Protein 5C5D (pdb70)

Organism: Treponema denticola (strain ATCC 35405 / DSM 14222 / CIP 103919 / JCM 8153 / KCTC 15104) (NCBI:txid243275)

Sequence (633 aa):
RPLVIILMGSSSDMGHAEKIASELKTFGIEYAIRIGDAHKTAEHVVSMLKEYEALDRPKLYITIAGRSNALSGFVDGFVKGATIACPPPSDSSFAGADIYSSLRMPSGISPALVLEPKNAALLAARIFSLYDKEIADSVKSYMESNAQKIIEDDSKLKRMRPLVIILMGSSSDMGHAEKIASELKTFGIEYAIRIGDAHKTAEHVVSMLKEYEALDRPKLYITIAGRSNALSGFVDGFVKGATIACPPPSDSFAGADIYSSLRMPSGISPALVLEPKNAALLAARIFSLYDKEIADSSVKSYMESNAQKIIEDDSKLKMRPLVIILMGSSSDMGHAEKIASELKTFGIEYAIRIGDAHKTAEHVVSMLKEYEALDRPKLYITIAGRSNALSGFVDGFVKGATIACPPPSDSFAGADIYSSLRMPSGISPALVLEPKNAALLAARIFSLYDKEIADSSVKSYMESNAQKIIEDDSKLKMRPLVIILMGSSSDMGHAEEKIASELKTFGIEYAIRIGDAHKTAEHVVSSMLKEYEALDRPKLYITIAGRSNALSGFVDGFVKGATIACPPPSDSSFAGADIYSSLRMPSGISPALVLEPKNAALLAARIFSLYDKEIADSSVKSYMESNAQKIIEDDSKLKR

Secondary structure (DSSP, 8-state):
--EEEEEESSGGGHHHHHHHHHHHHHTT-EEEEEE--TTTSHHHHHHHHHHHHTSSS-EEEEEE--SS--HHHHHHHHSSS-EEE-PPP--GGGGTTHHHHH-PPTT--PEE-SSHHHHHHHHHHHHTTT-HHHHHHHHHHHHHHHHHHHHHHHHH--/---EEEEEES-GGGHHHHHHHHHHHHHTT-EEEEEE--TTTSHHHHHHHHHHHHTSSS-EEEEEE--SS--HHHHHHHHSSS-EEE-PPP--GGGGTTHHHHH-PPTT--PEE-SSHHHHHHHHHHHHTTT-HHHHHHHHHHHHHHHHHHHHHHHT--/---EEEEEES-GGGHHHHHHHHHHHHHTT-EEEEEE--TTTSHHHHHHHHHHHHTS-S-EEEEEE--SS--HHHHHHHHSSS-EEE-PPP--GGGGTTHHHHH-PPTT--PEE-SSHHHHHHHHHHHHTTT-HHHHHHHHHHHHHHHHHHHHHHHTT-/---EEEEEES-GGGHHHHHHHHHHHHHTT-EEEEEE--TTTSHHHHHHHHHHHHTSSS-EEEEEE--SS--HHHHHHHHSSS-EEE-PPP--GGGGTTHHHHH-PPTT--PEE-SSHHHHHHHHHHHHHTT-HHHHHHHHHHHHHHHHHHHHHHHHH--

CATH classification: 3.40.50.1970

GO terms:
  GO:0004638 phosphoribosylaminoimidazole carboxylase activity (F, EXP)

B-factor: mean 30.3, std 13.13, range [11.41, 132.13]

Foldseek 3Di:
DEEEEEEEADPVCVVLSVLLVVLLVLLVHHYHYYYHHCPPRVVVVVVVLVVVLPDDHHYEYEYEYPQQDPPLQSSQLPHDDAYAYAYAADCVVHRVSVVSVVDDDPPRDHHYDHHSSVNSLVVLVVCVVPDVSSVVSSVVVVVVVVVVVVVCCVVVPD/DAEEEEEEEADPVCVVLVVLLVVLLVLLVHHYHYYYHHCPPHVVVVLVVLVVVLPDPHHYEYEYEYPQQDPPLQSSQLRHDDAYAYEYAADCVPHRVSVVSVVDDDPPRDHHYDHHSSVSNLVVLVVCVVPDVSSVVSSVVVVVVVVVVVVVVVVPDD/DAEEEEEEEADPVCVVLSVLLVVLLVLLVHHYHYYYHHCPPRVVVVLVVLVVVLPDPHHYEYEYEYPQQDPPLQSSQLRHDDAYAYAYAADCVVHGVSVVSVVDDDPPRDHHYDHHSSVSNLVVLVVCVVPDVSSVVSSVVVVVVVVVVVVVVVVVVD/DAEEEEEEEADPVCVVLSVLLVVLLVLLVHHYHYYYHHCPPHVVVVLVVLVVVQPDPYHYEYEYEYPQQDPPLQSSQQRHDDAYAYAYAADCVVHRVSVVSVVDDDPPRDHHYDHHSSVSSLVVLVVCVVPDVSSVVSSVVVVVVVVVVVVVCCVVPPD

InterPro domains:
  IPR000031 PurE domain [PF00731] (5-148)
  IPR000031 PurE domain [SM01001] (3-150)
  IPR024694 PurE, prokaryotic type [PIRSF001338] (3-158)
  IPR024694 PurE, prokaryotic type [PTHR23046] (2-157)
  IPR033626 Class II PurE [MF_02045] (3-158)

Nearest PDB structures (foldseek):
  5c5d-assembly1_D  TM=1.005E+00  e=2.535E-30  Treponema denticola ATCC 35405
  3rg8-assembly1_C  TM=1.002E+00  e=3.077E-30  Treponema denticola
  2h31-assembly1_A  TM=9.710E-01  e=2.956E-14  Homo sapiens
  7ale-assembly1_A  TM=9.688E-01  e=3.223E-13  Homo sapiens
  4ja0-assembly1_D-2  TM=9.741E-01  e=6.146E-13  Bombyx mori

Solvent-accessible surface area: 32815 Å² total; per-residue (Å²): 181,9,8,0,0,0,0,0,8,47,48,98,12,43,44,18,0,87,127,0,3,66,16,0,140,89,8,68,7,101,71,22,36,56,1,0,31,11,143,110,7,38,155,26,0,36,56,2,0,123,106,24,25,85,72,131,60,58,43,4,1,0,0,0,11,32,163,84,6,35,4,2,15,72,0,18,52,76,11,185,39,57,2,0,0,0,16,30,120,52,121,56,74,29,4,44,43,24,130,33,5,97,195,56,88,127,74,43,92,19,37,54,27,89,64,15,120,70,0,0,20,54,0,0,107,55,15,26,137,210,35,173,144,10,33,95,33,14,132,73,49,78,90,72,53,15,105,115,19,55,80,18,3,66,150,73,110,136,160,165,6,7,0,0,0,0,0,8,38,44,99,14,40,49,18,0,78,124,0,1,66,18,0,153,89,8,56,6,96,74,8,9,24,1,0,32,10,146,113,7,37,153,30,0,36,55,3,0,121,104,22,29,86,73,121,54,60,35,4,2,0,0,0,11,31,160,85,7,36,3,2,17,71,0,17,52,78,11,160,40,57,1,0,0,0,17,28,119,52,125,57,73,29,4,42,46,26,131,32,5,96,200,57,88,124,75,40,92,19,35,57,28,91,68,14,119,71,0,0,20,54,0,0,106,56,15,26,140,206,31,147,102,4,30,71,31,13,130,76,44,75,98,70,56,20,109,111,17,56,76,16,11,87,138,39,247,163,130,16,6,0,0,0,0,0,8,42,38,99,12,36,47,14,0,55,112,0,0,67,18,0,157,88,8,50,6,73,50,8,0,22,2,0,32,10,144,111,7,37,153,30,0,35,56,2,0,122,112,25,23,84,71,134,30,68,37,4,1,0,0,0,12,29,163,86,7,34,3,2,16,69,0,17,52,80,11,174,42,54,2,0,0,0,15,30,113,55,102,49,71,22,3,44,45,26,132,30,5,95,198,60,87,124,75,39,92,20,36,55,27,90,68,16,121,71,0,0,20,53,0,0,105,55,15,26,140,207,37,159,144,10,34,70,32,14,131,74,48,76,94,68,58,21,107,112,14,50,100,18,5,76,150,73,124,165,119,8,7,0,0,0,0,0,8,44,33,100,15,30,42,20,0,74,127,0,2,69,20,0,151,90,8,65,7,96,46,10,0,19,0,0,31,8,146,117,6,38,156,31,0,37,59,4,0,126,108,27,28,86,72,141,26,69,34,5,2,0,0,0,12,31,161,88,6,33,4,1,15,69,0,17,51,77,11,162,43,55,1,0,0,0,15,32,118,47,120,57,76,30,5,45,47,25,132,32,5,96,199,57,87,119,77,40,92,19,36,53,28,86,68,14,124,71,0,0,20,52,0,0,106,55,14,25,141,211,20,176,128,5,36,96,32,14,125,73,47,76,87,70,58,18,90,125,20,53,97,12,4,70,139,70,106,134

Structure (mmCIF, N/CA/C/O backbone):
data_5C5D
#
_entry.id   5C5D
#
_cell.length_a   84.084
_cell.length_b   154.958
_cell.length_c   89.130
_cell.angle_alpha   90.00
_cell.angle_beta   90.00
_cell.angle_gamma   90.00
#
_symmetry.space_group_name_H-M   'C 2 2 21'
#
loop_
_entity.id
_entity.type
_entity.pdbx_description
1 polymer 'phosphoribosylaminoimidazole carboxylase'
2 non-polymer 1,2-ETHANEDIOL
3 water water
#
loop_
_atom_site.group_PDB
_atom_site.id
_atom_site.type_symbol
_atom_site.label_atom_id
_atom_site.label_alt_id
_atom_site.label_comp_id
_atom_site.label_asym_id
_atom_site.label_entity_id
_atom_site.label_seq_id
_atom_site.pdbx_PDB_ins_code
_atom_site.Cartn_x
_atom_site.Cartn_y
_atom_site.Cartn_z
_atom_site.occupancy
_atom_site.B_iso_or_equiv
_atom_site.auth_seq_id
_atom_site.auth_comp_id
_atom_site.auth_asym_id
_atom_site.auth_atom_id
_atom_site.pdbx_PDB_model_num
ATOM 1 N N . ARG A 1 2 ? 10.432 4.217 16.362 1.00 60.96 2 ARG A N 1
ATOM 2 C CA . ARG A 1 2 ? 10.597 4.529 17.775 1.00 58.87 2 ARG A CA 1
ATOM 3 C C . ARG A 1 2 ? 10.241 3.357 18.690 1.00 52.48 2 ARG A C 1
ATOM 4 O O . ARG A 1 2 ? 10.779 3.247 19.780 1.00 51.62 2 ARG A O 1
ATOM 12 N N . PRO A 1 3 ? 9.305 2.497 18.275 1.00 49.70 3 PRO A N 1
ATOM 13 C CA . PRO A 1 3 ? 9.222 1.273 19.080 1.00 48.03 3 PRO A CA 1
ATOM 14 C C . PRO A 1 3 ? 10.512 0.444 18.986 1.00 47.81 3 PRO A C 1
ATOM 15 O O . PRO A 1 3 ? 11.311 0.662 18.072 1.00 48.33 3 PRO A O 1
ATOM 19 N N . LEU A 1 4 ? 10.721 -0.492 19.917 1.00 46.51 4 LEU A N 1
ATOM 20 C CA . LEU A 1 4 ? 11.863 -1.402 19.840 1.00 45.94 4 LEU A CA 1
ATOM 21 C C . LEU A 1 4 ? 11.371 -2.803 20.163 1.00 43.82 4 LEU A C 1
ATOM 22 O O . LEU A 1 4 ? 10.600 -2.954 21.082 1.00 43.23 4 LEU A O 1
ATOM 27 N N . VAL A 1 5 ? 11.819 -3.786 19.401 1.00 42.76 5 VAL A N 1
ATOM 28 C CA . VAL A 1 5 ? 11.561 -5.197 19.752 1.00 40.80 5 VAL A CA 1
ATOM 29 C C . VAL A 1 5 ? 12.875 -5.846 20.139 1.00 41.32 5 VAL A C 1
ATOM 30 O O . VAL A 1 5 ? 13.837 -5.818 19.360 1.00 41.27 5 VAL A O 1
ATOM 34 N N . ILE A 1 6 ? 12.924 -6.426 21.337 1.00 40.01 6 ILE A N 1
ATOM 35 C CA . ILE A 1 6 ? 14.133 -7.092 21.795 1.00 39.86 6 ILE A CA 1
ATOM 36 C C . ILE A 1 6 ? 13.932 -8.577 21.568 1.00 37.84 6 ILE A C 1
ATOM 37 O O . ILE A 1 6 ? 13.032 -9.141 22.151 1.00 36.64 6 ILE A O 1
ATOM 42 N N . ILE A 1 7 ? 14.725 -9.165 20.682 1.00 37.53 7 ILE A N 1
ATOM 43 C CA . ILE A 1 7 ? 14.660 -10.591 20.413 1.00 35.70 7 ILE A CA 1
ATOM 44 C C . ILE A 1 7 ? 15.716 -11.231 21.282 1.00 35.52 7 ILE A C 1
ATOM 45 O O . ILE A 1 7 ? 16.918 -11.003 21.072 1.00 36.51 7 ILE A O 1
ATOM 50 N N . LEU A 1 8 ? 15.272 -12.024 22.262 1.00 34.30 8 LEU A N 1
ATOM 51 C CA . LEU A 1 8 ? 16.188 -12.677 23.175 1.00 34.05 8 LEU A CA 1
ATOM 52 C C . LEU A 1 8 ? 16.048 -14.179 23.012 1.00 35.61 8 LEU A C 1
ATOM 53 O O . LEU A 1 8 ? 14.940 -14.735 23.108 1.00 33.36 8 LEU A O 1
ATOM 58 N N . MET A 1 9 ? 17.170 -14.823 22.723 1.00 31.97 9 MET A N 1
ATOM 59 C CA . MET A 1 9 ? 17.185 -16.259 22.512 1.00 30.24 9 MET A CA 1
ATOM 60 C C . MET A 1 9 ? 18.086 -16.918 23.534 1.00 31.43 9 MET A C 1
ATOM 61 O O . MET A 1 9 ? 19.050 -16.344 24.003 1.00 34.11 9 MET A O 1
ATOM 66 N N . GLY A 1 10 ? 17.752 -18.137 23.880 1.00 28.35 10 GLY A N 1
ATOM 67 C CA . GLY A 1 10 ? 18.483 -18.840 24.916 1.00 32.75 10 GLY A CA 1
ATOM 68 C C . GLY A 1 10 ? 19.846 -19.356 24.490 1.00 33.88 10 GLY A C 1
ATOM 69 O O . GLY A 1 10 ? 20.725 -19.565 25.336 1.00 37.75 10 GLY A O 1
ATOM 70 N N . SER A 1 11 ? 20.019 -19.591 23.193 1.00 31.98 11 SER A N 1
ATOM 71 C CA . SER A 1 11 ? 21.233 -20.239 22.673 1.00 36.74 11 SER A CA 1
ATOM 72 C C . SER A 1 11 ? 21.565 -19.747 21.278 1.00 35.53 11 SER A C 1
ATOM 73 O O . SER A 1 11 ? 20.676 -19.429 20.505 1.00 35.94 11 SER A O 1
ATOM 76 N N . SER A 1 12 ? 22.849 -19.682 20.951 1.00 35.15 12 SER A N 1
ATOM 77 C CA . SER A 1 12 ? 23.238 -19.239 19.623 1.00 39.31 12 SER A CA 1
ATOM 78 C C . SER A 1 12 ? 22.681 -20.186 18.555 1.00 41.18 12 SER A C 1
ATOM 79 O O . SER A 1 12 ? 22.579 -19.832 17.383 1.00 43.95 12 SER A O 1
ATOM 82 N N . SER A 1 13 ? 22.306 -21.389 18.967 1.00 38.89 13 SER A N 1
ATOM 83 C CA . SER A 1 13 ? 21.699 -22.342 18.047 1.00 41.58 13 SER A CA 1
ATOM 84 C C . SER A 1 13 ? 20.351 -21.843 17.511 1.00 38.90 13 SER A C 1
ATOM 85 O O . SER A 1 13 ? 19.876 -22.313 16.467 1.00 38.27 13 SER A O 1
ATOM 88 N N . ASP A 1 14 ? 19.748 -20.890 18.221 1.00 36.51 14 ASP A N 1
ATOM 89 C CA . ASP A 1 14 ? 18.446 -20.338 17.853 1.00 33.85 14 ASP A CA 1
ATOM 90 C C . ASP A 1 14 ? 18.540 -19.184 16.861 1.00 35.23 14 ASP A C 1
ATOM 91 O O . ASP A 1 14 ? 17.540 -18.527 16.572 1.00 38.43 14 ASP A O 1
ATOM 96 N N . MET A 1 15 ? 19.732 -18.908 16.346 1.00 36.56 15 MET A N 1
ATOM 97 C CA . MET A 1 15 ? 19.906 -17.704 15.535 1.00 37.26 15 MET A CA 1
ATOM 98 C C . MET A 1 15 ? 19.095 -17.687 14.251 1.00 38.37 15 MET A C 1
ATOM 99 O O . MET A 1 15 ? 18.526 -16.654 13.891 1.00 42.26 15 MET A O 1
ATOM 104 N N . GLY A 1 16 ? 19.082 -18.796 13.524 1.00 38.43 16 GLY A N 1
ATOM 105 C CA . GLY A 1 16 ? 18.332 -18.852 12.282 1.00 36.83 16 GLY A CA 1
ATOM 106 C C . GLY A 1 16 ? 16.873 -18.514 12.517 1.00 38.16 16 GLY A C 1
ATOM 107 O O . GLY A 1 16 ? 16.252 -17.827 11.712 1.00 40.24 16 GLY A O 1
ATOM 108 N N . HIS A 1 17 ? 16.327 -18.993 13.633 1.00 36.53 17 HIS A N 1
ATOM 109 C CA . HIS A 1 17 ? 14.933 -18.714 13.997 1.00 33.40 17 HIS A CA 1
ATOM 110 C C . HIS A 1 17 ? 14.767 -17.226 14.300 1.00 34.61 17 HIS A C 1
ATOM 111 O O . HIS A 1 17 ? 13.840 -16.564 13.814 1.00 36.02 17 HIS A O 1
ATOM 118 N N . ALA A 1 18 ? 15.694 -16.688 15.088 1.00 37.93 18 ALA A N 1
ATOM 119 C CA . ALA A 1 18 ? 15.634 -15.283 15.458 1.00 35.69 18 ALA A CA 1
ATOM 120 C C . ALA A 1 18 ? 15.721 -14.363 14.236 1.00 37.20 18 ALA A C 1
ATOM 121 O O . ALA A 1 18 ? 15.028 -13.340 14.159 1.00 37.58 18 ALA A O 1
ATOM 123 N N . GLU A 1 19 ? 16.579 -14.716 13.286 1.00 38.21 19 GLU A N 1
ATOM 124 C CA . GLU A 1 19 ? 16.782 -13.874 12.108 1.00 40.70 19 GLU A CA 1
ATOM 125 C C . GLU A 1 19 ? 15.570 -13.881 11.192 1.00 41.10 19 GLU A C 1
ATOM 126 O O . GLU A 1 19 ? 15.340 -12.927 10.460 1.00 40.72 19 GLU A O 1
ATOM 132 N N . LYS A 1 20 ? 14.778 -14.946 11.242 1.00 38.17 20 LYS A N 1
ATOM 133 C CA . LYS A 1 20 ? 13.531 -14.975 10.489 1.00 39.55 20 LYS A CA 1
ATOM 134 C C . LYS A 1 20 ? 12.563 -13.951 11.081 1.00 39.73 20 LYS A C 1
ATOM 135 O O . LYS A 1 20 ? 11.795 -13.296 10.364 1.00 38.25 20 LYS A O 1
ATOM 141 N N . ILE A 1 21 ? 12.622 -13.795 12.400 1.00 36.22 21 ILE A N 1
ATOM 142 C CA . ILE A 1 21 ? 11.779 -12.816 13.072 1.00 34.21 21 ILE A CA 1
ATOM 143 C C . ILE A 1 21 ? 12.297 -11.437 12.754 1.00 34.94 21 ILE A C 1
ATOM 144 O O . ILE A 1 21 ? 11.536 -10.547 12.384 1.00 36.42 21 ILE A O 1
ATOM 149 N N . ALA A 1 22 ? 13.597 -11.260 12.913 1.00 34.60 22 ALA A N 1
ATOM 150 C CA . ALA A 1 22 ? 14.201 -9.936 12.665 1.00 36.56 22 ALA A CA 1
ATOM 151 C C . ALA A 1 22 ? 13.961 -9.435 11.244 1.00 39.90 22 ALA A C 1
ATOM 152 O O . ALA A 1 22 ? 13.631 -8.259 11.046 1.00 39.03 22 ALA A O 1
ATOM 154 N N . SER A 1 23 ? 14.164 -10.302 10.253 1.00 40.29 23 SER A N 1
ATOM 155 C CA . SER A 1 23 ? 13.942 -9.924 8.858 1.00 43.11 23 SER A CA 1
ATOM 156 C C . SER A 1 23 ? 12.538 -9.416 8.664 1.00 41.70 23 SER A C 1
ATOM 157 O O . SER A 1 23 ? 12.318 -8.438 7.976 1.00 40.26 23 SER A O 1
ATOM 160 N N . GLU A 1 24 ? 11.566 -10.087 9.265 1.00 40.36 24 GLU A N 1
ATOM 161 C CA . GLU A 1 24 ? 10.182 -9.698 9.048 1.00 35.09 24 GLU A CA 1
ATOM 162 C C . GLU A 1 24 ? 9.880 -8.373 9.744 1.00 40.36 24 GLU A C 1
ATOM 163 O O . GLU A 1 24 ? 9.145 -7.529 9.225 1.00 41.74 24 GLU A O 1
ATOM 169 N N . LEU A 1 25 ? 10.476 -8.168 10.907 1.00 40.55 25 LEU A N 1
ATOM 170 C CA . LEU A 1 25 ? 10.273 -6.926 11.619 1.00 40.45 25 LEU A CA 1
ATOM 171 C C . LEU A 1 25 ? 10.801 -5.749 10.792 1.00 44.90 25 LEU A C 1
ATOM 172 O O . LEU A 1 25 ? 10.241 -4.658 10.832 1.00 44.41 25 LEU A O 1
ATOM 177 N N . LYS A 1 26 ? 11.868 -5.990 10.032 1.00 40.36 26 LYS A N 1
ATOM 178 C CA . LYS A 1 26 ? 12.500 -4.929 9.245 1.00 45.95 26 LYS A CA 1
ATOM 179 C C . LYS A 1 26 ? 11.603 -4.523 8.079 1.00 45.57 26 LYS A C 1
ATOM 180 O O . LYS A 1 26 ? 11.597 -3.361 7.689 1.00 48.95 26 LYS A O 1
ATOM 186 N N . THR A 1 27 ? 10.833 -5.461 7.533 1.00 45.18 27 THR A N 1
ATOM 187 C CA . THR A 1 27 ? 9.883 -5.109 6.481 1.00 46.73 27 THR A CA 1
ATOM 188 C C . THR A 1 27 ? 8.762 -4.261 7.067 1.00 47.59 27 THR A C 1
ATOM 189 O O . THR A 1 27 ? 8.114 -3.511 6.345 1.00 52.26 27 THR A O 1
ATOM 193 N N . PHE A 1 28 ? 8.524 -4.374 8.370 1.00 43.38 28 PHE A N 1
ATOM 194 C CA . PHE A 1 28 ? 7.546 -3.506 9.032 1.00 42.77 28 PHE A CA 1
ATOM 195 C C . PHE A 1 28 ? 8.179 -2.188 9.458 1.00 46.64 28 PHE A C 1
ATOM 196 O O . PHE A 1 28 ? 7.497 -1.329 10.020 1.00 47.92 28 PHE A O 1
ATOM 204 N N . GLY A 1 29 ? 9.481 -2.042 9.209 1.00 47.87 29 GLY A N 1
ATOM 205 C CA . GLY A 1 29 ? 10.215 -0.852 9.601 1.00 52.28 29 GLY A CA 1
ATOM 206 C C . GLY A 1 29 ? 10.326 -0.697 11.105 1.00 52.06 29 GLY A C 1
ATOM 207 O O . GLY A 1 29 ? 10.294 0.415 11.628 1.00 51.04 29 GLY A O 1
ATOM 208 N N . ILE A 1 30 ? 10.460 -1.817 11.807 1.00 44.72 30 ILE A N 1
ATOM 209 C CA . ILE A 1 30 ? 10.517 -1.805 13.267 1.00 44.68 30 ILE A CA 1
ATOM 210 C C . ILE A 1 30 ? 11.909 -2.198 13.717 1.00 48.18 30 ILE A C 1
ATOM 211 O O . ILE A 1 30 ? 12.400 -3.260 13.341 1.00 46.08 30 ILE A O 1
ATOM 216 N N . GLU A 1 31 ? 12.527 -1.358 14.538 1.00 46.34 31 GLU A N 1
ATOM 217 C CA . GLU A 1 31 ? 13.883 -1.592 15.015 1.00 46.81 31 GLU A CA 1
ATOM 218 C C . GLU A 1 31 ? 13.898 -2.762 15.979 1.00 45.27 31 GLU A C 1
ATOM 219 O O . GLU A 1 31 ? 12.996 -2.908 16.798 1.00 44.55 31 GLU A O 1
ATOM 225 N N . TYR A 1 32 ? 14.932 -3.579 15.872 1.00 44.81 32 TYR A N 1
ATOM 226 C CA . TYR A 1 32 ? 15.080 -4.721 16.756 1.00 43.41 32 TYR A CA 1
ATOM 227 C C . TYR A 1 32 ? 16.492 -4.828 17.280 1.00 45.66 32 TYR A C 1
ATOM 228 O O . TYR A 1 32 ? 17.424 -4.221 16.740 1.00 45.74 32 TYR A O 1
ATOM 237 N N . ALA A 1 33 ? 16.625 -5.590 18.361 1.00 43.20 33 ALA A N 1
ATOM 238 C CA . ALA A 1 33 ? 17.914 -5.969 18.921 1.00 43.51 33 ALA A CA 1
ATOM 239 C C . ALA A 1 33 ? 17.875 -7.468 19.036 1.00 41.55 33 ALA A C 1
ATOM 240 O O . ALA A 1 33 ? 16.810 -8.006 19.274 1.00 40.52 33 ALA A O 1
ATOM 242 N N . ILE A 1 34 ? 19.016 -8.125 18.855 1.00 42.40 34 ILE A N 1
ATOM 243 C CA . ILE A 1 34 ? 19.101 -9.559 18.964 1.00 40.58 34 ILE A CA 1
ATOM 244 C C . ILE A 1 34 ? 20.146 -9.873 19.998 1.00 39.92 34 ILE A C 1
ATOM 245 O O . ILE A 1 34 ? 21.278 -9.397 19.908 1.00 41.99 34 ILE A O 1
ATOM 250 N N . ARG A 1 35 ? 19.745 -10.661 20.988 1.00 38.68 35 ARG A N 1
ATOM 251 C CA . ARG A 1 35 ? 20.553 -10.947 22.166 1.00 38.86 35 ARG A CA 1
ATOM 252 C C . ARG A 1 35 ? 20.479 -12.429 22.508 1.00 37.55 35 ARG A C 1
ATOM 253 O O . ARG A 1 35 ? 19.494 -13.098 22.168 1.00 35.48 35 ARG A O 1
ATOM 261 N N . ILE A 1 36 ? 21.527 -12.924 23.175 1.00 37.02 36 ILE A N 1
ATOM 262 C CA . ILE A 1 36 ? 21.601 -14.292 23.652 1.00 35.37 36 ILE A CA 1
ATOM 263 C C . ILE A 1 36 ? 21.736 -14.326 25.172 1.00 37.44 36 ILE A C 1
ATOM 264 O O . ILE A 1 36 ? 22.491 -13.568 25.761 1.00 38.62 36 ILE A O 1
ATOM 269 N N . GLY A 1 37 ? 20.992 -15.224 25.799 1.00 33.92 37 GLY A N 1
ATOM 270 C CA . GLY A 1 37 ? 21.013 -15.348 27.240 1.00 36.27 37 GLY A CA 1
ATOM 271 C C . GLY A 1 37 ? 20.105 -16.465 27.708 1.00 36.66 37 GLY A C 1
ATOM 272 O O . GLY A 1 37 ? 18.986 -16.565 27.255 1.00 34.28 37 GLY A O 1
ATOM 273 N N . ASP A 1 38 ? 20.600 -17.298 28.616 1.00 34.53 38 ASP A N 1
ATOM 274 C CA . ASP A 1 38 ? 19.843 -18.430 29.152 1.00 37.65 38 ASP A CA 1
ATOM 275 C C . ASP A 1 38 ? 19.255 -18.170 30.547 1.00 35.57 38 ASP A C 1
ATOM 276 O O . ASP A 1 38 ? 19.921 -17.629 31.420 1.00 36.70 38 ASP A O 1
ATOM 281 N N . ALA A 1 39 ? 18.025 -18.564 30.745 1.00 36.82 39 ALA A N 1
ATOM 282 C CA . ALA A 1 39 ? 17.379 -18.363 31.991 1.00 40.06 39 ALA A CA 1
ATOM 283 C C . ALA A 1 39 ? 17.965 -19.110 33.182 1.00 41.40 39 ALA A C 1
ATOM 284 O O . ALA A 1 39 ? 17.923 -18.624 34.254 1.00 44.16 39 ALA A O 1
ATOM 286 N N . HIS A 1 40 ? 18.470 -20.310 32.970 1.00 40.92 40 HIS A N 1
ATOM 287 C CA . HIS A 1 40 ? 18.976 -21.104 34.073 1.00 37.99 40 HIS A CA 1
ATOM 288 C C . HIS A 1 40 ? 20.471 -20.976 34.323 1.00 39.35 40 HIS A C 1
ATOM 289 O O . HIS A 1 40 ? 20.913 -21.026 35.432 1.00 39.97 40 HIS A O 1
ATOM 296 N N . LYS A 1 41 ? 21.218 -20.833 33.260 1.00 36.35 41 LYS A N 1
ATOM 297 C CA . LYS A 1 41 ? 22.653 -20.747 33.326 1.00 37.02 41 LYS A CA 1
ATOM 298 C C . LYS A 1 41 ? 23.270 -19.340 33.422 1.00 37.88 41 LYS A C 1
ATOM 299 O O . LYS A 1 41 ? 24.328 -19.177 33.945 1.00 35.76 41 LYS A O 1
ATOM 305 N N . THR A 1 42 ? 22.594 -18.338 32.896 1.00 36.95 42 THR A N 1
ATOM 306 C CA . THR A 1 42 ? 23.091 -16.980 32.896 1.00 40.33 42 THR A CA 1
ATOM 307 C C . THR A 1 42 ? 21.978 -16.025 33.312 1.00 42.67 42 THR A C 1
ATOM 308 O O . THR A 1 42 ? 21.744 -15.024 32.644 1.00 39.99 42 THR A O 1
ATOM 312 N N . ALA A 1 43 ? 21.292 -16.348 34.404 1.00 42.51 43 ALA A N 1
ATOM 313 C CA . ALA A 1 43 ? 20.176 -15.543 34.883 1.00 45.65 43 ALA A CA 1
ATOM 314 C C . ALA A 1 43 ? 20.588 -14.093 35.171 1.00 46.09 43 ALA A C 1
ATOM 315 O O . ALA A 1 43 ? 19.888 -13.162 34.782 1.00 46.92 43 ALA A O 1
ATOM 317 N N . GLU A 1 44 ? 21.729 -13.877 35.822 1.00 48.32 44 GLU A N 1
ATOM 318 C CA . GLU A 1 44 ? 22.147 -12.508 36.126 1.00 50.97 44 GLU A CA 1
ATOM 319 C C . GLU A 1 44 ? 22.422 -11.698 34.857 1.00 48.51 44 GLU A C 1
ATOM 320 O O . GLU A 1 44 ? 22.057 -10.522 34.774 1.00 49.68 44 GLU A O 1
ATOM 326 N N . HIS A 1 45 ? 23.066 -12.330 33.878 1.00 44.59 45 HIS A N 1
ATOM 327 C CA . HIS A 1 45 ? 23.350 -11.699 32.591 1.00 44.29 45 HIS A CA 1
ATOM 328 C C . HIS A 1 45 ? 22.042 -11.264 31.906 1.00 42.76 45 HIS A C 1
ATOM 329 O O . HIS A 1 45 ? 21.955 -10.166 31.328 1.00 42.52 45 HIS A O 1
ATOM 336 N N . VAL A 1 46 ? 21.022 -12.109 32.006 1.00 40.62 46 VAL A N 1
ATOM 337 C CA . VAL A 1 46 ? 19.716 -11.786 31.423 1.00 41.13 46 VAL A CA 1
ATOM 338 C C . VAL A 1 46 ? 19.068 -10.605 32.148 1.00 45.22 46 VAL A C 1
ATOM 339 O O . VAL A 1 46 ? 18.654 -9.637 31.510 1.00 45.59 46 VAL A O 1
ATOM 343 N N . VAL A 1 47 ? 18.972 -10.677 33.472 1.00 47.02 47 VAL A N 1
ATOM 344 C CA . VAL A 1 47 ? 18.422 -9.554 34.249 1.00 49.57 47 VAL A CA 1
ATOM 345 C C . VAL A 1 47 ? 19.138 -8.224 33.974 1.00 48.95 47 VAL A C 1
ATOM 346 O O . VAL A 1 47 ? 18.489 -7.198 33.779 1.00 51.81 47 VAL A O 1
ATOM 350 N N . SER A 1 48 ? 20.465 -8.231 33.966 1.00 49.17 48 SER A N 1
ATOM 351 C CA . SER A 1 48 ? 21.206 -6.992 33.748 1.00 50.29 48 SER A CA 1
ATOM 352 C C . SER A 1 48 ? 20.814 -6.424 32.393 1.00 51.26 48 SER A C 1
ATOM 353 O O . SER A 1 48 ? 20.638 -5.218 32.232 1.00 52.59 48 SER A O 1
ATOM 356 N N . MET A 1 49 ? 20.645 -7.317 31.428 1.00 50.23 49 MET A N 1
ATOM 357 C CA . MET A 1 49 ? 20.287 -6.940 30.076 1.00 46.72 49 MET A CA 1
ATOM 358 C C . MET A 1 49 ? 18.879 -6.358 30.030 1.00 44.47 49 MET A C 1
ATOM 359 O O . MET A 1 49 ? 18.648 -5.322 29.408 1.00 45.63 49 MET A O 1
ATOM 364 N N . LEU A 1 50 ? 17.937 -7.017 30.698 1.00 43.08 50 LEU A N 1
ATOM 365 C CA . LEU A 1 50 ? 16.549 -6.550 30.696 1.00 42.85 50 LEU A CA 1
ATOM 366 C C . LEU A 1 50 ? 16.445 -5.193 31.382 1.00 44.72 50 LEU A C 1
ATOM 367 O O . LEU A 1 50 ? 15.645 -4.357 30.982 1.00 45.30 50 LEU A O 1
ATOM 372 N N . LYS A 1 51 ? 17.254 -4.980 32.415 1.00 45.69 51 LYS A N 1
ATOM 373 C CA . LYS A 1 51 ? 17.247 -3.687 33.102 1.00 47.60 51 LYS A CA 1
ATOM 374 C C . LYS A 1 51 ? 17.684 -2.586 32.159 1.00 52.36 51 LYS A C 1
ATOM 375 O O . LYS A 1 51 ? 17.107 -1.508 32.170 1.00 50.37 51 LYS A O 1
ATOM 381 N N . GLU A 1 52 ? 18.682 -2.855 31.330 1.00 51.73 52 GLU A N 1
ATOM 382 C CA . GLU A 1 52 ? 19.090 -1.860 30.359 1.00 54.76 52 GLU A CA 1
ATOM 383 C C . GLU A 1 52 ? 17.919 -1.542 29.447 1.00 55.28 52 GLU A C 1
ATOM 384 O O . GLU A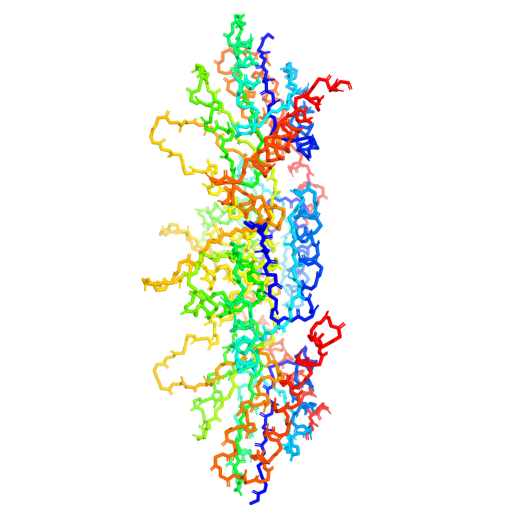 1 52 ? 17.628 -0.385 29.192 1.00 51.76 52 GLU A O 1
ATOM 390 N N . TYR A 1 53 ? 17.213 -2.556 28.978 1.00 48.43 53 TYR A N 1
ATOM 391 C CA . TYR A 1 53 ? 16.127 -2.283 28.058 1.00 49.07 53 TYR A CA 1
ATOM 392 C C . TYR A 1 53 ? 14.930 -1.645 28.764 1.00 48.24 53 TYR A C 1
ATOM 393 O O . TYR A 1 53 ? 14.257 -0.783 28.190 1.00 48.94 53 TYR A O 1
ATOM 402 N N . GLU A 1 54 ? 14.676 -2.032 30.008 1.00 47.74 54 GLU A N 1
ATOM 403 C CA . GLU A 1 54 ? 13.467 -1.591 30.696 1.00 47.74 54 GLU A CA 1
ATOM 404 C C . GLU A 1 54 ? 13.527 -0.115 31.022 1.00 50.00 54 GLU A C 1
ATOM 405 O O . GLU A 1 54 ? 12.504 0.522 31.275 1.00 50.23 54 GLU A O 1
ATOM 411 N N . ALA A 1 55 ? 14.740 0.412 31.014 1.00 51.37 55 ALA A N 1
ATOM 412 C CA . ALA A 1 55 ? 14.978 1.817 31.347 1.00 53.57 55 ALA A CA 1
ATOM 413 C C . ALA A 1 55 ? 14.719 2.757 30.172 1.00 54.53 55 ALA A C 1
ATOM 414 O O . ALA A 1 55 ? 14.536 3.959 30.360 1.00 59.60 55 ALA A O 1
ATOM 416 N N . LEU A 1 56 ? 14.726 2.217 28.961 1.00 53.55 56 LEU A N 1
ATOM 417 C CA . LEU A 1 56 ? 14.529 3.029 27.771 1.00 54.39 56 LEU A CA 1
ATOM 418 C C . LEU A 1 56 ? 13.106 3.574 27.672 1.00 54.62 56 LEU A C 1
ATOM 419 O O . LEU A 1 56 ? 12.122 2.836 27.783 1.00 52.67 56 LEU A O 1
ATOM 424 N N . ASP A 1 57 ? 12.999 4.880 27.448 1.00 56.24 57 ASP A N 1
ATOM 425 C CA . ASP A 1 57 ? 11.696 5.506 27.300 1.00 59.83 57 ASP A CA 1
ATOM 426 C C . ASP A 1 57 ? 11.242 5.432 25.858 1.00 59.26 57 ASP A C 1
ATOM 427 O O . ASP A 1 57 ? 11.496 6.332 25.053 1.00 60.76 57 ASP A O 1
ATOM 432 N N . ARG A 1 58 ? 10.557 4.339 25.551 1.00 53.56 58 ARG A N 1
ATOM 433 C CA . ARG A 1 58 ? 10.054 4.091 24.220 1.00 52.76 58 ARG A CA 1
ATOM 434 C C . ARG A 1 58 ? 9.196 2.831 24.295 1.00 50.53 58 ARG A C 1
ATOM 435 O O . ARG A 1 58 ? 9.371 2.028 25.216 1.00 49.62 58 ARG A O 1
ATOM 443 N N . PRO A 1 59 ? 8.265 2.664 23.348 1.00 49.70 59 PRO A N 1
ATOM 444 C CA . PRO A 1 59 ? 7.467 1.435 23.352 1.00 47.59 59 PRO A CA 1
ATOM 445 C C . PRO A 1 59 ? 8.329 0.227 23.052 1.00 50.17 59 PRO A C 1
ATOM 446 O O . PRO A 1 59 ? 9.117 0.252 22.104 1.00 46.76 59 PRO A O 1
ATOM 450 N N . LYS A 1 60 ? 8.184 -0.826 23.840 1.00 46.86 60 LYS A N 1
ATOM 451 C CA . LYS A 1 60 ? 8.986 -2.013 23.595 1.00 43.77 60 LYS A CA 1
ATOM 452 C C . LYS A 1 60 ? 8.237 -3.304 23.829 1.00 42.72 60 LYS A C 1
ATOM 453 O O . LYS A 1 60 ? 7.374 -3.387 24.694 1.00 41.22 60 LYS A O 1
ATOM 459 N N . LEU A 1 61 ? 8.621 -4.296 23.033 1.00 40.54 61 LEU A N 1
ATOM 460 C CA . LEU A 1 61 ? 8.202 -5.689 23.197 1.00 38.54 61 LEU A CA 1
ATOM 461 C C . LEU A 1 61 ? 9.436 -6.580 23.230 1.00 38.02 61 LEU A C 1
ATOM 462 O O . LEU A 1 61 ? 10.458 -6.269 22.623 1.00 38.92 61 LEU A O 1
ATOM 467 N N . TYR A 1 62 ? 9.305 -7.729 23.907 1.00 36.53 62 TYR A N 1
ATOM 468 C CA . TYR A 1 62 ? 10.347 -8.734 23.969 1.00 35.80 62 TYR A CA 1
ATOM 469 C C . TYR A 1 62 ? 9.802 -9.954 23.272 1.00 33.96 62 TYR A C 1
ATOM 470 O O . TYR A 1 62 ? 8.686 -10.312 23.538 1.00 32.97 62 TYR A O 1
ATOM 479 N N . ILE A 1 63 ? 10.546 -10.511 22.329 1.00 33.61 63 ILE A N 1
ATOM 480 C CA . ILE A 1 63 ? 10.180 -11.804 21.732 1.00 31.82 63 ILE A CA 1
ATOM 481 C C . ILE A 1 63 ? 11.216 -12.778 22.217 1.00 33.55 63 ILE A C 1
ATOM 482 O O . ILE A 1 63 ? 12.397 -12.606 21.950 1.00 32.00 63 ILE A O 1
ATOM 487 N N . THR A 1 64 ? 10.775 -13.817 22.919 1.00 30.07 64 THR A N 1
ATOM 488 C CA . THR A 1 64 ? 11.681 -14.722 23.594 1.00 29.10 64 THR A CA 1
ATOM 489 C C . THR A 1 64 ? 11.662 -16.099 22.922 1.00 29.13 64 THR A C 1
ATOM 490 O O . THR A 1 64 ? 10.608 -16.638 22.627 1.00 28.28 64 THR A O 1
ATOM 494 N N . ILE A 1 65 ? 12.856 -16.622 22.662 1.00 30.30 65 ILE A N 1
ATOM 495 C CA . ILE A 1 65 ? 13.057 -17.854 21.902 1.00 26.26 65 ILE A CA 1
ATOM 496 C C . ILE A 1 65 ? 13.882 -18.838 22.707 1.00 25.38 65 ILE A C 1
ATOM 497 O O . ILE A 1 65 ? 15.047 -18.596 22.956 1.00 27.01 65 ILE A O 1
ATOM 502 N N . ALA A 1 66 ? 13.285 -19.935 23.130 1.00 23.80 66 ALA A N 1
ATOM 503 C CA . ALA A 1 66 ? 14.041 -20.937 23.859 1.00 26.56 66 ALA A CA 1
ATOM 504 C C . ALA A 1 66 ? 13.530 -22.300 23.475 1.00 26.54 66 ALA A C 1
ATOM 505 O O . ALA A 1 66 ? 12.321 -22.563 23.487 1.00 24.96 66 ALA A O 1
ATOM 507 N N . GLY A 1 67 ? 14.475 -23.154 23.105 1.00 23.73 67 GLY A N 1
ATOM 508 C CA . GLY A 1 67 ? 14.163 -24.527 22.776 1.00 22.78 67 GLY A CA 1
ATOM 509 C C . GLY A 1 67 ? 14.030 -25.395 24.012 1.00 20.95 67 GLY A C 1
ATOM 510 O O . GLY A 1 67 ? 14.255 -24.943 25.140 1.00 22.60 67 GLY A O 1
ATOM 511 N N . ARG A 1 68 ? 13.712 -26.667 23.785 1.00 18.41 68 ARG A N 1
ATOM 512 C CA . ARG A 1 68 ? 13.473 -27.645 24.849 1.00 19.64 68 ARG A CA 1
ATOM 513 C C . ARG A 1 68 ? 12.450 -27.080 25.825 1.00 20.14 68 ARG A C 1
ATOM 514 O O . ARG A 1 68 ? 11.469 -26.473 25.399 1.00 19.32 68 ARG A O 1
ATOM 522 N N . SER A 1 69 ? 12.662 -27.264 27.117 1.00 21.32 69 SER A N 1
ATOM 523 C CA . SER A 1 69 ? 11.726 -26.730 28.091 1.00 18.70 69 SER A CA 1
ATOM 524 C C . SER A 1 69 ? 11.960 -25.241 28.223 1.00 20.83 69 SER A C 1
ATOM 525 O O . SER A 1 69 ? 13.025 -24.824 28.693 1.00 21.70 69 SER A O 1
ATOM 528 N N . ASN A 1 70 ? 10.984 -24.457 27.773 1.00 19.23 70 ASN A N 1
ATOM 529 C CA . ASN A 1 70 ? 11.141 -23.017 27.685 1.00 20.64 70 ASN A CA 1
ATOM 530 C C . ASN A 1 70 ? 10.854 -22.344 29.016 1.00 23.80 70 ASN A C 1
ATOM 531 O O . ASN A 1 70 ? 9.700 -22.118 29.375 1.00 25.56 70 ASN A O 1
ATOM 536 N N . ALA A 1 71 ? 11.915 -22.006 29.730 1.00 25.97 71 ALA A N 1
ATOM 537 C CA . ALA A 1 71 ? 11.795 -21.224 30.966 1.00 21.91 71 ALA A CA 1
ATOM 538 C C . ALA A 1 71 ? 12.040 -19.754 30.695 1.00 27.01 71 ALA A C 1
ATOM 539 O O . ALA A 1 71 ? 11.739 -18.918 31.543 1.00 29.63 71 ALA A O 1
ATOM 541 N N . LEU A 1 72 ? 12.624 -19.437 29.544 1.00 25.79 72 LEU A N 1
ATOM 542 C CA . LEU A 1 72 ? 13.053 -18.070 29.263 1.00 28.39 72 LEU A CA 1
ATOM 543 C C . LEU A 1 72 ? 11.878 -17.132 29.118 1.00 28.30 72 LEU A C 1
ATOM 544 O O . LEU A 1 72 ? 11.925 -16.007 29.611 1.00 28.37 72 LEU A O 1
ATOM 549 N N . SER A 1 73 ? 10.826 -17.568 28.428 1.00 27.71 73 SER A N 1
ATOM 550 C CA . SER A 1 73 ? 9.724 -16.655 28.193 1.00 28.71 73 SER A CA 1
ATOM 551 C C . SER A 1 73 ? 9.063 -16.226 29.511 1.00 28.99 73 SER A C 1
ATOM 552 O O . SER A 1 73 ? 8.803 -15.041 29.716 1.00 29.65 73 SER A O 1
ATOM 555 N N . GLY A 1 74 ? 8.768 -17.194 30.382 1.00 29.37 74 GLY A N 1
ATOM 556 C CA . GLY A 1 74 ? 8.186 -16.890 31.684 1.00 29.74 74 GLY A CA 1
ATOM 557 C C . GLY A 1 74 ? 9.070 -16.005 32.537 1.00 31.44 74 GLY A C 1
ATOM 558 O O . GLY A 1 74 ? 8.597 -15.073 33.203 1.00 30.71 74 GLY A O 1
ATOM 559 N N . PHE A 1 75 ? 10.370 -16.250 32.493 1.00 30.64 75 PHE A N 1
ATOM 560 C CA . PHE A 1 75 ? 11.324 -15.469 33.289 1.00 32.88 75 PHE A CA 1
ATOM 561 C C . PHE A 1 75 ? 11.324 -14.010 32.868 1.00 32.29 75 PHE A C 1
ATOM 562 O O . PHE A 1 75 ? 11.224 -13.100 33.691 1.00 31.81 75 PHE A O 1
ATOM 570 N N . VAL A 1 76 ? 11.424 -13.795 31.567 1.00 30.80 76 VAL A N 1
ATOM 571 C CA . VAL A 1 76 ? 11.417 -12.462 31.009 1.00 32.31 76 VAL A CA 1
ATOM 572 C C . VAL A 1 76 ? 10.078 -11.809 31.298 1.00 39.41 76 VAL A C 1
ATOM 573 O O . VAL A 1 76 ? 10.027 -10.643 31.691 1.00 33.98 76 VAL A O 1
ATOM 577 N N . ASP A 1 77 ? 8.988 -12.563 31.126 1.00 30.97 77 ASP A N 1
ATOM 578 C CA . ASP A 1 77 ? 7.642 -11.994 31.291 1.00 34.46 77 ASP A CA 1
ATOM 579 C C . ASP A 1 77 ? 7.373 -11.569 32.726 1.00 34.39 77 ASP A C 1
ATOM 580 O O . ASP A 1 77 ? 6.711 -10.555 32.975 1.00 34.78 77 ASP A O 1
ATOM 585 N N . GLY A 1 78 ? 7.892 -12.342 33.669 1.00 33.80 78 GLY A N 1
ATOM 586 C CA . GLY A 1 78 ? 7.750 -12.016 35.075 1.00 35.19 78 GLY A CA 1
ATOM 587 C C . GLY A 1 78 ? 8.545 -10.785 35.501 1.00 38.90 78 GLY A C 1
ATOM 588 O O . GLY A 1 78 ? 8.249 -10.177 36.532 1.00 41.06 78 GLY A O 1
ATOM 589 N N . PHE A 1 79 ? 9.540 -10.402 34.705 1.00 37.12 79 PHE A N 1
ATOM 590 C CA . PHE A 1 79 ? 10.424 -9.295 35.074 1.00 38.28 79 PHE A CA 1
ATOM 591 C C . PHE A 1 79 ? 10.055 -7.958 34.443 1.00 39.82 79 PHE A C 1
ATOM 592 O O . PHE A 1 79 ? 10.114 -6.918 35.114 1.00 40.16 79 PHE A O 1
ATOM 600 N N . VAL A 1 80 ? 9.734 -7.964 33.153 1.00 37.52 80 VAL A N 1
ATOM 601 C CA . VAL A 1 80 ? 9.513 -6.722 32.418 1.00 39.50 80 VAL A CA 1
ATOM 602 C C . VAL A 1 80 ? 8.094 -6.212 32.620 1.00 42.19 80 VAL A C 1
ATOM 603 O O . VAL A 1 80 ? 7.203 -6.952 33.019 1.00 44.63 80 VAL A O 1
ATOM 607 N N . LYS A 1 81 ? 7.889 -4.926 32.357 1.00 43.37 81 LYS A N 1
ATOM 608 C CA . LYS A 1 81 ? 6.607 -4.305 32.639 1.00 41.19 81 LYS A CA 1
ATOM 609 C C . LYS A 1 81 ? 5.580 -4.627 31.565 1.00 39.80 81 LYS A C 1
ATOM 610 O O . LYS A 1 81 ? 4.440 -4.982 31.854 1.00 38.75 81 LYS A O 1
ATOM 616 N N . GLY A 1 82 ? 5.995 -4.482 30.314 1.00 39.77 82 GLY A N 1
ATOM 617 C CA . GLY A 1 82 ? 5.080 -4.557 29.201 1.00 39.07 82 GLY A CA 1
ATOM 618 C C . GLY A 1 82 ? 4.854 -5.980 28.732 1.00 37.06 82 GLY A C 1
ATOM 619 O O . GLY A 1 82 ? 5.376 -6.914 29.309 1.00 36.17 82 GLY A O 1
ATOM 620 N N . ALA A 1 83 ? 4.065 -6.115 27.679 1.00 36.40 83 ALA A N 1
ATOM 621 C CA . ALA A 1 83 ? 3.786 -7.424 27.093 1.00 34.55 83 ALA A CA 1
ATOM 622 C C . ALA A 1 83 ? 5.032 -8.104 26.508 1.00 34.19 83 ALA A C 1
ATOM 623 O O . ALA A 1 83 ? 5.991 -7.439 26.084 1.00 35.44 83 ALA A O 1
ATOM 625 N N . THR A 1 84 ? 5.007 -9.445 26.462 1.00 33.13 84 THR A N 1
ATOM 626 C CA . THR A 1 84 ? 6.027 -10.199 25.740 1.00 31.97 84 THR A CA 1
ATOM 627 C C . THR A 1 84 ? 5.383 -11.269 24.857 1.00 30.31 84 THR A C 1
ATOM 628 O O . THR A 1 84 ? 4.202 -11.577 24.984 1.00 29.42 84 THR A O 1
ATOM 632 N N . ILE A 1 85 ? 6.191 -11.790 23.950 1.00 29.99 85 ILE A N 1
ATOM 633 C CA . ILE A 1 85 ? 5.781 -12.802 22.969 1.00 28.56 85 ILE A CA 1
ATOM 634 C C . ILE A 1 85 ? 6.751 -13.967 23.055 1.00 27.61 85 ILE A C 1
ATOM 635 O O . ILE A 1 85 ? 7.962 -13.765 23.014 1.00 28.40 85 ILE A O 1
ATOM 640 N N . ALA A 1 86 ? 6.223 -15.182 23.193 1.00 27.91 86 ALA A N 1
ATOM 641 C CA . ALA A 1 86 ? 7.042 -16.393 23.153 1.00 27.51 86 ALA A CA 1
ATOM 642 C C . ALA A 1 86 ? 6.970 -16.962 21.753 1.00 29.09 86 ALA A C 1
ATOM 643 O O . ALA A 1 86 ? 5.880 -17.183 21.245 1.00 24.63 86 ALA A O 1
ATOM 645 N N . CYS A 1 87 ? 8.118 -17.199 21.125 1.00 24.45 87 CYS A N 1
ATOM 646 C CA . CYS A 1 87 ? 8.150 -17.860 19.809 1.00 24.19 87 CYS A CA 1
ATOM 647 C C . CYS A 1 87 ? 9.229 -18.948 19.812 1.00 25.18 87 CYS A C 1
ATOM 648 O O . CYS A 1 87 ? 10.385 -18.721 19.374 1.00 24.67 87 CYS A O 1
ATOM 651 N N . PRO A 1 88 ? 8.883 -20.115 20.356 1.00 24.92 88 PRO A N 1
ATOM 652 C CA . PRO A 1 88 ? 9.883 -21.174 20.480 1.00 25.33 88 PRO A CA 1
ATOM 653 C C . PRO A 1 88 ? 10.286 -21.715 19.122 1.00 25.39 88 PRO A C 1
ATOM 654 O O . PRO A 1 88 ? 9.478 -21.745 18.170 1.00 23.76 88 PRO A O 1
ATOM 658 N N . PRO A 1 89 ? 11.530 -22.163 19.018 1.00 25.68 89 PRO A N 1
ATOM 659 C CA . PRO A 1 89 ? 11.943 -22.806 17.766 1.00 25.88 89 PRO A CA 1
ATOM 660 C C . PRO A 1 89 ? 11.249 -24.150 17.546 1.00 24.91 89 PRO A C 1
ATOM 661 O O . PRO A 1 89 ? 10.774 -24.773 18.498 1.00 24.41 89 PRO A O 1
ATOM 665 N N . PRO A 1 90 ? 11.159 -24.599 16.291 1.00 28.18 90 PRO A N 1
ATOM 666 C CA . PRO A 1 90 ? 10.454 -25.857 16.052 1.00 27.24 90 PRO A CA 1
ATOM 667 C C . PRO A 1 90 ? 11.261 -27.059 16.501 1.00 26.83 90 PRO A C 1
ATOM 668 O O . PRO A 1 90 ? 12.489 -27.037 16.492 1.00 27.83 90 PRO A O 1
ATOM 672 N N . SER A 1 91 ? 10.552 -28.083 16.931 1.00 24.63 91 SER A N 1
ATOM 673 C CA . SER A 1 91 ? 11.178 -29.346 17.314 1.00 24.54 91 SER A CA 1
ATOM 674 C C . SER A 1 91 ? 10.221 -30.481 17.100 1.00 25.56 91 SER A C 1
ATOM 675 O O . SER A 1 91 ? 9.021 -30.319 17.310 1.00 26.13 91 SER A O 1
ATOM 678 N N . ASP A 1 92 ? 10.766 -31.623 16.708 1.00 25.51 92 ASP A N 1
ATOM 679 C CA . ASP A 1 92 ? 9.960 -32.854 16.576 1.00 24.36 92 ASP A CA 1
ATOM 680 C C . ASP A 1 92 ? 10.188 -33.802 17.764 1.00 27.18 92 ASP A C 1
ATOM 681 O O . ASP A 1 92 ? 9.660 -34.917 17.801 1.00 27.57 92 ASP A O 1
ATOM 686 N N . SER A 1 93 ? 11.012 -33.399 18.715 1.00 22.33 93 SER A N 1
ATOM 687 C CA A SER A 1 93 ? 11.267 -34.216 19.896 0.62 22.16 93 SER A CA 1
ATOM 688 C CA B SER A 1 93 ? 11.252 -34.227 19.893 0.38 21.97 93 SER A CA 1
ATOM 689 C C . SER A 1 93 ? 9.960 -34.504 20.630 1.00 20.28 93 SER A C 1
ATOM 690 O O . SER A 1 93 ? 9.177 -33.599 20.905 1.00 16.70 93 SER A O 1
ATOM 695 N N . PHE A 1 94 ? 9.706 -35.776 20.920 1.00 17.31 94 PHE A N 1
ATOM 696 C CA . PHE A 1 94 ? 8.468 -36.165 21.600 1.00 14.35 94 PHE A CA 1
ATOM 697 C C . PHE A 1 94 ? 7.224 -35.588 20.919 1.00 16.27 94 PHE A C 1
ATOM 698 O O . PHE A 1 94 ? 6.335 -35.094 21.571 1.00 17.37 94 PHE A O 1
ATOM 706 N N . ALA A 1 95 ? 7.219 -35.673 19.601 1.00 22.70 95 ALA A N 1
ATOM 707 C CA . ALA A 1 95 ? 6.080 -35.248 18.788 1.00 27.10 95 ALA A CA 1
ATOM 708 C C . ALA A 1 95 ? 5.749 -33.779 19.064 1.00 23.30 95 ALA A C 1
ATOM 709 O O . ALA A 1 95 ? 4.600 -33.366 19.068 1.00 24.38 95 ALA A O 1
ATOM 711 N N . GLY A 1 96 ? 6.792 -33.011 19.348 1.00 19.51 96 GLY A N 1
ATOM 712 C CA . GLY A 1 96 ? 6.642 -31.566 19.510 1.00 18.93 96 GLY A CA 1
ATOM 713 C C . GLY A 1 96 ? 6.200 -31.129 20.904 1.00 16.64 96 GLY A C 1
ATOM 714 O O . GLY A 1 96 ? 5.765 -30.001 21.082 1.00 17.84 96 GLY A O 1
ATOM 715 N N . ALA A 1 97 ? 6.294 -32.022 21.878 1.00 15.79 97 ALA A N 1
ATOM 716 C CA . ALA A 1 97 ? 5.763 -31.785 23.220 1.00 18.12 97 ALA A CA 1
ATOM 717 C C . ALA A 1 97 ? 6.474 -30.676 23.981 1.00 15.51 97 ALA A C 1
ATOM 718 O O . ALA A 1 97 ? 5.979 -30.246 25.005 1.00 16.35 97 ALA A O 1
ATOM 720 N N . ASP A 1 98 ? 7.598 -30.172 23.482 1.00 16.95 98 ASP A N 1
ATOM 721 C CA . ASP A 1 98 ? 8.194 -28.985 24.076 1.00 15.35 98 ASP A CA 1
ATOM 722 C C . ASP A 1 98 ? 7.214 -27.813 24.095 1.00 17.35 98 ASP A C 1
ATOM 723 O O . ASP A 1 98 ? 7.351 -26.905 24.893 1.00 18.30 98 ASP A O 1
ATOM 728 N N . ILE A 1 99 ? 6.229 -27.814 23.193 1.00 19.46 99 ILE A N 1
ATOM 729 C CA . ILE A 1 99 ? 5.311 -26.713 23.122 1.00 18.60 99 ILE A CA 1
ATOM 730 C C . ILE A 1 99 ? 4.571 -26.529 24.444 1.00 17.89 99 ILE A C 1
ATOM 731 O O . ILE A 1 99 ? 4.266 -25.403 24.799 1.00 20.49 99 ILE A O 1
ATOM 736 N N . TYR A 1 100 ? 4.320 -27.594 25.195 1.00 18.67 100 TYR A N 1
ATOM 737 C CA . TYR A 1 100 ? 3.571 -27.401 26.439 1.00 18.91 100 TYR A CA 1
ATOM 738 C C . TYR A 1 100 ? 4.299 -26.569 27.475 1.00 23.14 100 TYR A C 1
ATOM 739 O O . TYR A 1 100 ? 3.648 -25.914 28.290 1.00 21.11 100 TYR A O 1
ATOM 748 N N . SER A 1 101 ? 5.641 -26.546 27.457 1.00 20.51 101 SER A N 1
ATOM 749 C CA . SER A 1 101 ? 6.376 -25.710 28.399 1.00 18.36 101 SER A CA 1
ATOM 750 C C . SER A 1 101 ? 6.169 -24.225 28.126 1.00 20.76 101 SER A C 1
ATOM 751 O O . SER A 1 101 ? 6.296 -23.391 29.042 1.00 21.89 101 SER A O 1
ATOM 754 N N . SER A 1 102 ? 5.798 -23.872 26.889 1.00 20.95 102 SER A N 1
ATOM 755 C CA . SER A 1 102 ? 5.465 -22.489 26.591 1.00 23.73 102 SER A CA 1
ATOM 756 C C . SER A 1 102 ? 4.012 -22.173 26.852 1.00 25.27 102 SER A C 1
ATOM 757 O O . SER A 1 102 ? 3.705 -21.033 27.176 1.00 29.93 102 SER A O 1
ATOM 760 N N . LEU A 1 103 ? 3.147 -23.167 26.729 1.00 22.40 103 LEU A N 1
ATOM 761 C CA . LEU A 1 103 ? 1.694 -22.983 26.898 1.00 23.67 103 LEU A CA 1
ATOM 762 C C . LEU A 1 103 ? 1.273 -22.825 28.369 1.00 23.53 103 LEU A C 1
ATOM 763 O O . LEU A 1 103 ? 0.432 -21.993 28.722 1.00 25.07 103 LEU A O 1
ATOM 768 N N . ARG A 1 104 ? 1.850 -23.662 29.222 1.00 21.47 104 ARG A N 1
ATOM 769 C CA . ARG A 1 104 ? 1.289 -23.914 30.547 1.00 19.00 104 ARG A CA 1
ATOM 770 C C . ARG A 1 104 ? 1.868 -22.966 31.581 1.00 22.35 104 ARG A C 1
ATOM 771 O O . ARG A 1 104 ? 2.660 -23.332 32.427 1.00 22.45 104 ARG A O 1
ATOM 779 N N . MET A 1 105 ? 1.434 -21.722 31.483 1.00 23.25 105 MET A N 1
ATOM 780 C CA . MET A 1 105 ? 1.905 -20.672 32.392 1.00 26.13 105 MET A CA 1
ATOM 781 C C . MET A 1 105 ? 0.951 -20.614 33.588 1.00 27.77 105 MET A C 1
ATOM 782 O O . MET A 1 105 ? -0.240 -20.910 33.448 1.00 33.88 105 MET A O 1
ATOM 787 N N . PRO A 1 106 ? 1.470 -20.290 34.773 1.00 34.23 106 PRO A N 1
ATOM 788 C CA . PRO A 1 106 ? 0.596 -20.044 35.921 1.00 35.19 106 PRO A CA 1
ATOM 789 C C . PRO A 1 106 ? -0.120 -18.720 35.745 1.00 35.65 106 PRO A C 1
ATOM 790 O O . PRO A 1 106 ? 0.338 -17.924 34.947 1.00 29.15 106 PRO A O 1
ATOM 794 N N . SER A 1 107 ? -1.233 -18.521 36.437 1.00 37.98 107 SER A N 1
ATOM 795 C CA . SER A 1 107 ? -1.862 -17.218 36.486 1.00 40.45 107 SER A CA 1
ATOM 796 C C . SER A 1 107 ? -0.818 -16.186 36.918 1.00 35.57 107 SER A C 1
ATOM 797 O O . SER A 1 107 ? -0.074 -16.400 37.873 1.00 38.15 107 SER A O 1
ATOM 800 N N . GLY A 1 108 ? -0.747 -15.088 36.170 1.00 31.32 108 GLY A N 1
ATOM 801 C CA . GLY A 1 108 ? 0.154 -13.991 36.486 1.00 34.38 108 GLY A CA 1
ATOM 802 C C . GLY A 1 108 ? 1.346 -13.884 35.560 1.00 33.52 108 GLY A C 1
ATOM 803 O O . GLY A 1 108 ? 2.079 -12.934 35.639 1.00 32.50 108 GLY A O 1
ATOM 804 N N . ILE A 1 109 ? 1.540 -14.872 34.687 1.00 32.20 109 ILE A N 1
ATOM 805 C CA . ILE A 1 109 ? 2.627 -14.853 33.708 1.00 31.74 109 ILE A CA 1
ATOM 806 C C . ILE A 1 109 ? 1.962 -15.011 32.353 1.00 29.38 109 ILE A C 1
ATOM 807 O O . ILE A 1 109 ? 1.335 -16.036 32.104 1.00 29.51 109 ILE A O 1
ATOM 812 N N . SER A 1 110 ? 2.078 -14.004 31.488 1.00 27.25 110 SER A N 1
ATOM 813 C CA . SER A 1 110 ? 1.203 -13.888 30.325 1.00 30.36 110 SER A CA 1
ATOM 814 C C . SER A 1 110 ? 1.897 -13.603 28.998 1.00 28.47 110 SER A C 1
ATOM 815 O O . SER A 1 110 ? 1.476 -12.712 28.260 1.00 30.27 110 SER A O 1
ATOM 818 N N . PRO A 1 111 ? 2.934 -14.367 28.656 1.00 28.49 111 PRO A N 1
ATOM 819 C CA . PRO A 1 111 ? 3.488 -14.156 27.316 1.00 26.17 111 PRO A CA 1
ATOM 820 C C . PRO A 1 111 ? 2.502 -14.605 26.251 1.00 26.41 111 PRO A C 1
ATOM 821 O O . PRO A 1 111 ? 1.829 -15.622 26.414 1.00 28.74 111 PRO A O 1
ATOM 825 N N . ALA A 1 112 ? 2.438 -13.865 25.158 1.00 27.95 112 ALA A N 1
ATOM 826 C CA . ALA A 1 112 ? 1.699 -14.290 23.966 1.00 27.54 112 ALA A CA 1
ATOM 827 C C . ALA A 1 112 ? 2.432 -15.402 23.230 1.00 29.06 112 ALA A C 1
ATOM 828 O O . ALA A 1 112 ? 3.545 -15.183 22.777 1.00 31.72 112 ALA A O 1
ATOM 830 N N . LEU A 1 113 ? 1.811 -16.559 23.052 1.00 24.13 113 LEU A N 1
ATOM 831 C CA . LEU A 1 113 ? 2.464 -17.628 22.321 1.00 24.06 113 LEU A CA 1
ATOM 832 C C . LEU A 1 113 ? 2.100 -17.580 20.830 1.00 25.06 113 LEU A C 1
ATOM 833 O O . LEU A 1 113 ? 0.924 -17.567 20.446 1.00 23.80 113 LEU A O 1
ATOM 838 N N . VAL A 1 114 ? 3.124 -17.556 19.989 1.00 24.92 114 VAL A N 1
ATOM 839 C CA . VAL A 1 114 ? 2.951 -17.641 18.538 1.00 25.08 114 VAL A CA 1
ATOM 840 C C . VAL A 1 114 ? 3.987 -18.618 17.985 1.00 28.83 114 VAL A C 1
ATOM 841 O O . VAL A 1 114 ? 5.160 -18.527 18.345 1.00 28.80 114 VAL A O 1
ATOM 845 N N . LEU A 1 115 ? 3.577 -19.559 17.136 1.00 25.88 115 LEU A N 1
ATOM 846 C CA . LEU A 1 115 ? 4.521 -20.546 16.608 1.00 26.30 115 LEU A CA 1
ATOM 847 C C . LEU A 1 115 ? 5.413 -20.072 15.458 1.00 29.51 115 LEU A C 1
ATOM 848 O O . LEU A 1 115 ? 6.620 -20.327 15.481 1.00 31.91 115 LEU A O 1
ATOM 853 N N . GLU A 1 116 ? 4.838 -19.410 14.449 1.00 28.35 116 GLU A N 1
ATOM 854 C CA . GLU A 1 116 ? 5.591 -19.017 13.262 1.00 26.60 116 GLU A CA 1
ATOM 855 C C . GLU A 1 116 ? 6.366 -17.720 13.485 1.00 28.58 116 GLU A C 1
ATOM 856 O O . GLU A 1 116 ? 5.790 -16.717 13.920 1.00 29.31 116 GLU A O 1
ATOM 862 N N . PRO A 1 117 ? 7.656 -17.715 13.145 1.00 28.68 117 PRO A N 1
ATOM 863 C CA . PRO A 1 117 ? 8.403 -16.468 13.357 1.00 31.64 117 PRO A CA 1
ATOM 864 C C . PRO A 1 117 ? 7.872 -15.267 12.590 1.00 29.85 117 PRO A C 1
ATOM 865 O O . PRO A 1 117 ? 7.923 -14.168 13.136 1.00 32.33 117 PRO A O 1
ATOM 869 N N . LYS A 1 118 ? 7.366 -15.437 11.374 1.00 29.80 118 LYS A N 1
ATOM 870 C CA . LYS A 1 118 ? 6.770 -14.295 10.686 1.00 34.87 118 LYS A CA 1
ATOM 871 C C . LYS A 1 118 ? 5.548 -13.815 11.455 1.00 31.69 118 LYS A C 1
ATOM 872 O O . LYS A 1 118 ? 5.254 -12.638 11.476 1.00 31.29 118 LYS A O 1
ATOM 878 N N . ASN A 1 119 ? 4.834 -14.714 12.109 1.00 27.45 119 ASN A N 1
ATOM 879 C CA . ASN A 1 119 ? 3.686 -14.279 12.886 1.00 28.01 119 ASN A CA 1
ATOM 880 C C . ASN A 1 119 ? 4.061 -13.607 14.204 1.00 30.97 119 ASN A C 1
ATOM 881 O O . ASN A 1 119 ? 3.310 -12.772 14.695 1.00 29.24 119 ASN A O 1
ATOM 886 N N . ALA A 1 120 ? 5.203 -13.968 14.778 1.00 28.39 120 ALA A N 1
ATOM 887 C CA . ALA A 1 120 ? 5.698 -13.263 15.951 1.00 30.04 120 ALA A CA 1
ATOM 888 C C . ALA A 1 120 ? 5.955 -11.814 15.594 1.00 33.79 120 ALA A C 1
ATOM 889 O O . ALA A 1 120 ? 5.597 -10.904 16.340 1.00 32.61 120 ALA A O 1
ATOM 891 N N . ALA A 1 121 ? 6.557 -11.596 14.434 1.00 30.55 121 ALA A N 1
ATOM 892 C CA . ALA A 1 121 ? 6.814 -10.236 13.989 1.00 32.31 121 ALA A CA 1
ATOM 893 C C . ALA A 1 121 ? 5.504 -9.496 13.689 1.00 35.56 121 ALA A C 1
ATOM 894 O O . ALA A 1 121 ? 5.368 -8.324 14.032 1.00 34.67 121 ALA A O 1
ATOM 896 N N . LEU A 1 122 ? 4.543 -10.174 13.062 1.00 31.44 122 LEU A N 1
ATOM 897 C CA . LEU A 1 122 ? 3.283 -9.525 12.714 1.00 31.70 122 LEU A CA 1
ATOM 898 C C . LEU A 1 122 ? 2.510 -9.156 13.977 1.00 33.53 122 LEU A C 1
ATOM 899 O O . LEU A 1 122 ? 1.931 -8.075 14.059 1.00 32.75 122 LEU A O 1
ATOM 904 N N . LEU A 1 123 ? 2.488 -10.045 14.968 1.00 31.98 123 LEU A N 1
ATOM 905 C CA . LEU A 1 123 ? 1.817 -9.730 16.227 1.00 30.62 123 LEU A CA 1
ATOM 906 C C . LEU A 1 123 ? 2.455 -8.505 16.893 1.00 32.31 123 LEU A C 1
ATOM 907 O O . LEU A 1 123 ? 1.754 -7.630 17.403 1.00 33.99 123 LEU A O 1
ATOM 912 N N . ALA A 1 124 ? 3.783 -8.455 16.861 1.00 32.94 124 ALA A N 1
ATOM 913 C CA . ALA A 1 124 ? 4.515 -7.353 17.460 1.00 34.58 124 ALA A CA 1
ATOM 914 C C . ALA A 1 124 ? 4.053 -6.061 16.787 1.00 38.93 124 ALA A C 1
ATOM 915 O O . ALA A 1 124 ? 3.645 -5.102 17.453 1.00 36.98 124 ALA A O 1
ATOM 917 N N . ALA A 1 125 ? 4.066 -6.071 15.457 1.00 36.02 125 ALA A N 1
ATOM 918 C CA . ALA A 1 125 ? 3.636 -4.907 14.677 1.00 37.30 125 ALA A CA 1
ATOM 919 C C . ALA A 1 125 ? 2.218 -4.493 15.024 1.00 37.18 125 ALA A C 1
ATOM 920 O O . ALA A 1 125 ? 1.940 -3.303 15.242 1.00 38.65 125 ALA A O 1
ATOM 922 N N . ARG A 1 126 ? 1.308 -5.464 15.081 1.00 35.60 126 ARG A N 1
ATOM 923 C CA . ARG A 1 126 ? -0.091 -5.149 15.290 1.00 38.23 126 ARG A CA 1
ATOM 924 C C . ARG A 1 126 ? -0.341 -4.719 16.727 1.00 35.81 126 ARG A C 1
ATOM 925 O O . ARG A 1 126 ? -1.302 -4.007 17.011 1.00 38.86 126 ARG A O 1
ATOM 933 N N . ILE A 1 127 ? 0.558 -5.075 17.630 1.00 35.71 127 ILE A N 1
ATOM 934 C CA . ILE A 1 127 ? 0.463 -4.574 18.994 1.00 36.29 127 ILE A CA 1
ATOM 935 C C . ILE A 1 127 ? 0.771 -3.058 19.000 1.00 38.33 127 ILE A C 1
ATOM 936 O O . ILE A 1 127 ? 0.002 -2.272 19.554 1.00 44.26 127 ILE A O 1
ATOM 941 N N . PHE A 1 128 ? 1.872 -2.669 18.366 1.00 39.28 128 PHE A N 1
ATOM 942 C CA . PHE A 1 128 ? 2.230 -1.242 18.252 1.00 41.26 128 PHE A CA 1
ATOM 943 C C . PHE A 1 128 ? 1.175 -0.481 17.459 1.00 46.19 128 PHE A C 1
ATOM 944 O O . PHE A 1 128 ? 0.895 0.678 17.745 1.00 47.54 128 PHE A O 1
ATOM 952 N N . SER A 1 129 ? 0.599 -1.141 16.459 1.00 40.68 129 SER A N 1
ATOM 953 C CA . SER A 1 129 ? -0.336 -0.490 15.545 1.00 41.14 129 SER A CA 1
ATOM 954 C C . SER A 1 129 ? -1.549 0.085 16.247 1.00 43.12 129 SER A C 1
ATOM 955 O O . SER A 1 129 ? -2.283 0.877 15.648 1.00 49.19 129 SER A O 1
ATOM 958 N N . LEU A 1 130 ? -1.779 -0.304 17.495 1.00 40.79 130 LEU A N 1
ATOM 959 C CA . LEU A 1 130 ? -2.898 0.228 18.250 1.00 41.10 130 LEU A CA 1
ATOM 960 C C . LEU A 1 130 ? -2.687 1.713 18.552 1.00 47.43 130 LEU A C 1
ATOM 961 O O . LEU A 1 130 ? -3.651 2.440 18.785 1.00 48.36 130 LEU A O 1
ATOM 966 N N . TYR A 1 131 ? -1.431 2.147 18.548 1.00 44.13 131 TYR A N 1
ATOM 967 C CA . TYR A 1 131 ? -1.085 3.540 18.880 1.00 46.12 131 TYR A CA 1
ATOM 968 C C . TYR A 1 131 ? -0.128 4.191 17.870 1.00 47.36 131 TYR A C 1
ATOM 969 O O . TYR A 1 131 ? 0.207 5.377 17.998 1.00 49.11 131 TYR A O 1
ATOM 978 N N . ASP A 1 132 ? 0.307 3.424 16.873 1.00 48.21 132 ASP A N 1
ATOM 979 C CA . ASP A 1 132 ? 1.309 3.874 15.906 1.00 47.53 132 ASP A CA 1
ATOM 980 C C . ASP A 1 132 ? 0.740 3.812 14.490 1.00 47.19 132 ASP A C 1
ATOM 981 O O . ASP A 1 132 ? 0.663 2.751 13.873 1.00 45.77 132 ASP A O 1
ATOM 986 N N . LYS A 1 133 ? 0.339 4.971 13.973 1.00 48.56 133 LYS A N 1
ATOM 987 C CA . LYS A 1 133 ? -0.329 5.018 12.686 1.00 48.36 133 LYS A CA 1
ATOM 988 C C . LYS A 1 133 ? 0.568 4.525 11.552 1.00 48.14 133 LYS A C 1
ATOM 989 O O . LYS A 1 133 ? 0.079 3.911 10.603 1.00 47.23 133 LYS A O 1
ATOM 995 N N . GLU A 1 134 ? 1.868 4.771 11.650 1.00 49.04 134 GLU A N 1
ATOM 996 C CA . GLU A 1 134 ? 2.805 4.343 10.616 1.00 48.95 134 GLU A CA 1
ATOM 997 C C . GLU A 1 134 ? 2.851 2.816 10.525 1.00 46.98 134 GLU A C 1
ATOM 998 O O . GLU A 1 134 ? 2.701 2.239 9.451 1.00 46.24 134 GLU A O 1
ATOM 1004 N N . ILE A 1 135 ? 3.068 2.182 11.661 1.00 46.19 135 ILE A N 1
ATOM 1005 C CA . ILE A 1 135 ? 3.108 0.709 11.698 1.00 44.30 135 ILE A CA 1
ATOM 1006 C C . ILE A 1 135 ? 1.780 0.129 11.221 1.00 43.76 135 ILE A C 1
ATOM 1007 O O . ILE A 1 135 ? 1.767 -0.860 10.489 1.00 41.79 135 ILE A O 1
ATOM 1012 N N . ALA A 1 136 ? 0.666 0.746 11.613 1.00 43.28 136 ALA A N 1
ATOM 1013 C CA . ALA A 1 136 ? -0.658 0.269 11.199 1.00 46.11 136 ALA A CA 1
ATOM 1014 C C . ALA A 1 136 ? -0.810 0.292 9.680 1.00 42.91 136 ALA A C 1
ATOM 1015 O O . ALA A 1 136 ? -1.362 -0.630 9.098 1.00 41.19 136 ALA A O 1
ATOM 1017 N N . ASP A 1 137 ? -0.317 1.350 9.044 1.00 44.02 137 ASP A N 1
ATOM 1018 C CA . ASP A 1 137 ? -0.346 1.442 7.590 1.00 47.38 137 ASP A CA 1
ATOM 1019 C C . ASP A 1 137 ? 0.481 0.318 7.003 1.00 46.51 137 ASP A C 1
ATOM 1020 O O . ASP A 1 137 ? 0.105 -0.301 6.006 1.00 48.99 137 ASP A O 1
ATOM 1025 N N . SER A 1 138 ? 1.620 0.062 7.633 1.00 45.83 138 SER A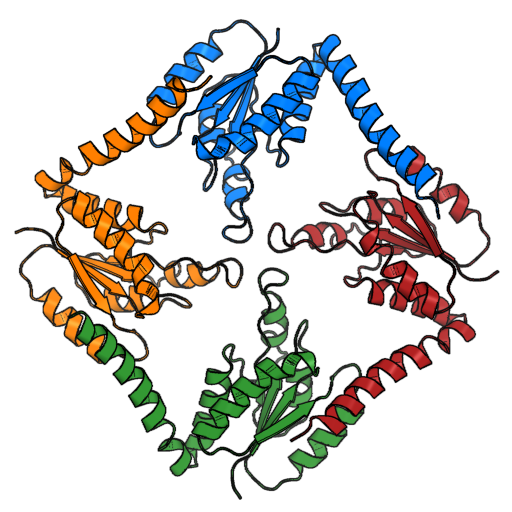 N 1
ATOM 1026 C CA . SER A 1 138 ? 2.525 -0.979 7.177 1.00 45.53 138 SER A CA 1
ATOM 1027 C C . SER A 1 138 ? 1.879 -2.368 7.294 1.00 41.74 138 SER A C 1
ATOM 1028 O O . SER A 1 138 ? 1.997 -3.193 6.395 1.00 42.03 138 SER A O 1
ATOM 1031 N N . VAL A 1 139 ? 1.192 -2.609 8.400 1.00 39.75 139 VAL A N 1
ATOM 1032 C CA . VAL A 1 139 ? 0.439 -3.870 8.588 1.00 39.14 139 VAL A CA 1
ATOM 1033 C C . VAL A 1 139 ? -0.630 -4.033 7.520 1.00 38.42 139 VAL A C 1
ATOM 1034 O O . VAL A 1 139 ? -0.792 -5.107 6.943 1.00 38.19 139 VAL A O 1
ATOM 1038 N N . LYS A 1 140 ? -1.384 -2.968 7.271 1.00 38.69 140 LYS A N 1
ATOM 1039 C CA . LYS A 1 140 ? -2.481 -3.045 6.317 1.00 40.20 140 LYS A CA 1
ATOM 1040 C C . LYS A 1 140 ? -1.945 -3.436 4.940 1.00 39.46 140 LYS A C 1
ATOM 1041 O O . LYS A 1 140 ? -2.508 -4.295 4.271 1.00 38.94 140 LYS A O 1
ATOM 1047 N N . SER A 1 141 ? -0.840 -2.825 4.534 1.00 39.71 141 SER A N 1
ATOM 1048 C CA . SER A 1 141 ? -0.236 -3.104 3.232 1.00 48.50 141 SER A CA 1
ATOM 1049 C C . SER A 1 141 ? 0.236 -4.561 3.148 1.00 46.00 141 SER A C 1
ATOM 1050 O O . SER A 1 141 ? 0.039 -5.245 2.139 1.00 42.66 141 SER A O 1
ATOM 1053 N N . TYR A 1 142 ? 0.864 -5.021 4.223 1.00 42.58 142 TYR A N 1
ATOM 1054 C CA . TYR A 1 142 ? 1.345 -6.403 4.345 1.00 38.78 142 TYR A CA 1
ATOM 1055 C C . TYR A 1 142 ? 0.219 -7.427 4.212 1.00 37.95 142 TYR A C 1
ATOM 1056 O O . TYR A 1 142 ? 0.304 -8.378 3.444 1.00 40.47 142 TYR A O 1
ATOM 1065 N N . MET A 1 143 ? -0.848 -7.206 4.957 1.00 36.50 143 MET A N 1
ATOM 1066 C CA . MET A 1 143 ? -1.905 -8.198 5.033 1.00 37.46 143 MET A CA 1
ATOM 1067 C C . MET A 1 143 ? -2.714 -8.200 3.748 1.00 35.52 143 MET A C 1
ATOM 1068 O O . MET A 1 143 ? -3.198 -9.248 3.343 1.00 36.95 143 MET A O 1
ATOM 1073 N N . GLU A 1 144 ? -2.798 -7.040 3.087 1.00 39.82 144 GLU A N 1
ATOM 1074 C CA . GLU A 1 144 ? -3.487 -6.924 1.805 1.00 40.86 144 GLU A CA 1
ATOM 1075 C C . GLU A 1 144 ? -2.683 -7.618 0.708 1.00 41.87 144 GLU A C 1
ATOM 1076 O O . GLU A 1 144 ? -3.234 -8.291 -0.152 1.00 41.19 144 GLU A O 1
ATOM 1082 N N . SER A 1 145 ? -1.367 -7.467 0.753 1.00 41.88 145 SER A N 1
ATOM 1083 C CA . SER A 1 145 ? -0.495 -8.161 -0.183 1.00 42.03 145 SER A CA 1
ATOM 1084 C C . SER A 1 145 ? -0.662 -9.686 -0.086 1.00 40.46 145 SER A C 1
ATOM 1085 O O . SER A 1 145 ? -0.738 -10.381 -1.101 1.00 41.79 145 SER A O 1
ATOM 1088 N N . ASN A 1 146 ? -0.735 -10.194 1.139 1.00 36.40 146 ASN A N 1
ATOM 1089 C CA . ASN A 1 146 ? -0.925 -11.619 1.366 1.00 35.63 146 ASN A CA 1
ATOM 1090 C C . ASN A 1 146 ? -2.214 -12.118 0.708 1.00 36.00 146 ASN A C 1
ATOM 1091 O O . ASN A 1 146 ? -2.228 -13.171 0.066 1.00 33.72 146 ASN A O 1
ATOM 1096 N N . ALA A 1 147 ? -3.283 -11.341 0.847 1.00 36.48 147 ALA A N 1
ATOM 1097 C CA . ALA A 1 147 ? -4.586 -11.738 0.308 1.00 35.61 147 ALA A CA 1
ATOM 1098 C C . ALA A 1 147 ? -4.589 -11.682 -1.220 1.00 33.86 147 ALA A C 1
ATOM 1099 O O . ALA A 1 147 ? -5.066 -12.608 -1.892 1.00 33.66 147 ALA A O 1
ATOM 1101 N N . GLN A 1 148 ? -4.028 -10.615 -1.774 1.00 35.39 148 GLN A N 1
ATOM 1102 C CA . GLN A 1 148 ? -4.033 -10.460 -3.214 1.00 39.78 148 GLN A CA 1
ATOM 1103 C C . GLN A 1 148 ? -3.280 -11.579 -3.896 1.00 35.32 148 GLN A C 1
ATOM 1104 O O . GLN A 1 148 ? -3.657 -11.988 -4.987 1.00 36.94 148 GLN A O 1
ATOM 1110 N N . LYS A 1 149 ? -2.224 -12.085 -3.262 1.00 35.81 149 LYS A N 1
ATOM 1111 C CA . LYS A 1 149 ? -1.445 -13.185 -3.830 1.00 39.29 149 LYS A CA 1
ATOM 1112 C C . LYS A 1 149 ? -2.259 -14.471 -3.952 1.00 35.03 149 LYS A C 1
ATOM 1113 O O . LYS A 1 149 ? -2.174 -15.171 -4.960 1.00 36.36 149 LYS A O 1
ATOM 1119 N N . ILE A 1 150 ? -3.047 -14.783 -2.927 1.00 31.95 150 ILE A N 1
ATOM 1120 C CA . ILE A 1 150 ? -3.918 -15.964 -2.953 1.00 29.71 150 ILE A CA 1
ATOM 1121 C C . ILE A 1 150 ? -4.927 -15.831 -4.077 1.00 29.56 150 ILE A C 1
ATOM 1122 O O . ILE A 1 150 ? -5.106 -16.733 -4.883 1.00 29.85 150 ILE A O 1
ATOM 1127 N N . ILE A 1 151 ? -5.567 -14.677 -4.153 1.00 29.68 151 ILE A N 1
ATOM 1128 C CA . ILE A 1 151 ? -6.531 -14.434 -5.215 1.00 30.86 151 ILE A CA 1
ATOM 1129 C C . ILE A 1 151 ? -5.878 -14.506 -6.610 1.00 30.61 151 ILE A C 1
ATOM 1130 O O . ILE A 1 151 ? -6.470 -15.092 -7.528 1.00 34.56 151 ILE A O 1
ATOM 1135 N N . GLU A 1 152 ? -4.666 -13.968 -6.794 1.00 34.97 152 GLU A N 1
ATOM 1136 C CA . GLU A 1 152 ? -4.075 -14.058 -8.128 1.00 37.66 152 GLU A CA 1
ATOM 1137 C C . GLU A 1 152 ? -3.620 -15.495 -8.418 1.00 35.73 152 GLU A C 1
ATOM 1138 O O . GLU A 1 152 ? -3.643 -15.900 -9.579 1.00 34.88 152 GLU A O 1
ATOM 1144 N N . ASP A 1 153 ? -3.282 -16.279 -7.381 1.00 32.98 153 ASP A N 1
ATOM 1145 C CA . ASP A 1 153 ? -3.012 -17.724 -7.548 1.00 32.54 153 ASP A CA 1
ATOM 1146 C C . ASP A 1 153 ? -4.254 -18.415 -8.083 1.00 33.98 153 ASP A C 1
ATOM 1147 O O . ASP A 1 153 ? -4.176 -19.189 -9.036 1.00 31.93 153 ASP A O 1
ATOM 1152 N N . ASP A 1 154 ? -5.417 -18.112 -7.506 1.00 32.84 154 ASP A N 1
ATOM 1153 C CA . ASP A 1 154 ? -6.665 -18.672 -8.036 1.00 31.05 154 ASP A CA 1
ATOM 1154 C C . ASP A 1 154 ? -6.890 -18.242 -9.485 1.00 33.82 154 ASP A C 1
ATOM 1155 O O . ASP A 1 154 ? -7.273 -19.052 -10.327 1.00 33.93 154 ASP A O 1
ATOM 1160 N N . SER A 1 155 ? -6.648 -16.972 -9.794 1.00 33.95 155 SER A N 1
ATOM 1161 C CA . SER A 1 155 ? -6.950 -16.504 -11.137 1.00 38.86 155 SER A CA 1
ATOM 1162 C C . SER A 1 155 ? -6.015 -17.199 -12.136 1.00 41.39 155 SER A C 1
ATOM 1163 O O . SER A 1 155 ? -6.418 -17.498 -13.256 1.00 44.85 155 SER A O 1
ATOM 1166 N N . LYS A 1 156 ? -4.792 -17.507 -11.700 1.00 41.00 156 LYS A N 1
ATOM 1167 C CA . LYS A 1 156 ? -3.772 -18.116 -12.562 1.00 45.77 156 LYS A CA 1
ATOM 1168 C C . LYS A 1 156 ? -3.906 -19.624 -12.694 1.00 47.93 156 LYS A C 1
ATOM 1169 O O . LYS A 1 156 ? -3.684 -20.181 -13.770 1.00 44.60 156 LYS A O 1
ATOM 1175 N N . LEU A 1 157 ? -4.238 -20.285 -11.586 1.00 50.53 157 LEU A N 1
ATOM 1176 C CA . LEU A 1 157 ? -4.301 -21.743 -11.546 1.00 55.07 157 LEU A CA 1
ATOM 1177 C C . LEU A 1 157 ? -5.754 -22.189 -11.508 1.00 59.31 157 LEU A C 1
ATOM 1178 O O . LEU A 1 157 ? -6.054 -23.303 -11.108 1.00 62.29 157 LEU A O 1
ATOM 1183 N N . LYS A 1 158 ? -6.635 -21.292 -11.936 1.00 64.67 158 LYS A N 1
ATOM 1184 C CA . LYS A 1 158 ? -8.065 -21.554 -12.048 1.00 68.29 158 LYS A CA 1
ATOM 1185 C C . LYS A 1 158 ? -8.331 -22.667 -13.054 1.00 71.69 158 LYS A C 1
ATOM 1186 O O . LYS A 1 158 ? -7.962 -22.555 -14.225 1.00 71.63 158 LYS A O 1
ATOM 1192 N N . ARG A 1 159 ? -8.964 -23.742 -12.592 1.00 73.73 159 ARG A N 1
ATOM 1193 C CA . ARG A 1 159 ? -9.309 -24.856 -13.464 1.00 75.10 159 ARG A CA 1
ATOM 1194 C C . ARG A 1 159 ? -10.744 -25.315 -13.230 1.00 74.67 159 ARG A C 1
ATOM 1195 O O . ARG A 1 159 ? -11.306 -25.085 -12.164 1.00 73.56 159 ARG A O 1
ATOM 1204 N N . MET B 1 1 ? 37.795 -42.558 49.850 1.00 48.00 1 MET B N 1
ATOM 1205 C CA . MET B 1 1 ? 38.120 -43.257 48.603 1.00 46.31 1 MET B CA 1
ATOM 1206 C C . MET B 1 1 ? 37.473 -42.556 47.420 1.00 41.06 1 MET B C 1
ATOM 1207 O O . MET B 1 1 ? 36.482 -41.815 47.572 1.00 37.14 1 MET B O 1
ATOM 1212 N N . ARG B 1 2 ? 38.027 -42.789 46.235 1.00 37.62 2 ARG B N 1
ATOM 1213 C CA . ARG B 1 2 ? 37.572 -42.031 45.098 1.00 33.56 2 ARG B CA 1
ATOM 1214 C C . ARG B 1 2 ? 36.339 -42.704 44.493 1.00 26.90 2 ARG B C 1
ATOM 1215 O O . ARG B 1 2 ? 36.159 -43.931 44.507 1.00 27.27 2 ARG B O 1
ATOM 1223 N N . PRO B 1 3 ? 35.442 -41.868 43.992 1.00 21.24 3 PRO B N 1
ATOM 1224 C CA . PRO B 1 3 ? 34.181 -42.338 43.423 1.00 21.77 3 PRO B CA 1
ATOM 1225 C C . PRO B 1 3 ? 34.341 -43.231 42.214 1.00 21.80 3 PRO B C 1
ATOM 1226 O O . PRO B 1 3 ? 35.349 -43.121 41.511 1.00 22.53 3 PRO B O 1
ATOM 1230 N N . LEU B 1 4 ? 33.339 -44.079 41.980 1.00 20.97 4 LEU B N 1
ATOM 1231 C CA . LEU B 1 4 ? 33.255 -44.901 40.784 1.00 19.65 4 LEU B CA 1
ATOM 1232 C C . LEU B 1 4 ? 31.857 -44.841 40.200 1.00 19.14 4 LEU B C 1
ATOM 1233 O O . LEU B 1 4 ? 30.876 -44.988 40.926 1.00 19.14 4 LEU B O 1
ATOM 1238 N N . VAL B 1 5 ? 31.778 -44.639 38.894 1.00 18.72 5 VAL B N 1
ATOM 1239 C CA . VAL B 1 5 ? 30.515 -44.761 38.177 1.00 17.21 5 VAL B CA 1
ATOM 1240 C C . VAL B 1 5 ? 30.517 -45.991 37.276 1.00 19.33 5 VAL B C 1
ATOM 1241 O O . VAL B 1 5 ? 31.388 -46.145 36.426 1.00 21.33 5 VAL B O 1
ATOM 1245 N N . ILE B 1 6 ? 29.524 -46.861 37.464 1.00 18.26 6 ILE B N 1
ATOM 1246 C CA . ILE B 1 6 ? 29.373 -48.049 36.641 1.00 18.07 6 ILE B CA 1
ATOM 1247 C C . ILE B 1 6 ? 28.323 -47.736 35.608 1.00 17.63 6 ILE B C 1
ATOM 1248 O O . ILE B 1 6 ? 27.195 -47.466 35.980 1.00 18.54 6 ILE B O 1
ATOM 1253 N N . ILE B 1 7 ? 28.719 -47.671 34.334 1.00 17.34 7 ILE B N 1
ATOM 1254 C CA . ILE B 1 7 ? 27.812 -47.448 33.230 1.00 18.04 7 ILE B CA 1
ATOM 1255 C C . ILE B 1 7 ? 27.401 -48.808 32.693 1.00 17.57 7 ILE B C 1
ATOM 1256 O O . ILE B 1 7 ? 28.215 -49.528 32.116 1.00 19.55 7 ILE B O 1
ATOM 1261 N N . LEU B 1 8 ? 26.147 -49.184 32.932 1.00 18.51 8 LEU B N 1
ATOM 1262 C CA . LEU B 1 8 ? 25.663 -50.488 32.508 1.00 17.70 8 LEU B CA 1
ATOM 1263 C C . LEU B 1 8 ? 24.613 -50.308 31.432 1.00 17.76 8 LEU B C 1
ATOM 1264 O O . LEU B 1 8 ? 23.619 -49.626 31.650 1.00 18.80 8 LEU B O 1
ATOM 1269 N N . MET B 1 9 ? 24.860 -50.881 30.255 1.00 18.45 9 MET B N 1
ATOM 1270 C CA . MET B 1 9 ? 23.921 -50.779 29.142 1.00 18.26 9 MET B CA 1
ATOM 1271 C C . MET B 1 9 ? 23.366 -52.151 28.754 1.00 20.55 9 MET B C 1
ATOM 1272 O O . MET B 1 9 ? 24.018 -53.166 28.893 1.00 22.93 9 MET B O 1
ATOM 1277 N N . GLY B 1 10 ? 22.131 -52.164 28.263 1.00 21.82 10 GLY B N 1
ATOM 1278 C CA . GLY B 1 10 ? 21.452 -53.413 27.963 1.00 24.08 10 GLY B CA 1
ATOM 1279 C C . GLY B 1 10 ? 21.985 -54.100 26.732 1.00 26.25 10 GLY B C 1
ATOM 1280 O O . GLY B 1 10 ? 21.845 -55.317 26.569 1.00 26.08 10 GLY B O 1
ATOM 1281 N N . SER B 1 11 ? 22.613 -53.319 25.866 1.00 23.33 11 SER B N 1
ATOM 1282 C CA . SER B 1 11 ? 23.038 -53.803 24.554 1.00 26.33 11 SER B CA 1
ATOM 1283 C C . SER B 1 11 ? 24.282 -53.087 24.054 1.00 26.89 11 SER B C 1
ATOM 1284 O O . SER B 1 11 ? 24.464 -51.924 24.333 1.00 26.58 11 SER B O 1
ATOM 1287 N N . SER B 1 12 ? 25.114 -53.778 23.275 1.00 27.08 12 SER B N 1
ATOM 1288 C CA . SER B 1 12 ? 26.264 -53.155 22.632 1.00 30.68 12 SER B CA 1
ATOM 1289 C C . SER B 1 12 ? 25.823 -52.030 21.701 1.00 31.48 12 SER B C 1
ATOM 1290 O O . SER B 1 12 ? 26.597 -51.131 21.389 1.00 33.52 12 SER B O 1
ATOM 1293 N N . SER B 1 13 ? 24.576 -52.061 21.260 1.00 33.12 13 SER B N 1
ATOM 1294 C CA . SER B 1 13 ? 24.094 -51.009 20.377 1.00 34.25 13 SER B CA 1
ATOM 1295 C C . SER B 1 13 ? 23.977 -49.662 21.097 1.00 32.85 13 SER B C 1
ATOM 1296 O O . SER B 1 13 ? 23.881 -48.605 20.457 1.00 33.00 13 SER B O 1
ATOM 1299 N N . ASP B 1 14 ? 24.025 -49.692 22.428 1.00 27.96 14 ASP B N 1
ATOM 1300 C CA . ASP B 1 14 ? 23.921 -48.466 23.221 1.00 25.29 14 ASP B CA 1
ATOM 1301 C C . ASP B 1 14 ? 25.290 -47.801 23.456 1.00 25.10 14 ASP B C 1
ATOM 1302 O O . ASP B 1 14 ? 25.398 -46.819 24.216 1.00 25.45 14 ASP B O 1
ATOM 1307 N N . MET B 1 15 ? 26.346 -48.314 22.830 1.00 26.69 15 MET B N 1
ATOM 1308 C CA . MET B 1 15 ? 27.701 -47.906 23.217 1.00 29.15 15 MET B CA 1
ATOM 1309 C C . MET B 1 15 ? 27.973 -46.428 22.943 1.00 26.04 15 MET B C 1
ATOM 1310 O O . MET B 1 15 ? 28.615 -45.774 23.752 1.00 25.92 15 MET B O 1
ATOM 1315 N N . GLY B 1 16 ? 27.444 -45.892 21.848 1.00 29.27 16 GLY B N 1
ATOM 1316 C CA . GLY B 1 16 ? 27.652 -44.497 21.522 1.00 27.18 16 GLY B CA 1
ATOM 1317 C C . GLY B 1 16 ? 27.129 -43.564 22.598 1.00 27.64 16 GLY B C 1
ATOM 1318 O O . GLY B 1 16 ? 27.746 -42.559 22.953 1.00 27.68 16 GLY B O 1
ATOM 1319 N N . HIS B 1 17 ? 25.960 -43.914 23.124 1.00 25.20 17 HIS B N 1
ATOM 1320 C CA . HIS B 1 17 ? 25.339 -43.166 24.211 1.00 22.93 17 HIS B CA 1
ATOM 1321 C C . HIS B 1 17 ? 26.188 -43.272 25.482 1.00 22.68 17 HIS B C 1
ATOM 1322 O O . HIS B 1 17 ? 26.494 -42.280 26.145 1.00 21.80 17 HIS B O 1
ATOM 1329 N N . ALA B 1 18 ? 26.589 -44.488 25.818 1.00 21.94 18 ALA B N 1
ATOM 1330 C CA . ALA B 1 18 ? 27.453 -44.722 26.964 1.00 22.95 18 ALA B CA 1
ATOM 1331 C C . ALA B 1 18 ? 28.755 -43.922 26.892 1.00 24.02 18 ALA B C 1
ATOM 1332 O O . ALA B 1 18 ? 29.222 -43.391 27.889 1.00 22.55 18 ALA B O 1
ATOM 1334 N N . GLU B 1 19 ? 29.369 -43.874 25.714 1.00 24.21 19 GLU B N 1
ATOM 1335 C CA . GLU B 1 19 ? 30.656 -43.221 25.573 1.00 27.04 19 GLU B CA 1
ATOM 1336 C C . GLU B 1 19 ? 30.546 -41.712 25.755 1.00 23.81 19 GLU B C 1
ATOM 1337 O O . GLU B 1 19 ? 31.503 -41.058 26.209 1.00 25.88 19 GLU B O 1
ATOM 1343 N N . LYS B 1 20 ? 29.401 -41.141 25.407 1.00 24.00 20 LYS B N 1
ATOM 1344 C CA . LYS B 1 20 ? 29.185 -39.725 25.692 1.00 22.67 20 LYS B CA 1
ATOM 1345 C C . LYS B 1 20 ? 29.132 -39.463 27.185 1.00 24.01 20 LYS B C 1
ATOM 1346 O O . LYS B 1 20 ? 29.633 -38.433 27.647 1.00 25.20 20 LYS B O 1
ATOM 1352 N N . ILE B 1 21 ? 28.537 -40.393 27.935 1.00 20.50 21 ILE B N 1
ATOM 1353 C CA . ILE B 1 21 ? 28.495 -40.258 29.384 1.00 17.83 21 ILE B CA 1
ATOM 1354 C C . ILE B 1 21 ? 29.909 -40.388 29.915 1.00 20.18 21 ILE B C 1
ATOM 1355 O O . ILE B 1 21 ? 30.375 -39.546 30.683 1.00 21.80 21 ILE B O 1
ATOM 1360 N N . ALA B 1 22 ? 30.590 -41.444 29.497 1.00 20.59 22 ALA B N 1
ATOM 1361 C CA . ALA B 1 22 ? 31.949 -41.699 29.960 1.00 21.75 22 ALA B CA 1
ATOM 1362 C C . ALA B 1 22 ? 32.916 -40.543 29.669 1.00 23.46 22 ALA B C 1
ATOM 1363 O O . ALA B 1 22 ? 33.708 -40.136 30.524 1.00 24.43 22 ALA B O 1
ATOM 1365 N N . SER B 1 23 ? 32.860 -40.011 28.454 1.00 23.86 23 SER B N 1
ATOM 1366 C CA . SER B 1 23 ? 33.747 -38.921 28.076 1.00 28.13 23 SER B CA 1
ATOM 1367 C C . SER B 1 23 ? 33.547 -37.740 29.008 1.00 23.85 23 SER B C 1
ATOM 1368 O O . SER B 1 23 ? 34.504 -37.040 29.363 1.00 24.99 23 SER B O 1
ATOM 1371 N N . GLU B 1 24 ? 32.301 -37.507 29.391 1.00 25.14 24 GLU B N 1
ATOM 1372 C CA . GLU B 1 24 ? 32.027 -36.364 30.248 1.00 21.74 24 GLU B CA 1
ATOM 1373 C C . GLU B 1 24 ? 32.508 -36.626 31.684 1.00 23.79 24 GLU B C 1
ATOM 1374 O O . GLU B 1 24 ? 33.080 -35.757 32.319 1.00 23.42 24 GLU B O 1
ATOM 1380 N N . LEU B 1 25 ? 32.301 -37.832 32.193 1.00 22.54 25 LEU B N 1
ATOM 1381 C CA . LEU B 1 25 ? 32.870 -38.196 33.488 1.00 23.88 25 LEU B CA 1
ATOM 1382 C C . LEU B 1 25 ? 34.379 -38.009 33.527 1.00 24.61 25 LEU B C 1
ATOM 1383 O O . LEU B 1 25 ? 34.942 -37.582 34.526 1.00 25.66 25 LEU B O 1
ATOM 1388 N N . LYS B 1 26 ? 35.055 -38.321 32.433 1.00 23.74 26 LYS B N 1
ATOM 1389 C CA . LYS B 1 26 ? 36.502 -38.135 32.402 1.00 24.60 26 LYS B CA 1
ATOM 1390 C C . LYS B 1 26 ? 36.887 -36.667 32.587 1.00 27.17 26 LYS B C 1
ATOM 1391 O O . LYS B 1 26 ? 37.913 -36.363 33.223 1.00 26.24 26 LYS B O 1
ATOM 1397 N N . THR B 1 27 ? 36.080 -35.751 32.058 1.00 27.74 27 THR B N 1
ATOM 1398 C CA . THR B 1 27 ? 36.373 -34.340 32.254 1.00 30.33 27 THR B CA 1
ATOM 1399 C C . THR B 1 27 ? 36.221 -33.920 33.714 1.00 28.88 27 THR B C 1
ATOM 1400 O O . THR B 1 27 ? 36.864 -32.958 34.140 1.00 32.13 27 THR B O 1
ATOM 1404 N N . PHE B 1 28 ? 35.377 -34.620 34.475 1.00 27.59 28 PHE B N 1
ATOM 1405 C CA . PHE B 1 28 ? 35.254 -34.361 35.907 1.00 26.23 28 PHE B CA 1
ATOM 1406 C C . PHE B 1 28 ? 36.279 -35.116 36.752 1.00 29.53 28 PHE B C 1
ATOM 1407 O O . PHE B 1 28 ? 36.314 -34.968 37.977 1.00 32.28 28 PHE B O 1
ATOM 1415 N N . GLY B 1 29 ? 37.089 -35.948 36.110 1.00 25.26 29 GLY B N 1
ATOM 1416 C CA . GLY B 1 29 ? 38.091 -36.730 36.810 1.00 29.80 29 GLY B CA 1
ATOM 1417 C C . GLY B 1 29 ? 37.502 -37.880 37.608 1.00 27.01 29 GLY B C 1
ATOM 1418 O O . GLY B 1 29 ? 38.069 -38.312 38.631 1.00 30.29 29 GLY B O 1
ATOM 1419 N N . ILE B 1 30 ? 36.386 -38.399 37.127 1.00 21.80 30 ILE B N 1
ATOM 1420 C CA . ILE B 1 30 ? 35.672 -39.483 37.799 1.00 20.13 30 ILE B CA 1
ATOM 1421 C C . ILE B 1 30 ? 35.867 -40.803 37.040 1.00 23.60 30 ILE B C 1
ATOM 1422 O O . ILE B 1 30 ? 35.567 -40.910 35.843 1.00 22.73 30 ILE B O 1
ATOM 1427 N N . GLU B 1 31 ? 36.402 -41.790 37.754 1.00 19.46 31 GLU B N 1
ATOM 1428 C CA . GLU B 1 31 ? 36.576 -43.136 37.203 1.00 19.73 31 GLU B CA 1
ATOM 1429 C C . GLU B 1 31 ? 35.263 -43.787 36.823 1.00 23.50 31 GLU B C 1
ATOM 1430 O O . GLU B 1 31 ? 34.294 -43.679 37.554 1.00 20.50 31 GLU B O 1
ATOM 1436 N N . TYR B 1 32 ? 35.257 -44.474 35.687 1.00 21.95 32 TYR B N 1
ATOM 1437 C CA . TYR B 1 32 ? 34.073 -45.209 35.254 1.00 19.66 32 TYR B CA 1
ATOM 1438 C C . TYR B 1 32 ? 34.432 -46.613 34.786 1.00 22.70 32 TYR B C 1
ATOM 1439 O O . TYR B 1 32 ? 35.594 -46.932 34.472 1.00 22.74 32 TYR B O 1
ATOM 1448 N N . ALA B 1 33 ? 33.398 -47.448 34.740 1.00 21.88 33 ALA B N 1
ATOM 1449 C CA . ALA B 1 33 ? 33.463 -48.750 34.111 1.00 23.52 33 ALA B CA 1
ATOM 1450 C C . ALA B 1 33 ? 32.294 -48.789 33.170 1.00 22.31 33 ALA B C 1
ATOM 1451 O O . ALA B 1 33 ? 31.250 -48.251 33.499 1.00 25.38 33 ALA B O 1
ATOM 1453 N N . ILE B 1 34 ? 32.481 -49.385 31.992 1.00 21.75 34 ILE B N 1
ATOM 1454 C CA . ILE B 1 34 ? 31.387 -49.609 31.044 1.00 21.58 34 ILE B CA 1
ATOM 1455 C C . ILE B 1 34 ? 31.154 -51.107 30.907 1.00 22.16 34 ILE B C 1
ATOM 1456 O O . ILE B 1 34 ? 32.085 -51.857 30.622 1.00 24.44 34 ILE B O 1
ATOM 1461 N N . ARG B 1 35 ? 29.893 -51.518 31.050 1.00 20.90 35 ARG B N 1
ATOM 1462 C CA . ARG B 1 35 ? 29.543 -52.924 31.035 1.00 20.67 35 ARG B CA 1
ATOM 1463 C C . ARG B 1 35 ? 28.270 -53.115 30.235 1.00 18.32 35 ARG B C 1
ATOM 1464 O O . ARG B 1 35 ? 27.471 -52.187 30.085 1.00 20.09 35 ARG B O 1
ATOM 1472 N N . ILE B 1 36 ? 28.070 -54.336 29.761 1.00 21.77 36 ILE B N 1
ATOM 1473 C CA . ILE B 1 36 ? 26.873 -54.706 29.010 1.00 24.07 36 ILE B CA 1
ATOM 1474 C C . ILE B 1 36 ? 26.131 -55.836 29.705 1.00 25.15 36 ILE B C 1
ATOM 1475 O O . ILE B 1 36 ? 26.737 -56.824 30.083 1.00 24.11 36 ILE B O 1
ATOM 1480 N N . GLY B 1 37 ? 24.814 -55.687 29.856 1.00 23.40 37 GLY B N 1
ATOM 1481 C CA . GLY B 1 37 ? 24.003 -56.742 30.448 1.00 25.48 37 GLY B CA 1
ATOM 1482 C C . GLY B 1 37 ? 22.528 -56.415 30.318 1.00 24.08 37 GLY B C 1
ATOM 1483 O O . GLY B 1 37 ? 22.141 -55.289 30.588 1.00 26.95 37 GLY B O 1
ATOM 1484 N N . ASP B 1 38 ? 21.716 -57.395 29.915 1.00 23.83 38 ASP B N 1
ATOM 1485 C CA . ASP B 1 38 ? 20.297 -57.190 29.653 1.00 24.97 38 ASP B CA 1
ATOM 1486 C C . ASP B 1 38 ? 19.471 -57.767 30.789 1.00 25.41 38 ASP B C 1
ATOM 1487 O O . ASP B 1 38 ? 19.746 -58.863 31.247 1.00 24.38 38 ASP B O 1
ATOM 1492 N N . ALA B 1 39 ? 18.463 -57.023 31.232 1.00 22.53 39 ALA B N 1
ATOM 1493 C CA . ALA B 1 39 ? 17.736 -57.402 32.430 1.00 23.66 39 ALA B CA 1
ATOM 1494 C C . ALA B 1 39 ? 16.929 -58.674 32.212 1.00 27.01 39 ALA B C 1
ATOM 1495 O O . ALA B 1 39 ? 16.868 -59.526 33.103 1.00 32.14 39 ALA B O 1
ATOM 1497 N N . HIS B 1 40 ? 16.348 -58.806 31.023 1.00 26.81 40 HIS B N 1
ATOM 1498 C CA . HIS B 1 40 ? 15.446 -59.927 30.757 1.00 25.07 40 HIS B CA 1
ATOM 1499 C C . HIS B 1 40 ? 16.143 -61.170 30.230 1.00 26.90 40 HIS B C 1
ATOM 1500 O O . HIS B 1 40 ? 15.769 -62.295 30.570 1.00 27.79 40 HIS B O 1
ATOM 1507 N N . LYS B 1 41 ? 17.179 -60.984 29.424 1.00 23.97 41 LYS B N 1
ATOM 1508 C CA . LYS B 1 41 ? 17.828 -62.133 28.796 1.00 25.15 41 LYS B CA 1
ATOM 1509 C C . LYS B 1 41 ? 19.032 -62.654 29.589 1.00 25.12 41 LYS B C 1
ATOM 1510 O O . LYS B 1 41 ? 19.351 -63.829 29.503 1.00 29.09 41 LYS B O 1
ATOM 1516 N N . THR B 1 42 ? 19.703 -61.783 30.357 1.00 25.99 42 THR B N 1
ATOM 1517 C CA . THR B 1 42 ? 20.934 -62.154 31.080 1.00 28.76 42 THR B CA 1
ATOM 1518 C C . THR B 1 42 ? 20.908 -61.672 32.529 1.00 30.80 42 THR B C 1
ATOM 1519 O O . THR B 1 42 ? 21.886 -61.103 33.028 1.00 26.67 42 THR B O 1
ATOM 1523 N N . ALA B 1 43 ? 19.781 -61.905 33.203 1.00 30.35 43 ALA B N 1
ATOM 1524 C CA . ALA B 1 43 ? 19.585 -61.419 34.565 1.00 30.12 43 ALA B CA 1
ATOM 1525 C C . ALA B 1 43 ? 20.657 -61.930 35.528 1.00 31.66 43 ALA B C 1
ATOM 1526 O O . ALA B 1 43 ? 21.166 -61.182 36.361 1.00 32.22 43 ALA B O 1
ATOM 1528 N N . GLU B 1 44 ? 21.040 -63.195 35.413 1.00 33.40 44 GLU B N 1
ATOM 1529 C CA . GLU B 1 44 ? 22.030 -63.730 36.339 1.00 37.28 44 GLU B CA 1
ATOM 1530 C C . GLU B 1 44 ? 23.390 -63.085 36.136 1.00 35.59 44 GLU B C 1
ATOM 1531 O O . GLU B 1 44 ? 24.131 -62.869 37.088 1.00 34.32 44 GLU B O 1
ATOM 1537 N N . HIS B 1 45 ? 23.719 -62.804 34.878 1.00 30.62 45 HIS B N 1
ATOM 1538 C CA . HIS B 1 45 ? 24.961 -62.148 34.536 1.00 31.51 45 HIS B CA 1
ATOM 1539 C C . HIS B 1 45 ? 24.982 -60.743 35.153 1.00 27.26 45 HIS B C 1
ATOM 1540 O O . HIS B 1 45 ? 25.993 -60.298 35.710 1.00 29.83 45 HIS B O 1
ATOM 1547 N N . VAL B 1 46 ? 23.848 -60.065 35.089 1.00 26.15 46 VAL B N 1
ATOM 1548 C CA . VAL B 1 46 ? 23.757 -58.723 35.657 1.00 23.71 46 VAL B CA 1
ATOM 1549 C C . VAL B 1 46 ? 23.928 -58.787 37.173 1.00 25.92 46 VAL B C 1
ATOM 1550 O O . VAL B 1 46 ? 24.699 -58.026 37.736 1.00 24.50 46 VAL B O 1
ATOM 1554 N N . VAL B 1 47 ? 23.215 -59.689 37.841 1.00 26.56 47 VAL B N 1
ATOM 1555 C CA . VAL B 1 47 ? 23.350 -59.822 39.293 1.00 29.63 47 VAL B CA 1
ATOM 1556 C C . VAL B 1 47 ? 24.802 -60.098 39.715 1.00 30.00 47 VAL B C 1
ATOM 1557 O O . VAL B 1 47 ? 25.319 -59.498 40.658 1.00 30.05 47 VAL B O 1
ATOM 1561 N N . SER B 1 48 ? 25.453 -61.024 39.017 1.00 26.50 48 SER B N 1
ATOM 1562 C CA . SER B 1 48 ? 26.820 -61.380 39.303 1.00 33.11 48 SER B CA 1
ATOM 1563 C C . SER B 1 48 ? 27.705 -60.150 39.238 1.00 33.05 48 SER B C 1
ATOM 1564 O O . SER B 1 48 ? 28.528 -59.908 40.113 1.00 32.87 48 SER B O 1
ATOM 1567 N N . MET B 1 49 ? 27.505 -59.361 38.191 1.00 29.64 49 MET B N 1
ATOM 1568 C CA . MET B 1 49 ? 28.293 -58.159 37.998 1.00 27.62 49 MET B CA 1
ATOM 1569 C C . MET B 1 49 ? 28.031 -57.137 39.095 1.00 23.73 49 MET B C 1
ATOM 1570 O O . MET B 1 49 ? 28.969 -56.553 39.657 1.00 25.06 49 MET B O 1
ATOM 1575 N N . LEU B 1 50 ? 26.763 -56.925 39.416 1.00 23.50 50 LEU B N 1
ATOM 1576 C CA . LEU B 1 50 ? 26.433 -55.980 40.459 1.00 23.52 50 LEU B CA 1
ATOM 1577 C C . LEU B 1 50 ? 27.059 -56.385 41.790 1.00 27.09 50 LEU B C 1
ATOM 1578 O O . LEU B 1 50 ? 27.552 -55.542 42.519 1.00 25.08 50 LEU B O 1
ATOM 1583 N N . LYS B 1 51 ? 27.078 -57.674 42.097 1.00 28.29 51 LYS B N 1
ATOM 1584 C CA . LYS B 1 51 ? 27.663 -58.106 43.363 1.00 27.82 51 LYS B CA 1
ATOM 1585 C C . LYS B 1 51 ? 29.139 -57.749 43.420 1.00 27.79 51 LYS B C 1
ATOM 1586 O O . LYS B 1 51 ? 29.662 -57.407 44.476 1.00 27.57 51 LYS B O 1
ATOM 1592 N N . GLU B 1 52 ? 29.815 -57.852 42.283 1.00 28.62 52 GLU B N 1
ATOM 1593 C CA . GLU B 1 52 ? 31.231 -57.540 42.235 1.00 28.60 52 GLU B CA 1
ATOM 1594 C C . GLU B 1 52 ? 31.444 -56.067 42.550 1.00 27.14 52 GLU B C 1
ATOM 1595 O O . GLU B 1 52 ? 32.263 -55.738 43.400 1.00 28.13 52 GLU B O 1
ATOM 1601 N N . TYR B 1 53 ? 30.674 -55.185 41.916 1.00 26.48 53 TYR B N 1
ATOM 1602 C CA . TYR B 1 53 ? 30.853 -53.752 42.147 1.00 23.76 53 TYR B CA 1
ATOM 1603 C C . TYR B 1 53 ? 30.385 -53.368 43.536 1.00 21.96 53 TYR B C 1
ATOM 1604 O O . TYR B 1 53 ? 30.993 -52.529 44.219 1.00 21.98 53 TYR B O 1
ATOM 1613 N N . GLU B 1 54 ? 29.296 -53.971 43.978 1.00 26.02 54 GLU B N 1
ATOM 1614 C CA . GLU B 1 54 ? 28.752 -53.610 45.290 1.00 25.02 54 GLU B CA 1
ATOM 1615 C C . GLU B 1 54 ? 29.711 -53.892 46.431 1.00 28.03 54 GLU B C 1
ATOM 1616 O O . GLU B 1 54 ? 29.609 -53.271 47.485 1.00 28.57 54 GLU B O 1
ATOM 1622 N N . ALA B 1 55 ? 30.638 -54.824 46.211 1.00 24.96 55 ALA B N 1
ATOM 1623 C CA . ALA B 1 55 ? 31.607 -55.215 47.213 1.00 28.30 55 ALA B CA 1
ATOM 1624 C C . ALA B 1 55 ? 32.791 -54.253 47.303 1.00 28.84 55 ALA B C 1
ATOM 1625 O O . ALA B 1 55 ? 33.627 -54.369 48.204 1.00 30.68 55 ALA B O 1
ATOM 1627 N N . LEU B 1 56 ? 32.888 -53.306 46.381 1.00 26.22 56 LEU B N 1
ATOM 1628 C CA . LEU B 1 56 ? 34.023 -52.374 46.406 1.00 29.29 56 LEU B CA 1
ATOM 1629 C C . LEU B 1 56 ? 33.787 -51.326 47.490 1.00 29.64 56 LEU B C 1
ATOM 1630 O O . LEU B 1 56 ? 32.695 -50.735 47.592 1.00 27.64 56 LEU B O 1
ATOM 1635 N N . ASP B 1 57 ? 34.820 -51.086 48.293 1.00 32.56 57 ASP B N 1
ATOM 1636 C CA . ASP B 1 57 ? 34.720 -50.120 49.380 1.00 34.50 57 ASP B CA 1
ATOM 1637 C C . ASP B 1 57 ? 35.116 -48.744 48.857 1.00 30.99 57 ASP B C 1
ATOM 1638 O O . ASP B 1 57 ? 36.230 -48.265 49.095 1.00 33.25 57 ASP B O 1
ATOM 1643 N N . ARG B 1 58 ? 34.206 -48.172 48.075 1.00 30.10 58 ARG B N 1
ATOM 1644 C CA . ARG B 1 58 ? 34.315 -46.822 47.552 1.00 28.44 58 ARG B CA 1
ATOM 1645 C C . ARG B 1 58 ? 32.913 -46.347 47.218 1.00 26.91 58 ARG B C 1
ATOM 1646 O O . ARG B 1 58 ? 32.013 -47.143 46.941 1.00 26.42 58 ARG B O 1
ATOM 1654 N N . PRO B 1 59 ? 32.697 -45.039 47.253 1.00 21.60 59 PRO B N 1
ATOM 1655 C CA . PRO B 1 59 ? 31.384 -44.526 46.853 1.00 20.36 59 PRO B CA 1
ATOM 1656 C C . PRO B 1 59 ? 31.110 -44.754 45.372 1.00 24.26 59 PRO B C 1
ATOM 1657 O O . PRO B 1 59 ? 31.987 -44.552 44.507 1.00 25.83 59 PRO B O 1
ATOM 1661 N N . LYS B 1 60 ? 29.912 -45.242 45.079 1.00 20.11 60 LYS B N 1
ATOM 1662 C CA . LYS B 1 60 ? 29.603 -45.611 43.720 1.00 19.78 60 LYS B CA 1
ATOM 1663 C C . LYS B 1 60 ? 28.182 -45.251 43.298 1.00 21.42 60 LYS B C 1
ATOM 1664 O O . LYS B 1 60 ? 27.269 -45.134 44.103 1.00 20.46 60 LYS B O 1
ATOM 1670 N N . LEU B 1 61 ? 28.060 -45.015 42.005 1.00 18.78 61 LEU B N 1
ATOM 1671 C CA . LEU B 1 61 ? 26.777 -44.780 41.341 1.00 17.04 61 LEU B CA 1
ATOM 1672 C C . LEU B 1 61 ? 26.715 -45.700 40.139 1.00 17.09 61 LEU B C 1
ATOM 1673 O O . LEU B 1 61 ? 27.746 -45.971 39.506 1.00 18.42 61 LEU B O 1
ATOM 1678 N N . TYR B 1 62 ? 25.493 -46.084 39.758 1.00 17.04 62 TYR B N 1
ATOM 1679 C CA . TYR B 1 62 ? 25.240 -46.808 38.547 1.00 15.30 62 TYR B CA 1
ATOM 1680 C C . TYR B 1 62 ? 24.433 -45.940 37.617 1.00 17.56 62 TYR B C 1
ATOM 1681 O O . TYR B 1 62 ? 23.447 -45.375 38.045 1.00 18.23 62 TYR B O 1
ATOM 1690 N N . ILE B 1 63 ? 24.864 -45.842 36.366 1.00 15.40 63 ILE B N 1
ATOM 1691 C CA . ILE B 1 63 ? 24.092 -45.201 35.324 1.00 16.23 63 ILE B CA 1
ATOM 1692 C C . ILE B 1 63 ? 23.618 -46.287 34.376 1.00 15.14 63 ILE B C 1
ATOM 1693 O O . ILE B 1 63 ? 24.445 -46.965 33.757 1.00 16.87 63 ILE B O 1
ATOM 1698 N N . THR B 1 64 ? 22.288 -46.466 34.286 1.00 13.23 64 THR B N 1
ATOM 1699 C CA . THR B 1 64 ? 21.710 -47.562 33.525 1.00 13.88 64 THR B CA 1
ATOM 1700 C C . THR B 1 64 ? 21.098 -47.078 32.225 1.00 16.06 64 THR B C 1
ATOM 1701 O O . THR B 1 64 ? 20.339 -46.117 32.176 1.00 17.63 64 THR B O 1
ATOM 1705 N N . ILE B 1 65 ? 21.476 -47.766 31.151 1.00 17.37 65 ILE B N 1
ATOM 1706 C CA . ILE B 1 65 ? 21.105 -47.389 29.808 1.00 17.80 65 ILE B CA 1
ATOM 1707 C C . ILE B 1 65 ? 20.377 -48.552 29.143 1.00 16.70 65 ILE B C 1
ATOM 1708 O O . ILE B 1 65 ? 20.981 -49.586 28.905 1.00 20.52 65 ILE B O 1
ATOM 1713 N N . ALA B 1 66 ? 19.095 -48.394 28.835 1.00 15.34 66 ALA B N 1
ATOM 1714 C CA . ALA B 1 66 ? 18.374 -49.422 28.097 1.00 16.41 66 ALA B CA 1
ATOM 1715 C C . ALA B 1 66 ? 17.302 -48.794 27.235 1.00 13.92 66 ALA B C 1
ATOM 1716 O O . ALA B 1 66 ? 16.553 -47.935 27.682 1.00 16.35 66 ALA B O 1
ATOM 1718 N N . GLY B 1 67 ? 17.297 -49.250 25.981 1.00 16.79 67 GLY B N 1
ATOM 1719 C CA . GLY B 1 67 ? 16.364 -48.779 24.978 1.00 17.68 67 GLY B CA 1
ATOM 1720 C C . GLY B 1 67 ? 15.068 -49.540 25.084 1.00 17.31 67 GLY B C 1
ATOM 1721 O O . GLY B 1 67 ? 14.918 -50.423 25.933 1.00 16.88 67 GLY B O 1
ATOM 1722 N N . ARG B 1 68 ? 14.114 -49.153 24.240 1.00 14.49 68 ARG B N 1
ATOM 1723 C CA . ARG B 1 68 ? 12.772 -49.753 24.219 1.00 13.24 68 ARG B CA 1
ATOM 1724 C C . ARG B 1 68 ? 12.211 -49.712 25.626 1.00 15.14 68 ARG B C 1
ATOM 1725 O O . ARG B 1 68 ? 12.376 -48.691 26.337 1.00 15.42 68 ARG B O 1
ATOM 1733 N N . SER B 1 69 ? 11.497 -50.740 26.058 1.00 14.91 69 SER B N 1
ATOM 1734 C CA . SER B 1 69 ? 10.964 -50.742 27.430 1.00 12.46 69 SER B CA 1
ATOM 1735 C C . SER B 1 69 ? 12.105 -50.992 28.409 1.00 13.99 69 SER B C 1
ATOM 1736 O O . SER B 1 69 ? 12.710 -52.087 28.416 1.00 17.84 69 SER B O 1
ATOM 1739 N N . ASN B 1 70 ? 12.391 -49.990 29.203 1.00 14.34 70 ASN B N 1
ATOM 1740 C CA . ASN B 1 70 ? 13.543 -50.018 30.098 1.00 14.83 70 ASN B CA 1
ATOM 1741 C C . ASN B 1 70 ? 13.209 -50.746 31.396 1.00 15.90 70 ASN B C 1
ATOM 1742 O O . ASN B 1 70 ? 12.619 -50.161 32.306 1.00 16.80 70 ASN B O 1
ATOM 1747 N N . ALA B 1 71 ? 13.556 -52.035 31.451 1.00 15.30 71 ALA B N 1
ATO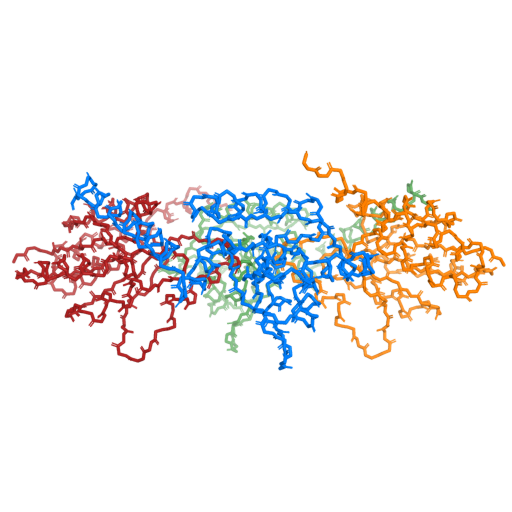M 1748 C CA . ALA B 1 71 ? 13.463 -52.796 32.688 1.00 17.34 71 ALA B CA 1
ATOM 1749 C C . ALA B 1 71 ? 14.778 -52.751 33.476 1.00 18.82 71 ALA B C 1
ATOM 1750 O O . ALA B 1 71 ? 14.795 -53.045 34.680 1.00 17.96 71 ALA B O 1
ATOM 1752 N N . LEU B 1 72 ? 15.868 -52.404 32.796 1.00 15.50 72 LEU B N 1
ATOM 1753 C CA . LEU B 1 72 ? 17.201 -52.481 33.416 1.00 16.16 72 LEU B CA 1
ATOM 1754 C C . LEU B 1 72 ? 17.366 -51.508 34.568 1.00 15.74 72 LEU B C 1
ATOM 1755 O O . LEU B 1 72 ? 17.933 -51.868 35.616 1.00 18.11 72 LEU B O 1
ATOM 1760 N N . SER B 1 73 ? 16.891 -50.263 34.411 1.00 15.32 73 SER B N 1
ATOM 1761 C CA . SER B 1 73 ? 17.121 -49.299 35.467 1.00 15.38 73 SER B CA 1
ATOM 1762 C C . SER B 1 73 ? 16.470 -49.723 36.786 1.00 18.70 73 SER B C 1
ATOM 1763 O O . SER B 1 73 ? 17.091 -49.619 37.841 1.00 18.34 73 SER B O 1
ATOM 1766 N N . GLY B 1 74 ? 15.231 -50.194 36.740 1.00 17.06 74 GLY B N 1
ATOM 1767 C CA . GLY B 1 74 ? 14.575 -50.621 37.955 1.00 18.28 74 GLY B CA 1
ATOM 1768 C C . GLY B 1 74 ? 15.167 -51.888 38.528 1.00 19.06 74 GLY B C 1
ATOM 1769 O O . GLY B 1 74 ? 15.221 -52.070 39.749 1.00 19.57 74 GLY B O 1
ATOM 1770 N N . PHE B 1 75 ? 15.632 -52.771 37.657 1.00 19.35 75 PHE B N 1
ATOM 1771 C CA . PHE B 1 75 ? 16.273 -54.007 38.103 1.00 18.20 75 PHE B CA 1
ATOM 1772 C C . PHE B 1 75 ? 17.503 -53.686 38.927 1.00 20.45 75 PHE B C 1
ATOM 1773 O O . PHE B 1 75 ? 17.663 -54.167 40.057 1.00 20.13 75 PHE B O 1
ATOM 1781 N N . VAL B 1 76 ? 18.378 -52.867 38.364 1.00 16.94 76 VAL B N 1
ATOM 1782 C CA . VAL B 1 76 ? 19.586 -52.488 39.078 1.00 15.56 76 VAL B CA 1
ATOM 1783 C C . VAL B 1 76 ? 19.255 -51.718 40.342 1.00 16.21 76 VAL B C 1
ATOM 1784 O O . VAL B 1 76 ? 19.829 -51.952 41.391 1.00 17.92 76 VAL B O 1
ATOM 1788 N N . ASP B 1 77 ? 18.307 -50.793 40.255 1.00 16.08 77 ASP B N 1
ATOM 1789 C CA . ASP B 1 77 ? 17.979 -49.933 41.390 1.00 16.73 77 ASP B CA 1
ATOM 1790 C C . ASP B 1 77 ? 17.416 -50.738 42.560 1.00 19.18 77 ASP B C 1
ATOM 1791 O O . ASP B 1 77 ? 17.649 -50.439 43.734 1.00 20.21 77 ASP B O 1
ATOM 1796 N N . GLY B 1 78 ? 16.652 -51.785 42.237 1.00 19.50 78 GLY B N 1
ATOM 1797 C CA . GLY B 1 78 ? 16.126 -52.675 43.258 1.00 20.29 78 GLY B CA 1
ATOM 1798 C C . GLY B 1 78 ? 17.157 -53.586 43.897 1.00 23.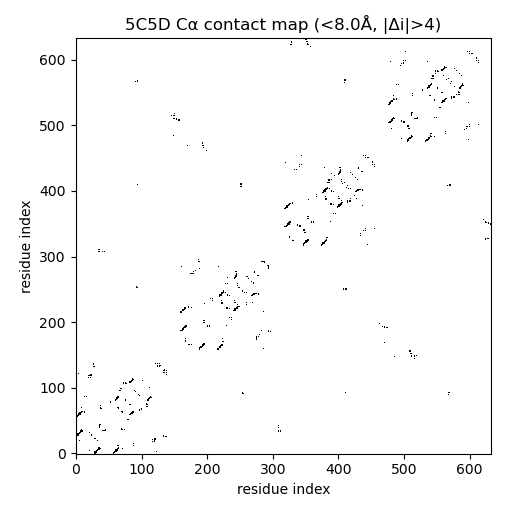94 78 GLY B C 1
ATOM 1799 O O . GLY B 1 78 ? 16.898 -54.176 44.951 1.00 25.11 78 GLY B O 1
ATOM 1800 N N . PHE B 1 79 ? 18.317 -53.727 43.256 1.00 19.00 79 PHE B N 1
ATOM 1801 C CA . PHE B 1 79 ? 19.355 -54.616 43.772 1.00 19.06 79 PHE B CA 1
ATOM 1802 C C . PHE B 1 79 ? 20.422 -53.864 44.578 1.00 22.64 79 PHE B C 1
ATOM 1803 O O . PHE B 1 79 ? 20.812 -54.302 45.670 1.00 25.69 79 PHE B O 1
ATOM 1811 N N . VAL B 1 80 ? 20.923 -52.750 44.053 1.00 20.26 80 VAL B N 1
ATOM 1812 C CA . VAL B 1 80 ? 22.053 -52.105 44.709 1.00 20.36 80 VAL B CA 1
ATOM 1813 C C . VAL B 1 80 ? 21.593 -51.253 45.903 1.00 23.36 80 VAL B C 1
ATOM 1814 O O . VAL B 1 80 ? 20.402 -50.953 46.053 1.00 24.39 80 VAL B O 1
ATOM 1818 N N . LYS B 1 81 ? 22.538 -50.886 46.759 1.00 20.66 81 LYS B N 1
ATOM 1819 C CA . LYS B 1 81 ? 22.240 -50.173 47.988 1.00 21.33 81 LYS B CA 1
ATOM 1820 C C . LYS B 1 81 ? 22.020 -48.693 47.728 1.00 21.94 81 LYS B C 1
ATOM 1821 O O . LYS B 1 81 ? 21.055 -48.066 48.195 1.00 22.44 81 LYS B O 1
ATOM 1827 N N . GLY B 1 82 ? 22.969 -48.131 47.009 1.00 19.66 82 GLY B N 1
ATOM 1828 C CA . GLY B 1 82 ? 22.987 -46.705 46.785 1.00 19.68 82 GLY B CA 1
ATOM 1829 C C . GLY B 1 82 ? 22.192 -46.232 45.589 1.00 18.40 82 GLY B C 1
ATOM 1830 O O . GLY B 1 82 ? 21.468 -46.998 44.927 1.00 18.10 82 GLY B O 1
ATOM 1831 N N . ALA B 1 83 ? 22.327 -44.947 45.314 1.00 17.56 83 ALA B N 1
ATOM 1832 C CA . ALA B 1 83 ? 21.539 -44.301 44.253 1.00 16.97 83 ALA B CA 1
ATOM 1833 C C . ALA B 1 83 ? 21.954 -44.753 42.874 1.00 18.48 83 ALA B C 1
ATOM 1834 O O . ALA B 1 83 ? 23.102 -45.206 42.648 1.00 18.49 83 ALA B O 1
ATOM 1836 N N . THR B 1 84 ? 21.009 -44.642 41.943 1.00 15.14 84 THR B N 1
ATOM 1837 C CA . THR B 1 84 ? 21.252 -44.950 40.544 1.00 14.24 84 THR B CA 1
ATOM 1838 C C . THR B 1 84 ? 20.603 -43.878 39.679 1.00 16.18 84 THR B C 1
ATOM 1839 O O . THR B 1 84 ? 19.735 -43.122 40.139 1.00 15.83 84 THR B O 1
ATOM 1843 N N . ILE B 1 85 ? 21.073 -43.818 38.443 1.00 15.30 85 ILE B N 1
ATOM 1844 C CA . ILE B 1 85 ? 20.631 -42.849 37.454 1.00 14.67 85 ILE B CA 1
ATOM 1845 C C . ILE B 1 85 ? 20.240 -43.620 36.204 1.00 16.62 85 ILE B C 1
ATOM 1846 O O . ILE B 1 85 ? 20.996 -44.435 35.706 1.00 15.67 85 ILE B O 1
ATOM 1851 N N . ALA B 1 86 ? 19.045 -43.352 35.717 1.00 14.31 86 ALA B N 1
ATOM 1852 C CA . ALA B 1 86 ? 18.547 -43.878 34.444 1.00 13.70 86 ALA B CA 1
ATOM 1853 C C . ALA B 1 86 ? 18.800 -42.860 33.347 1.00 15.47 86 ALA B C 1
ATOM 1854 O O . ALA B 1 86 ? 18.398 -41.699 33.488 1.00 17.79 86 ALA B O 1
ATOM 1856 N N . CYS B 1 87 ? 19.460 -43.266 32.266 1.00 14.72 87 CYS B N 1
ATOM 1857 C CA . CYS B 1 87 ? 19.710 -42.358 31.150 1.00 16.06 87 CYS B CA 1
ATOM 1858 C C . CYS B 1 87 ? 19.487 -43.137 29.869 1.00 14.63 87 CYS B C 1
ATOM 1859 O O . CYS B 1 87 ? 20.418 -43.658 29.287 1.00 15.86 87 CYS B O 1
ATOM 1862 N N . PRO B 1 88 ? 18.216 -43.250 29.440 1.00 14.08 88 PRO B N 1
ATOM 1863 C CA . PRO B 1 88 ? 17.906 -44.128 28.319 1.00 14.35 88 PRO B CA 1
ATOM 1864 C C . PRO B 1 88 ? 18.412 -43.500 27.036 1.00 18.12 88 PRO B C 1
ATOM 1865 O O . PRO B 1 88 ? 18.534 -42.264 26.968 1.00 18.88 88 PRO B O 1
ATOM 1869 N N . PRO B 1 89 ? 18.724 -44.327 26.032 1.00 16.03 89 PRO B N 1
ATOM 1870 C CA . PRO B 1 89 ? 19.166 -43.785 24.747 1.00 17.68 89 PRO B CA 1
ATOM 1871 C C . PRO B 1 89 ? 17.983 -43.109 24.066 1.00 19.63 89 PRO B C 1
ATOM 1872 O O . PRO B 1 89 ? 16.820 -43.421 24.372 1.00 20.88 89 PRO B O 1
ATOM 1876 N N . PRO B 1 90 ? 18.259 -42.172 23.168 1.00 21.93 90 PRO B N 1
ATOM 1877 C CA . PRO B 1 90 ? 17.137 -41.469 22.534 1.00 21.97 90 PRO B CA 1
ATOM 1878 C C . PRO B 1 90 ? 16.390 -42.345 21.561 1.00 24.22 90 PRO B C 1
ATOM 1879 O O . PRO B 1 90 ? 16.966 -43.192 20.890 1.00 23.51 90 PRO B O 1
ATOM 1883 N N . SER B 1 91 ? 15.086 -42.134 21.482 1.00 21.65 91 SER B N 1
ATOM 1884 C CA . SER B 1 91 ? 14.317 -42.811 20.474 1.00 23.17 91 SER B CA 1
ATOM 1885 C C . SER B 1 91 ? 13.147 -41.953 20.067 1.00 22.27 91 SER B C 1
ATOM 1886 O O . SER B 1 91 ? 12.538 -41.301 20.918 1.00 27.34 91 SER B O 1
ATOM 1889 N N . ASP B 1 92 ? 12.832 -42.029 18.786 1.00 24.45 92 ASP B N 1
ATOM 1890 C CA . ASP B 1 92 ? 11.724 -41.276 18.214 1.00 31.32 92 ASP B CA 1
ATOM 1891 C C . ASP B 1 92 ? 10.549 -42.206 17.919 1.00 29.81 92 ASP B C 1
ATOM 1892 O O . ASP B 1 92 ? 9.485 -41.734 17.529 1.00 28.50 92 ASP B O 1
ATOM 1897 N N . SER B 1 93 ? 10.723 -43.517 18.107 1.00 23.29 93 SER B N 1
ATOM 1898 C CA . SER B 1 93 ? 9.584 -44.460 17.970 1.00 22.76 93 SER B CA 1
ATOM 1899 C C . SER B 1 93 ? 8.417 -44.094 18.884 1.00 17.21 93 SER B C 1
ATOM 1900 O O . SER B 1 93 ? 8.606 -43.747 20.040 1.00 17.40 93 SER B O 1
ATOM 1903 N N . PHE B 1 94 ? 7.203 -44.193 18.352 1.00 17.90 94 PHE B N 1
ATOM 1904 C CA . PHE B 1 94 ? 6.017 -43.850 19.105 1.00 15.51 94 PHE B CA 1
ATOM 1905 C C . PHE B 1 94 ? 6.145 -42.486 19.805 1.00 15.89 94 PHE B C 1
ATOM 1906 O O . PHE B 1 94 ? 5.776 -42.348 20.957 1.00 16.26 94 PHE B O 1
ATOM 1914 N N . ALA B 1 95 ? 6.699 -41.519 19.069 1.00 20.88 95 ALA B N 1
ATOM 1915 C CA . ALA B 1 95 ? 6.866 -40.148 19.567 1.00 26.72 95 ALA B CA 1
ATOM 1916 C C . ALA B 1 95 ? 7.614 -40.120 20.886 1.00 22.50 95 ALA B C 1
ATOM 1917 O O . ALA B 1 95 ? 7.331 -39.319 21.785 1.00 21.79 95 ALA B O 1
ATOM 1919 N N . GLY B 1 96 ? 8.552 -41.048 21.042 1.00 16.51 96 GLY B N 1
ATOM 1920 C CA . GLY B 1 96 ? 9.372 -41.056 22.238 1.00 15.55 96 GLY B CA 1
ATOM 1921 C C . GLY B 1 96 ? 8.784 -41.729 23.452 1.00 16.10 96 GLY B C 1
ATOM 1922 O O . GLY B 1 96 ? 9.316 -41.612 24.557 1.00 15.73 96 GLY B O 1
ATOM 1923 N N . ALA B 1 97 ? 7.682 -42.458 23.255 1.00 15.54 97 ALA B N 1
ATOM 1924 C CA . ALA B 1 97 ? 6.927 -42.981 24.382 1.00 14.91 97 ALA B CA 1
ATOM 1925 C C . ALA B 1 97 ? 7.663 -44.046 25.196 1.00 13.89 97 ALA B C 1
ATOM 1926 O O . ALA B 1 97 ? 7.234 -44.367 26.293 1.00 16.11 97 ALA B O 1
ATOM 1928 N N . ASP B 1 98 ? 8.799 -44.546 24.703 1.00 15.03 98 ASP B N 1
ATOM 1929 C CA . ASP B 1 98 ? 9.628 -45.408 25.543 1.00 14.01 98 ASP B CA 1
ATOM 1930 C C . ASP B 1 98 ? 10.005 -44.695 26.851 1.00 13.38 98 ASP B C 1
ATOM 1931 O O . ASP B 1 98 ? 10.345 -45.335 27.831 1.00 14.14 98 ASP B O 1
ATOM 1936 N N . ILE B 1 99 ? 9.949 -43.355 26.889 1.00 12.71 99 ILE B N 1
ATOM 1937 C CA . ILE B 1 99 ? 10.323 -42.653 28.078 1.00 13.99 99 ILE B CA 1
ATOM 1938 C C . ILE B 1 99 ? 9.455 -43.032 29.294 1.00 13.77 99 ILE B C 1
ATOM 1939 O O . ILE B 1 99 ? 9.959 -43.080 30.425 1.00 14.99 99 ILE B O 1
ATOM 1944 N N . TYR B 1 100 ? 8.187 -43.394 29.049 1.00 15.75 100 TYR B N 1
ATOM 1945 C CA . TYR B 1 100 ? 7.298 -43.721 30.158 1.00 16.76 100 TYR B CA 1
ATOM 1946 C C . TYR B 1 100 ? 7.740 -44.970 30.925 1.00 16.32 100 TYR B C 1
ATOM 1947 O O . TYR B 1 100 ? 7.519 -45.067 32.147 1.00 17.70 100 TYR B O 1
ATOM 1956 N N . SER B 1 101 ? 8.443 -45.880 30.253 1.00 15.59 101 SER B N 1
ATOM 1957 C CA . SER B 1 101 ? 8.962 -47.066 30.930 1.00 13.71 101 SER B CA 1
ATOM 1958 C C . SER B 1 101 ? 10.072 -46.741 31.921 1.00 14.46 101 SER B C 1
ATOM 1959 O O . SER B 1 101 ? 10.289 -47.478 32.856 1.00 17.04 101 SER B O 1
ATOM 1962 N N . SER B 1 102 ? 10.774 -45.629 31.713 1.00 15.07 102 SER B N 1
ATOM 1963 C CA . SER B 1 102 ? 11.750 -45.168 32.699 1.00 14.47 102 SER B CA 1
ATOM 1964 C C . SER B 1 102 ? 11.104 -44.308 33.797 1.00 18.66 102 SER B C 1
ATOM 1965 O O . SER B 1 102 ? 11.566 -44.355 34.950 1.00 22.29 102 SER B O 1
ATOM 1968 N N . LEU B 1 103 ? 10.070 -43.551 33.437 1.00 16.41 103 LEU B N 1
ATOM 1969 C CA . LEU B 1 103 ? 9.364 -42.647 34.373 1.00 15.78 103 LEU B CA 1
ATOM 1970 C C . LEU B 1 103 ? 8.559 -43.419 35.423 1.00 17.21 103 LEU B C 1
ATOM 1971 O O . LEU B 1 103 ? 8.614 -43.102 36.613 1.00 17.54 103 LEU B O 1
ATOM 1976 N N . ARG B 1 104 ? 7.800 -44.422 34.981 1.00 15.23 104 ARG B N 1
ATOM 1977 C CA . ARG B 1 104 ? 6.728 -44.951 35.811 1.00 16.53 104 ARG B CA 1
ATOM 1978 C C . ARG B 1 104 ? 7.170 -46.087 36.721 1.00 18.17 104 ARG B C 1
ATOM 1979 O O . ARG B 1 104 ? 6.797 -47.239 36.550 1.00 15.85 104 ARG B O 1
ATOM 1987 N N . MET B 1 105 ? 7.952 -45.727 37.721 1.00 18.91 105 MET B N 1
ATOM 1988 C CA . MET B 1 105 ? 8.392 -46.682 38.742 1.00 17.35 105 MET B CA 1
ATOM 1989 C C . MET B 1 105 ? 7.355 -46.877 39.841 1.00 18.68 105 MET B C 1
ATOM 1990 O O . MET B 1 105 ? 6.595 -45.975 40.160 1.00 27.36 105 MET B O 1
ATOM 1995 N N . PRO B 1 106 ? 7.343 -48.060 40.450 1.00 21.28 106 PRO B N 1
ATOM 1996 C CA . PRO B 1 106 ? 6.575 -48.299 41.663 1.00 27.10 106 PRO B CA 1
ATOM 1997 C C . PRO B 1 106 ? 7.189 -47.538 42.851 1.00 27.85 106 PRO B C 1
ATOM 1998 O O . PRO B 1 106 ? 8.334 -47.094 42.777 1.00 20.72 106 PRO B O 1
ATOM 2002 N N . SER B 1 107 ? 6.434 -47.380 43.929 1.00 33.13 107 SER B N 1
ATOM 2003 C CA . SER B 1 107 ? 7.003 -46.853 45.168 1.00 30.96 107 SER B CA 1
ATOM 2004 C C . SER B 1 107 ? 8.106 -47.801 45.601 1.00 23.19 107 SER B C 1
ATOM 2005 O O . SER B 1 107 ? 7.930 -48.987 45.537 1.00 28.71 107 SER B O 1
ATOM 2008 N N . GLY B 1 108 ? 9.269 -47.281 45.989 1.00 22.91 108 GLY B N 1
ATOM 2009 C CA . GLY B 1 108 ? 10.349 -48.137 46.433 1.00 18.09 108 GLY B CA 1
ATOM 2010 C C . GLY B 1 108 ? 11.452 -48.395 45.428 1.00 18.69 108 GLY B C 1
ATOM 2011 O O . GLY B 1 108 ? 12.442 -49.036 45.761 1.00 22.18 108 GLY B O 1
ATOM 2012 N N . ILE B 1 109 ? 11.278 -47.910 44.198 1.00 18.56 109 ILE B N 1
ATOM 2013 C CA . ILE B 1 109 ? 12.286 -48.006 43.151 1.00 18.64 109 ILE B CA 1
ATOM 2014 C C . ILE B 1 109 ? 12.533 -46.580 42.660 1.00 20.70 109 ILE B C 1
ATOM 2015 O O . ILE B 1 109 ? 11.611 -45.957 42.120 1.00 18.75 109 ILE B O 1
ATOM 2020 N N . SER B 1 110 ? 13.752 -46.051 42.844 1.00 17.72 110 SER B N 1
ATOM 2021 C CA . SER B 1 110 ? 13.955 -44.591 42.767 1.00 15.60 110 SER B CA 1
ATOM 2022 C C . SER B 1 110 ? 15.145 -44.150 41.886 1.00 16.60 110 SER B C 1
ATOM 2023 O O . SER B 1 110 ? 15.936 -43.308 42.326 1.00 17.36 110 SER B O 1
ATOM 2026 N N . PRO B 1 111 ? 15.280 -44.702 40.666 1.00 15.18 111 PRO B N 1
ATOM 2027 C CA . PRO B 1 111 ? 16.379 -44.194 39.836 1.00 15.58 111 PRO B CA 1
ATOM 2028 C C . PRO B 1 111 ? 16.156 -42.740 39.445 1.00 15.59 111 PRO B C 1
ATOM 2029 O O . PRO B 1 111 ? 15.030 -42.339 39.208 1.00 17.50 111 PRO B O 1
ATOM 2033 N N . ALA B 1 112 ? 17.222 -41.963 39.419 1.00 15.68 112 ALA B N 1
ATOM 2034 C CA . ALA B 1 112 ? 17.170 -40.596 38.919 1.00 15.45 112 ALA B CA 1
ATOM 2035 C C . ALA B 1 112 ? 17.069 -40.588 37.409 1.00 18.96 112 ALA B C 1
ATOM 2036 O O . ALA B 1 112 ? 17.996 -41.039 36.747 1.00 22.76 112 ALA B O 1
ATOM 2038 N N . LEU B 1 113 ? 16.005 -40.020 36.832 1.00 14.66 113 LEU B N 1
ATOM 2039 C CA . LEU B 1 113 ? 15.914 -39.993 35.366 1.00 13.50 113 LEU B CA 1
ATOM 2040 C C . LEU B 1 113 ? 16.493 -38.698 34.850 1.00 15.98 113 LEU B C 1
ATOM 2041 O O . LEU B 1 113 ? 16.128 -37.622 35.321 1.00 15.87 113 LEU B O 1
ATOM 2046 N N . VAL B 1 114 ? 17.413 -38.839 33.900 1.00 13.76 114 VAL B N 1
ATOM 2047 C CA . VAL B 1 114 ? 18.016 -37.724 33.187 1.00 17.39 114 VAL B CA 1
ATOM 2048 C C . VAL B 1 114 ? 18.091 -38.088 31.709 1.00 18.89 114 VAL B C 1
ATOM 2049 O O . VAL B 1 114 ? 18.498 -39.196 31.366 1.00 19.82 114 VAL B O 1
ATOM 2053 N N . LEU B 1 115 ? 17.680 -37.180 30.826 1.00 15.01 115 LEU B N 1
ATOM 2054 C CA . LEU B 1 115 ? 17.668 -37.473 29.396 1.00 16.82 115 LEU B CA 1
ATOM 2055 C C . LEU B 1 115 ? 19.035 -37.348 28.717 1.00 20.11 115 LEU B C 1
ATOM 2056 O O . LEU B 1 115 ? 19.438 -38.260 27.994 1.00 23.09 115 LEU B O 1
ATOM 2061 N N . GLU B 1 116 ? 19.739 -36.235 28.908 1.00 18.15 116 GLU B N 1
ATOM 2062 C CA . GLU B 1 116 ? 20.960 -35.991 28.139 1.00 17.94 116 GLU B CA 1
ATOM 2063 C C . GLU B 1 116 ? 22.155 -36.696 28.755 1.00 15.98 116 GLU B C 1
ATOM 2064 O O . GLU B 1 116 ? 22.383 -36.555 29.956 1.00 17.68 116 GLU B O 1
ATOM 2070 N N . PRO B 1 117 ? 22.970 -37.383 27.944 1.00 17.40 117 PRO B N 1
ATOM 2071 C CA . PRO B 1 117 ? 24.097 -38.090 28.562 1.00 17.69 117 PRO B CA 1
ATOM 2072 C C . PRO B 1 117 ? 25.085 -37.180 29.303 1.00 17.98 117 PRO B C 1
ATOM 2073 O O . PRO B 1 117 ? 25.572 -37.573 30.355 1.00 18.86 117 PRO B O 1
ATOM 2077 N N . LYS B 1 118 ? 25.389 -35.993 28.781 1.00 17.62 118 LYS B N 1
ATOM 2078 C CA . LYS B 1 118 ? 26.248 -35.062 29.510 1.00 20.53 118 LYS B CA 1
ATOM 2079 C C . LYS B 1 118 ? 25.629 -34.696 30.857 1.00 17.51 118 LYS B C 1
ATOM 2080 O O . LYS B 1 118 ? 26.355 -34.435 31.813 1.00 17.19 118 LYS B O 1
ATOM 2086 N N . ASN B 1 119 ? 24.291 -34.652 30.927 1.00 17.14 119 ASN B N 1
ATOM 2087 C CA . ASN B 1 119 ? 23.652 -34.309 32.196 1.00 16.66 119 ASN B CA 1
ATOM 2088 C C . ASN B 1 119 ? 23.644 -35.477 33.159 1.00 15.84 119 ASN B C 1
ATOM 2089 O O . ASN B 1 119 ? 23.686 -35.265 34.355 1.00 18.12 119 ASN B O 1
ATOM 2094 N N . ALA B 1 120 ? 23.644 -36.701 32.644 1.00 17.14 120 ALA B N 1
ATOM 2095 C CA . ALA B 1 120 ? 23.747 -37.874 33.507 1.00 16.46 120 ALA B CA 1
ATOM 2096 C C . ALA B 1 120 ? 25.090 -37.821 34.210 1.00 17.71 120 ALA B C 1
ATOM 2097 O O . ALA B 1 120 ? 25.187 -38.033 35.412 1.00 17.85 120 ALA B O 1
ATOM 2099 N N . ALA B 1 121 ? 26.133 -37.493 33.458 1.00 16.89 121 ALA B N 1
ATOM 2100 C CA . ALA B 1 121 ? 27.464 -37.351 34.046 1.00 17.02 121 ALA B CA 1
ATOM 2101 C C . ALA B 1 121 ? 27.543 -36.186 35.055 1.00 16.47 121 ALA B C 1
ATOM 2102 O O . ALA B 1 121 ? 28.174 -36.290 36.141 1.00 17.52 121 ALA B O 1
ATOM 2104 N N . LEU B 1 122 ? 26.912 -35.064 34.713 1.00 14.70 122 LEU B N 1
ATOM 2105 C CA . LEU B 1 122 ? 26.942 -33.907 35.593 1.00 15.59 122 LEU B CA 1
ATOM 2106 C C . LEU B 1 122 ? 26.198 -34.215 36.887 1.00 16.48 122 LEU B C 1
ATOM 2107 O O . LEU B 1 122 ? 26.669 -33.840 37.976 1.00 17.66 122 LEU B O 1
ATOM 2112 N N . LEU B 1 123 ? 25.054 -34.907 36.786 1.00 16.87 123 LEU B N 1
ATOM 2113 C CA . LEU B 1 123 ? 24.313 -35.265 37.995 1.00 14.55 123 LEU B CA 1
ATOM 2114 C C . LEU B 1 123 ? 25.167 -36.170 38.853 1.00 16.52 123 LEU B C 1
ATOM 2115 O O . LEU B 1 123 ? 25.264 -35.977 40.052 1.00 15.83 123 LEU B O 1
ATOM 2120 N N . ALA B 1 124 ? 25.803 -37.158 38.240 1.00 15.54 124 ALA B N 1
ATOM 2121 C CA . ALA B 1 124 ? 26.654 -38.045 39.010 1.00 16.75 124 ALA B CA 1
ATOM 2122 C C . ALA B 1 124 ? 27.731 -37.262 39.772 1.00 14.76 124 ALA B C 1
ATOM 2123 O O . ALA B 1 124 ? 27.940 -37.448 40.965 1.00 16.90 124 ALA B O 1
ATOM 2125 N N . ALA B 1 125 ? 28.432 -36.384 39.075 1.00 16.23 125 ALA B N 1
ATOM 2126 C CA . ALA B 1 125 ? 29.451 -35.563 39.708 1.00 16.64 125 ALA B CA 1
ATOM 2127 C C . ALA B 1 125 ? 28.874 -34.780 40.884 1.00 17.18 125 ALA B C 1
ATOM 2128 O O . ALA B 1 125 ? 29.486 -34.655 41.940 1.00 18.79 125 ALA B O 1
ATOM 2130 N N . ARG B 1 126 ? 27.704 -34.201 40.668 1.00 18.87 126 ARG B N 1
ATOM 2131 C CA . ARG B 1 126 ? 27.130 -33.344 41.693 1.00 16.91 126 ARG B CA 1
ATOM 2132 C C . ARG B 1 126 ? 26.639 -34.137 42.895 1.00 18.52 126 ARG B C 1
ATOM 2133 O O . ARG B 1 126 ? 26.613 -33.618 44.018 1.00 20.20 126 ARG B O 1
ATOM 2141 N N . ILE B 1 127 ? 26.247 -35.379 42.667 1.00 16.33 127 ILE B N 1
ATOM 2142 C CA . ILE B 1 127 ? 25.956 -36.287 43.764 1.00 15.69 127 ILE B CA 1
ATOM 2143 C C . ILE B 1 127 ? 27.198 -36.527 44.639 1.00 19.12 127 ILE B C 1
ATOM 2144 O O . ILE B 1 127 ? 27.139 -36.392 45.853 1.00 19.40 127 ILE B O 1
ATOM 2149 N N . PHE B 1 128 ? 28.318 -36.875 44.019 1.00 16.84 128 PHE B N 1
ATOM 2150 C CA . PHE B 1 128 ? 29.560 -37.062 44.754 1.00 17.79 128 PHE B CA 1
ATOM 2151 C C . PHE B 1 128 ? 30.004 -35.774 45.418 1.00 20.72 128 PHE B C 1
ATOM 2152 O O . PHE B 1 128 ? 30.603 -35.783 46.510 1.00 19.66 128 PHE B O 1
ATOM 2160 N N . SER B 1 129 ? 29.701 -34.654 44.768 1.00 18.97 129 SER B N 1
ATOM 2161 C CA . SER B 1 129 ? 30.205 -33.364 45.230 1.00 18.98 129 SER B CA 1
ATOM 2162 C C . SER B 1 129 ? 29.711 -32.950 46.611 1.00 18.29 129 SER B C 1
ATOM 2163 O O . SER B 1 129 ? 30.293 -32.067 47.243 1.00 21.69 129 SER B O 1
ATOM 2166 N N . LEU B 1 130 ? 28.673 -33.597 47.101 1.00 19.59 130 LEU B N 1
ATOM 2167 C CA . LEU B 1 130 ? 28.185 -33.292 48.438 1.00 20.43 130 LEU B CA 1
ATOM 2168 C C . LEU B 1 130 ? 29.229 -33.659 49.485 1.00 19.63 130 LEU B C 1
ATOM 2169 O O . LEU B 1 130 ? 29.274 -33.076 50.570 1.00 22.48 130 LEU B O 1
ATOM 2174 N N . TYR B 1 131 ? 30.123 -34.562 49.125 1.00 19.72 131 TYR B N 1
ATOM 2175 C CA . TYR B 1 131 ? 31.159 -35.023 50.049 1.00 20.66 131 TYR B CA 1
ATOM 2176 C C . TYR B 1 131 ? 32.579 -34.955 49.501 1.00 25.58 131 TYR B C 1
ATOM 2177 O O . TYR B 1 131 ? 33.539 -35.130 50.270 1.00 29.45 131 TYR B O 1
ATOM 2186 N N . ASP B 1 132 ? 32.724 -34.730 48.198 1.00 20.94 132 ASP B N 1
ATOM 2187 C CA . ASP B 1 132 ? 34.044 -34.773 47.543 1.00 22.50 132 ASP B CA 1
ATOM 2188 C C . ASP B 1 132 ? 34.375 -33.375 47.009 1.00 22.38 132 ASP B C 1
ATOM 2189 O O . ASP B 1 132 ? 33.820 -32.955 45.995 1.00 23.82 132 ASP B O 1
ATOM 2194 N N . LYS B 1 133 ? 35.277 -32.668 47.698 1.00 25.24 133 LYS B N 1
ATOM 2195 C CA . LYS B 1 133 ? 35.575 -31.278 47.381 1.00 26.05 133 LYS B CA 1
ATOM 2196 C C . LYS B 1 133 ? 36.307 -31.150 46.028 1.00 25.07 133 LYS B C 1
ATOM 2197 O O . LYS B 1 133 ? 36.170 -30.145 45.324 1.00 28.97 133 LYS B O 1
ATOM 2203 N N . GLU B 1 134 ? 37.105 -32.155 45.684 1.00 24.56 134 GLU B N 1
ATOM 2204 C CA . GLU B 1 134 ? 37.813 -32.160 44.413 1.00 26.66 134 GLU B CA 1
ATOM 2205 C C . GLU B 1 134 ? 36.784 -32.136 43.274 1.00 25.76 134 GLU B C 1
ATOM 2206 O O . GLU B 1 134 ? 36.885 -31.373 42.315 1.00 25.96 134 GLU B O 1
ATOM 2212 N N . ILE B 1 135 ? 35.756 -32.953 43.402 1.00 21.88 135 ILE B N 1
ATOM 2213 C CA . ILE B 1 135 ? 34.733 -32.992 42.352 1.00 19.93 135 ILE B CA 1
ATOM 2214 C C . ILE B 1 135 ? 33.865 -31.712 42.391 1.00 19.67 135 ILE B C 1
ATOM 2215 O O . ILE B 1 135 ? 33.464 -31.188 41.353 1.00 21.48 135 ILE B O 1
ATOM 2220 N N . ALA B 1 136 ? 33.605 -31.187 43.582 1.00 22.32 136 ALA B N 1
ATOM 2221 C CA . ALA B 1 136 ? 32.859 -29.939 43.685 1.00 23.79 136 ALA B CA 1
ATOM 2222 C C . ALA B 1 136 ? 33.576 -28.826 42.913 1.00 23.51 136 ALA B C 1
ATOM 2223 O O . ALA B 1 136 ? 32.956 -28.016 42.204 1.00 23.26 136 ALA B O 1
ATOM 2225 N N . ASP B 1 137 ? 34.893 -28.792 43.053 1.00 26.07 137 ASP B N 1
ATOM 2226 C CA . ASP B 1 137 ? 35.690 -27.787 42.365 1.00 26.94 137 ASP B CA 1
ATOM 2227 C C . ASP B 1 137 ? 35.594 -27.948 40.858 1.00 24.23 137 ASP B C 1
ATOM 2228 O O . ASP B 1 137 ? 35.502 -26.953 40.117 1.00 27.61 137 ASP B O 1
ATOM 2233 N N . SER B 1 138 ? 35.662 -29.193 40.402 1.00 22.30 138 SER B N 1
ATOM 2234 C CA A SER B 1 138 ? 35.513 -29.497 38.985 0.39 24.94 138 SER B CA 1
ATOM 2235 C CA B SER B 1 138 ? 35.506 -29.491 38.983 0.61 24.82 138 SER B CA 1
ATOM 2236 C C . SER B 1 138 ? 34.127 -29.094 38.452 1.00 25.49 138 SER B C 1
ATOM 2237 O O . SER B 1 138 ? 34.000 -28.514 37.360 1.00 28.36 138 SER B O 1
ATOM 2242 N N . VAL B 1 139 ? 33.089 -29.404 39.212 1.00 20.88 139 VAL B N 1
ATOM 2243 C CA . VAL B 1 139 ? 31.716 -29.061 38.822 1.00 20.55 139 VAL B CA 1
ATOM 2244 C C . VAL B 1 139 ? 31.586 -27.536 38.698 1.00 22.88 139 VAL B C 1
ATOM 2245 O O . VAL B 1 139 ? 30.995 -27.020 37.749 1.00 24.10 139 VAL B O 1
ATOM 2249 N N . LYS B 1 140 ? 32.151 -26.824 39.662 1.00 23.99 140 LYS B N 1
ATOM 2250 C CA . LYS B 1 140 ? 32.095 -25.363 39.648 1.00 24.85 140 LYS B CA 1
ATOM 2251 C C . LYS B 1 140 ? 32.747 -24.809 38.386 1.00 27.55 140 LYS B C 1
ATOM 2252 O O . LYS B 1 140 ? 32.176 -23.958 37.715 1.00 28.52 140 LYS B O 1
ATOM 2258 N N . SER B 1 141 ? 33.946 -25.289 38.058 1.00 25.31 141 SER B N 1
ATOM 2259 C CA . SER B 1 141 ? 34.628 -24.855 36.854 1.00 31.96 141 SER B CA 1
ATOM 2260 C C . SER B 1 141 ? 33.795 -25.110 35.585 1.00 30.93 141 SER B C 1
ATOM 2261 O O . SER B 1 141 ? 33.739 -24.272 34.669 1.00 33.44 141 SER B O 1
ATOM 2264 N N . TYR B 1 142 ? 33.164 -26.276 35.556 1.00 26.30 142 TYR B N 1
ATOM 2265 C CA . TYR B 1 142 ? 32.387 -26.759 34.421 1.00 24.27 142 TYR B CA 1
ATOM 2266 C C . TYR B 1 142 ? 31.154 -25.889 34.218 1.00 26.58 142 TYR B C 1
ATOM 2267 O O . TYR B 1 142 ? 30.883 -25.422 33.115 1.00 28.99 142 TYR B O 1
ATOM 2276 N N . MET B 1 143 ? 30.422 -25.651 35.295 1.00 25.98 143 MET B N 1
ATOM 2277 C CA . MET B 1 143 ? 29.185 -24.894 35.165 1.00 28.19 143 MET B CA 1
ATOM 2278 C C . MET B 1 143 ? 29.499 -23.410 34.904 1.00 29.99 143 MET B C 1
ATOM 2279 O O . MET B 1 143 ? 28.784 -22.733 34.157 1.00 29.75 143 MET B O 1
ATOM 2284 N N . GLU B 1 144 ? 30.586 -22.904 35.474 1.00 28.30 144 GLU B N 1
ATOM 2285 C CA . GLU B 1 144 ? 30.953 -21.518 35.240 1.00 31.48 144 GLU B CA 1
ATOM 2286 C C . GLU B 1 144 ? 31.346 -21.345 33.795 1.00 33.97 144 GLU B C 1
ATOM 2287 O O . GLU B 1 144 ? 31.036 -20.325 33.175 1.00 35.08 144 GLU B O 1
ATOM 2293 N N . SER B 1 145 ? 31.984 -22.371 33.252 1.00 33.25 145 SER B N 1
ATOM 2294 C CA . SER B 1 145 ? 32.481 -22.328 31.884 1.00 38.39 145 SER B CA 1
ATOM 2295 C C . SER B 1 145 ? 31.299 -22.285 30.918 1.00 34.37 145 SER B C 1
ATOM 2296 O O . SER B 1 145 ? 31.280 -21.509 29.961 1.00 36.23 145 SER B O 1
ATOM 2299 N N . ASN B 1 146 ? 30.291 -23.092 31.213 1.00 30.99 146 ASN B N 1
ATOM 2300 C CA . ASN B 1 146 ? 29.084 -23.145 30.387 1.00 27.93 146 ASN B CA 1
ATOM 2301 C C . ASN B 1 146 ? 28.405 -21.798 30.329 1.00 32.49 146 ASN B C 1
ATOM 2302 O O . ASN B 1 146 ? 27.975 -21.355 29.271 1.00 34.26 146 ASN B O 1
ATOM 2307 N N . ALA B 1 147 ? 28.310 -21.144 31.475 1.00 31.86 147 ALA B N 1
ATOM 2308 C CA . ALA B 1 147 ? 27.669 -19.856 31.549 1.00 35.53 147 ALA B CA 1
ATOM 2309 C C . ALA B 1 147 ? 28.477 -18.803 30.794 1.00 37.71 147 ALA B C 1
ATOM 2310 O O . ALA B 1 147 ? 27.920 -17.950 30.096 1.00 38.92 147 ALA B O 1
ATOM 2312 N N . GLN B 1 148 ? 29.800 -18.872 30.895 1.00 36.25 148 GLN B N 1
ATOM 2313 C CA . GLN B 1 148 ? 30.623 -17.873 30.232 1.00 37.24 148 GLN B CA 1
ATOM 2314 C C . GLN B 1 148 ? 30.564 -18.016 28.723 1.00 34.13 148 GLN B C 1
ATOM 2315 O O . GLN B 1 148 ? 30.678 -17.014 28.019 1.00 39.28 148 GLN B O 1
ATOM 2321 N N . LYS B 1 149 ? 30.343 -19.239 28.235 1.00 34.68 149 LYS B N 1
ATOM 2322 C CA . LYS B 1 149 ? 30.242 -19.468 26.789 1.00 39.15 149 LYS B CA 1
ATOM 2323 C C . LYS B 1 149 ? 29.035 -18.701 26.242 1.00 34.02 149 LYS B C 1
ATOM 2324 O O . LYS B 1 149 ? 29.135 -17.990 25.236 1.00 38.83 149 LYS B O 1
ATOM 2330 N N . ILE B 1 150 ? 27.907 -18.808 26.935 1.00 33.47 150 ILE B N 1
ATOM 2331 C CA . ILE B 1 150 ? 26.687 -18.144 26.510 1.00 32.75 150 ILE B CA 1
ATOM 2332 C C . ILE B 1 150 ? 26.862 -16.628 26.507 1.00 36.60 150 ILE B C 1
ATOM 2333 O O . ILE B 1 150 ? 26.524 -15.971 25.519 1.00 40.08 150 ILE B O 1
ATOM 2338 N N . ILE B 1 151 ? 27.417 -16.076 27.586 1.00 33.93 151 ILE B N 1
ATOM 2339 C CA . ILE B 1 151 ? 27.599 -14.621 27.688 1.00 36.73 151 ILE B CA 1
ATOM 2340 C C . ILE B 1 151 ? 28.537 -14.140 26.606 1.00 40.81 151 ILE B C 1
ATOM 2341 O O . ILE B 1 151 ? 28.368 -13.054 26.064 1.00 44.22 151 ILE B O 1
ATOM 2346 N N . GLU B 1 152 ? 29.519 -14.965 26.280 1.00 42.85 152 GLU B N 1
ATOM 2347 C CA . GLU B 1 152 ? 30.454 -14.631 25.229 1.00 49.36 152 GLU B CA 1
ATOM 2348 C C . GLU B 1 152 ? 29.752 -14.647 23.879 1.00 46.50 152 GLU B C 1
ATOM 2349 O O . GLU B 1 152 ? 29.985 -13.771 23.047 1.00 44.85 152 GLU B O 1
ATOM 2355 N N . ASP B 1 153 ? 28.896 -15.644 23.662 1.00 42.27 153 ASP B N 1
ATOM 2356 C CA . ASP B 1 153 ? 28.158 -15.741 22.411 1.00 43.30 153 ASP B CA 1
ATOM 2357 C C . ASP B 1 153 ? 27.356 -14.471 22.178 1.00 42.92 153 ASP B C 1
ATOM 2358 O O . ASP B 1 153 ? 27.221 -14.010 21.048 1.00 44.05 153 ASP B O 1
ATOM 2363 N N . ASP B 1 154 ? 26.848 -13.890 23.253 1.00 38.44 154 ASP B N 1
ATOM 2364 C CA . ASP B 1 154 ? 26.056 -12.681 23.144 1.00 39.10 154 ASP B CA 1
ATOM 2365 C C . ASP B 1 154 ? 26.891 -11.478 22.738 1.00 46.22 154 ASP B C 1
ATOM 2366 O O . ASP B 1 154 ? 26.485 -10.677 21.897 1.00 46.46 154 ASP B O 1
ATOM 2371 N N . SER B 1 155 ? 28.055 -11.349 23.357 1.00 47.41 155 SER B N 1
ATOM 2372 C CA . SER B 1 155 ? 28.941 -10.235 23.073 1.00 46.21 155 SER B CA 1
ATOM 2373 C C . SER B 1 155 ? 29.539 -10.361 21.676 1.00 50.16 155 SER B C 1
ATOM 2374 O O . SER B 1 155 ? 29.870 -9.365 21.050 1.00 56.99 155 SER B O 1
ATOM 2377 N N . LYS B 1 156 ? 29.664 -11.590 21.190 1.00 51.47 156 LYS B N 1
ATOM 2378 C CA . LYS B 1 156 ? 30.207 -11.840 19.858 1.00 56.25 156 LYS B CA 1
ATOM 2379 C C . LYS B 1 156 ? 29.270 -11.427 18.725 1.00 61.02 156 LYS B C 1
ATOM 2380 O O . LYS B 1 156 ? 29.672 -11.428 17.563 1.00 62.12 156 LYS B O 1
ATOM 2386 N N . LEU B 1 157 ? 28.026 -11.090 19.052 1.00 61.21 157 LEU B N 1
ATOM 2387 C CA . LEU B 1 157 ? 27.012 -10.821 18.031 1.00 60.51 157 LEU B CA 1
ATOM 2388 C C . LEU B 1 157 ? 27.372 -9.615 17.177 1.00 66.31 157 LEU B C 1
ATOM 2389 O O . LEU B 1 157 ? 28.297 -8.881 17.501 1.00 65.34 157 LEU B O 1
ATOM 2394 N N . LYS B 1 158 ? 26.627 -9.434 16.087 1.00 71.38 158 LYS B N 1
ATOM 2395 C CA . LYS B 1 158 ? 26.896 -8.391 15.097 1.00 77.73 158 LYS B CA 1
ATOM 2396 C C . LYS B 1 158 ? 28.150 -8.734 14.302 1.00 81.36 158 LYS B C 1
ATOM 2397 O O . LYS B 1 158 ? 28.306 -9.868 13.839 1.00 81.77 158 LYS B O 1
ATOM 2403 N N . MET C 1 1 ? 0.208 -84.622 12.525 1.00 52.41 1 MET C N 1
ATOM 2404 C CA . MET C 1 1 ? 1.163 -84.051 11.583 1.00 50.00 1 MET C CA 1
ATOM 2405 C C . MET C 1 1 ? 1.887 -82.845 12.190 1.00 43.67 1 MET C C 1
ATOM 2406 O O . MET C 1 1 ? 1.560 -82.409 13.286 1.00 42.27 1 MET C O 1
ATOM 2411 N N . ARG C 1 2 ? 2.870 -82.330 11.457 1.00 38.84 2 ARG C N 1
ATOM 2412 C CA . ARG C 1 2 ? 3.711 -81.227 11.895 1.00 30.73 2 ARG C CA 1
ATOM 2413 C C . ARG C 1 2 ? 2.898 -79.958 12.119 1.00 26.27 2 ARG C C 1
ATOM 2414 O O . ARG C 1 2 ? 1.883 -79.750 11.484 1.00 27.36 2 ARG C O 1
ATOM 2422 N N . PRO C 1 3 ? 3.376 -79.092 13.005 1.00 21.56 3 PRO C N 1
ATOM 2423 C CA . PRO C 1 3 ? 2.765 -77.764 13.091 1.00 20.51 3 PRO C CA 1
ATOM 2424 C C . PRO C 1 3 ? 2.809 -76.966 11.794 1.00 22.61 3 PRO C C 1
ATOM 2425 O O . PRO C 1 3 ? 3.678 -77.186 10.963 1.00 21.02 3 PRO C O 1
ATOM 2429 N N . LEU C 1 4 ? 1.837 -76.076 11.620 1.00 19.24 4 LEU C N 1
ATOM 2430 C CA . LEU C 1 4 ? 1.821 -75.136 10.503 1.00 17.32 4 LEU C CA 1
ATOM 2431 C C . LEU C 1 4 ? 1.555 -73.732 10.989 1.00 18.23 4 LEU C C 1
ATOM 2432 O O . LEU C 1 4 ? 0.704 -73.536 11.836 1.00 20.16 4 LEU C O 1
ATOM 2437 N N . VAL C 1 5 ? 2.281 -72.758 10.453 1.00 16.50 5 VAL C N 1
ATOM 2438 C CA . VAL C 1 5 ? 1.967 -71.338 10.688 1.00 15.38 5 VAL C CA 1
ATOM 2439 C C . VAL C 1 5 ? 1.524 -70.730 9.376 1.00 16.99 5 VAL C C 1
ATOM 2440 O O . VAL C 1 5 ? 2.267 -70.719 8.406 1.00 20.26 5 VAL C O 1
ATOM 2444 N N . ILE C 1 6 ? 0.316 -70.194 9.355 1.00 15.65 6 ILE C N 1
ATOM 2445 C CA . ILE C 1 6 ? -0.183 -69.464 8.203 1.00 16.90 6 ILE C CA 1
ATOM 2446 C C . ILE C 1 6 ? 0.071 -67.982 8.411 1.00 19.02 6 ILE C C 1
ATOM 2447 O O . ILE C 1 6 ? -0.507 -67.390 9.315 1.00 16.70 6 ILE C O 1
ATOM 2452 N N . ILE C 1 7 ? 0.943 -67.405 7.586 1.00 16.13 7 ILE C N 1
ATOM 2453 C CA . ILE C 1 7 ? 1.225 -65.985 7.614 1.00 15.45 7 ILE C CA 1
ATOM 2454 C C . ILE C 1 7 ? 0.326 -65.308 6.573 1.00 16.53 7 ILE C C 1
ATOM 2455 O O . ILE C 1 7 ? 0.484 -65.526 5.368 1.00 19.80 7 ILE C O 1
ATOM 2460 N N . LEU C 1 8 ? -0.638 -64.531 7.053 1.00 14.29 8 LEU C N 1
ATOM 2461 C CA . LEU C 1 8 ? -1.635 -63.901 6.193 1.00 15.67 8 LEU C CA 1
ATOM 2462 C C . LEU C 1 8 ? -1.479 -62.391 6.301 1.00 14.37 8 LEU C C 1
ATOM 2463 O O . LEU C 1 8 ? -1.599 -61.833 7.388 1.00 16.57 8 LEU C O 1
ATOM 2468 N N . MET C 1 9 ? -1.201 -61.746 5.172 1.00 14.22 9 MET C N 1
ATOM 2469 C CA . MET C 1 9 ? -1.034 -60.294 5.149 1.00 15.13 9 MET C CA 1
ATOM 2470 C C . MET C 1 9 ? -2.105 -59.662 4.295 1.00 17.72 9 MET C C 1
ATOM 2471 O O . MET C 1 9 ? -2.558 -60.252 3.315 1.00 16.95 9 MET C O 1
ATOM 2476 N N . GLY C 1 10 ? -2.435 -58.413 4.599 1.00 16.73 10 GLY C N 1
ATOM 2477 C CA . GLY C 1 10 ? -3.482 -57.717 3.864 1.00 18.60 10 GLY C CA 1
ATOM 2478 C C . GLY C 1 10 ? -3.100 -57.214 2.488 1.00 20.75 10 GLY C C 1
ATOM 2479 O O . GLY C 1 10 ? -3.962 -56.975 1.653 1.00 21.96 10 GLY C O 1
ATOM 2480 N N . SER C 1 11 ? -1.801 -57.082 2.238 1.00 16.30 11 SER C N 1
ATOM 2481 C CA . SER C 1 11 ? -1.298 -56.487 1.024 1.00 18.94 11 SER C CA 1
ATOM 2482 C C . SER C 1 11 ? 0.070 -56.983 0.651 1.00 19.53 11 SER C C 1
ATOM 2483 O O . SER C 1 11 ? 0.862 -57.316 1.524 1.00 20.70 11 SER C O 1
ATOM 2486 N N . SER C 1 12 ? 0.372 -57.018 -0.639 1.00 20.63 12 SER C N 1
ATOM 2487 C CA . SER C 1 12 ? 1.696 -57.457 -1.068 1.00 22.74 12 SER C CA 1
ATOM 2488 C C . SER C 1 12 ? 2.747 -56.475 -0.566 1.00 24.79 12 SER C C 1
ATOM 2489 O O . SER C 1 12 ? 3.934 -56.798 -0.507 1.00 23.23 12 SER C O 1
ATOM 2492 N N . SER C 1 13 ? 2.312 -55.273 -0.190 1.00 22.69 13 SER C N 1
ATOM 2493 C CA . SER C 1 13 ? 3.251 -54.283 0.330 1.00 24.51 13 SER C CA 1
ATOM 2494 C C . SER C 1 13 ? 3.794 -54.712 1.685 1.00 22.96 13 SER C C 1
ATOM 2495 O O . SER C 1 13 ? 4.793 -54.176 2.137 1.00 23.98 13 SER C O 1
ATOM 2498 N N . ASP C 1 14 ? 3.155 -55.707 2.308 1.00 20.36 14 ASP C N 1
ATOM 2499 C CA . ASP C 1 14 ? 3.570 -56.217 3.627 1.00 19.54 14 ASP C CA 1
ATOM 2500 C C . ASP C 1 14 ? 4.574 -57.375 3.512 1.00 18.02 14 ASP C C 1
ATOM 2501 O O . ASP C 1 14 ? 4.994 -57.939 4.527 1.00 19.22 14 ASP C O 1
ATOM 2506 N N . MET C 1 15 ? 4.961 -57.736 2.295 1.00 18.83 15 MET C N 1
ATOM 2507 C CA . MET C 1 15 ? 5.709 -58.951 2.086 1.00 19.86 15 MET C CA 1
ATOM 2508 C C . MET C 1 15 ? 7.081 -58.931 2.791 1.00 19.99 15 MET C C 1
ATOM 2509 O O . MET C 1 15 ? 7.532 -59.968 3.295 1.00 20.14 15 MET C O 1
ATOM 2514 N N . GLY C 1 16 ? 7.727 -57.770 2.846 1.00 21.69 16 GLY C N 1
ATOM 2515 C CA . GLY C 1 16 ? 9.020 -57.684 3.511 1.00 22.62 16 GLY C CA 1
ATOM 2516 C C . GLY C 1 16 ? 8.929 -58.088 4.965 1.00 20.40 16 GLY C C 1
ATOM 2517 O O . GLY C 1 16 ? 9.764 -58.856 5.489 1.00 21.54 16 GLY C O 1
ATOM 2518 N N . HIS C 1 17 ? 7.889 -57.587 5.614 1.00 17.62 17 HIS C N 1
ATOM 2519 C CA . HIS C 1 17 ? 7.615 -57.851 7.012 1.00 17.35 17 HIS C CA 1
ATOM 2520 C C . HIS C 1 17 ? 7.297 -59.331 7.197 1.00 18.58 17 HIS C C 1
ATOM 2521 O O . HIS C 1 17 ? 7.820 -60.000 8.106 1.00 17.93 17 HIS C O 1
ATOM 2528 N N . ALA C 1 18 ? 6.441 -59.855 6.319 1.00 17.18 18 ALA C N 1
ATOM 2529 C CA . ALA C 1 18 ? 6.093 -61.273 6.366 1.00 17.89 18 ALA C CA 1
ATOM 2530 C C . ALA C 1 18 ? 7.302 -62.196 6.214 1.00 18.92 18 ALA C C 1
ATOM 2531 O O . ALA C 1 18 ? 7.391 -63.235 6.882 1.00 18.80 18 ALA C O 1
ATOM 2533 N N . GLU C 1 19 ? 8.229 -61.853 5.320 1.00 18.65 19 GLU C N 1
ATOM 2534 C CA . GLU C 1 19 ? 9.376 -62.713 5.065 1.00 18.08 19 GLU C CA 1
ATOM 2535 C C . GLU C 1 19 ? 10.316 -62.754 6.270 1.00 19.24 19 GLU C C 1
ATOM 2536 O O . GLU C 1 19 ? 11.025 -63.745 6.469 1.00 21.32 19 GLU C O 1
ATOM 2542 N N . LYS C 1 20 ? 10.353 -61.684 7.059 1.00 18.77 20 LYS C N 1
ATOM 2543 C CA . LYS C 1 20 ? 11.150 -61.709 8.286 1.00 17.76 20 LYS C CA 1
ATOM 2544 C C . LYS C 1 20 ? 10.605 -62.743 9.246 1.00 20.50 20 LYS C C 1
ATOM 2545 O O . LYS C 1 20 ? 11.377 -63.457 9.906 1.00 21.08 20 LYS C O 1
ATOM 2551 N N . ILE C 1 21 ? 9.278 -62.839 9.309 1.00 18.80 21 ILE C N 1
ATOM 2552 C CA . ILE C 1 21 ? 8.637 -63.809 10.199 1.00 17.39 21 ILE C CA 1
ATOM 2553 C C . ILE C 1 21 ? 8.931 -65.206 9.683 1.00 18.74 21 ILE C C 1
ATOM 2554 O O . ILE C 1 21 ? 9.334 -66.107 10.432 1.00 19.41 21 ILE C O 1
ATOM 2559 N N . ALA C 1 22 ? 8.759 -65.369 8.385 1.00 18.04 22 ALA C N 1
ATOM 2560 C CA . ALA C 1 22 ? 8.938 -66.664 7.746 1.00 18.24 22 ALA C CA 1
ATOM 2561 C C . ALA C 1 22 ? 10.367 -67.147 7.897 1.00 21.74 22 ALA C C 1
ATOM 2562 O O . ALA C 1 22 ? 10.606 -68.320 8.210 1.00 22.30 22 ALA C O 1
ATOM 2564 N N . SER C 1 23 ? 11.326 -66.246 7.694 1.00 21.81 23 SER C N 1
ATOM 2565 C CA . SER C 1 23 ? 12.725 -66.624 7.816 1.00 24.02 23 SER C CA 1
ATOM 2566 C C . SER C 1 23 ? 13.018 -67.156 9.196 1.00 23.09 23 SER C C 1
ATOM 2567 O O . SER C 1 23 ? 13.780 -68.105 9.357 1.00 23.92 23 SER C O 1
ATOM 2570 N N . GLU C 1 24 ? 12.434 -66.529 10.196 1.00 20.66 24 GLU C N 1
ATOM 2571 C CA . GLU C 1 24 ? 12.724 -66.915 11.557 1.00 21.71 24 GLU C CA 1
ATOM 2572 C C . GLU C 1 24 ? 12.036 -68.236 11.895 1.00 21.76 24 GLU C C 1
ATOM 2573 O O . GLU C 1 24 ? 12.623 -69.071 12.578 1.00 22.02 24 GLU C O 1
ATOM 2579 N N . LEU C 1 25 ? 10.807 -68.445 11.417 1.00 19.56 25 LEU C N 1
ATOM 2580 C CA . LEU C 1 25 ? 10.150 -69.751 11.587 1.00 20.24 25 LEU C CA 1
ATOM 2581 C C . LEU C 1 25 ? 10.985 -70.869 10.998 1.00 23.75 25 LEU C C 1
ATOM 2582 O O . LEU C 1 25 ? 11.095 -71.949 11.579 1.00 23.90 25 LEU C O 1
ATOM 2587 N N . LYS C 1 26 ? 11.602 -70.619 9.849 1.00 22.56 26 LYS C N 1
ATOM 2588 C CA . LYS C 1 26 ? 12.442 -71.617 9.219 1.00 26.07 26 LYS C CA 1
ATOM 2589 C C . LYS C 1 26 ? 13.596 -72.027 10.160 1.00 26.15 26 LYS C C 1
ATOM 2590 O O . LYS C 1 26 ? 13.953 -73.210 10.223 1.00 25.70 26 LYS C O 1
ATOM 2596 N N . THR C 1 27 ? 14.161 -71.098 10.926 1.00 28.53 27 THR C N 1
ATOM 2597 C CA . THR C 1 27 ? 15.236 -71.477 11.853 1.00 30.63 27 THR C CA 1
ATOM 2598 C C . THR C 1 27 ? 14.723 -72.364 12.989 1.00 29.99 27 THR C C 1
ATOM 2599 O O . THR C 1 27 ? 15.489 -73.142 13.546 1.00 31.24 27 THR C O 1
ATOM 2603 N N . PHE C 1 28 ? 13.440 -72.268 13.336 1.00 27.24 28 PHE C N 1
ATOM 2604 C CA . PHE C 1 28 ? 12.850 -73.181 14.342 1.00 25.50 28 PHE C CA 1
ATOM 2605 C C . PHE C 1 28 ? 12.375 -74.513 13.736 1.00 27.92 28 PHE C C 1
ATOM 2606 O O . PHE C 1 28 ? 11.882 -75.392 14.443 1.00 29.11 28 PHE C O 1
ATOM 2614 N N . GLY C 1 29 ? 12.511 -74.664 12.428 1.00 25.75 29 GLY C N 1
ATOM 2615 C CA . GLY C 1 29 ? 12.068 -75.881 11.746 1.00 26.08 29 GLY C CA 1
ATOM 2616 C C . GLY C 1 29 ? 10.550 -75.981 11.680 1.00 25.54 29 GLY C C 1
ATOM 2617 O O . GLY C 1 29 ? 9.986 -77.083 11.684 1.00 27.89 29 GLY C O 1
ATOM 2618 N N . ILE C 1 30 ? 9.889 -74.828 11.597 1.00 21.18 30 ILE C N 1
ATOM 2619 C CA . ILE C 1 30 ? 8.415 -74.763 11.549 1.00 19.90 30 ILE C CA 1
ATOM 2620 C C . ILE C 1 30 ? 7.940 -74.392 10.155 1.00 20.57 30 ILE C C 1
ATOM 2621 O O . ILE C 1 30 ? 8.327 -73.366 9.608 1.00 23.52 30 ILE C O 1
ATOM 2626 N N . GLU C 1 31 ? 7.118 -75.267 9.588 1.00 20.37 31 GLU C N 1
ATOM 2627 C CA . GLU C 1 31 ? 6.527 -75.054 8.277 1.00 19.65 31 GLU C CA 1
ATOM 2628 C C . GLU C 1 31 ? 5.587 -73.868 8.294 1.00 21.44 31 GLU C C 1
ATOM 2629 O O . GLU C 1 31 ? 4.846 -73.673 9.246 1.00 21.23 31 GLU C O 1
ATOM 2635 N N . TYR C 1 32 ? 5.600 -73.103 7.208 1.00 20.76 32 TYR C N 1
ATOM 2636 C CA . TYR C 1 32 ? 4.756 -71.933 7.100 1.00 17.78 32 TYR C CA 1
ATOM 2637 C C . TYR C 1 32 ? 4.156 -71.848 5.699 1.00 18.35 32 TYR C C 1
ATOM 2638 O O . TYR C 1 32 ? 4.649 -72.459 4.740 1.00 21.85 32 TYR C O 1
ATOM 2647 N N . ALA C 1 33 ? 3.052 -71.108 5.621 1.00 21.48 33 ALA C N 1
ATOM 2648 C CA . ALA C 1 33 ? 2.462 -70.667 4.390 1.00 22.52 33 ALA C CA 1
ATOM 2649 C C . ALA C 1 33 ? 2.405 -69.151 4.436 1.00 21.58 33 ALA C C 1
ATOM 2650 O O . ALA C 1 33 ? 2.288 -68.574 5.491 1.00 22.10 33 ALA C O 1
ATOM 2652 N N . ILE C 1 34 ? 2.584 -68.534 3.280 1.00 20.64 34 ILE C N 1
ATOM 2653 C CA . ILE C 1 34 ? 2.472 -67.069 3.145 1.00 19.58 34 ILE C CA 1
ATOM 2654 C C . ILE C 1 34 ? 1.379 -66.781 2.135 1.00 18.86 34 ILE C C 1
ATOM 2655 O O . ILE C 1 34 ? 1.419 -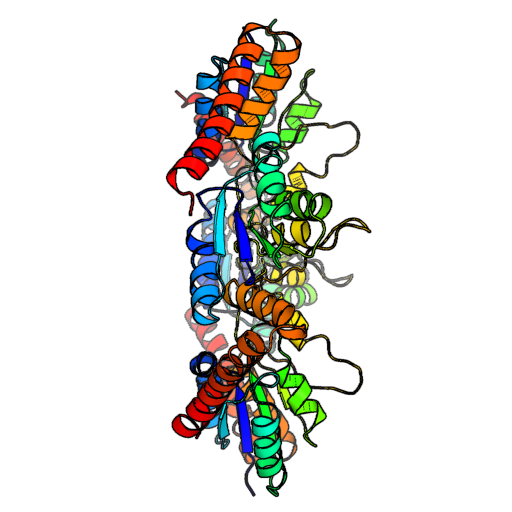67.292 1.014 1.00 21.07 34 ILE C O 1
ATOM 2660 N N . ARG C 1 35 ? 0.416 -65.966 2.557 1.00 19.34 35 ARG C N 1
ATOM 2661 C CA . ARG C 1 35 ? -0.783 -65.664 1.784 1.00 19.46 35 ARG C CA 1
ATOM 2662 C C . ARG C 1 35 ? -1.133 -64.199 1.887 1.00 18.30 35 ARG C C 1
ATOM 2663 O O . ARG C 1 35 ? -0.724 -63.502 2.835 1.00 17.18 35 ARG C O 1
ATOM 2671 N N . ILE C 1 36 ? -1.921 -63.741 0.910 1.00 18.27 36 ILE C N 1
ATOM 2672 C CA . ILE C 1 36 ? -2.375 -62.357 0.849 1.00 17.68 36 ILE C CA 1
ATOM 2673 C C . ILE C 1 36 ? -3.897 -62.329 0.744 1.00 18.30 36 ILE C C 1
ATOM 2674 O O . ILE C 1 36 ? -4.488 -63.043 -0.057 1.00 19.76 36 ILE C O 1
ATOM 2679 N N . GLY C 1 37 ? -4.517 -61.507 1.575 1.00 17.87 37 GLY C N 1
ATOM 2680 C CA . GLY C 1 37 ? -5.949 -61.266 1.504 1.00 19.67 37 GLY C CA 1
ATOM 2681 C C . GLY C 1 37 ? -6.330 -60.142 2.449 1.00 19.42 37 GLY C C 1
ATOM 2682 O O . GLY C 1 37 ? -5.852 -60.062 3.570 1.00 20.40 37 GLY C O 1
ATOM 2683 N N . ASP C 1 38 ? -7.212 -59.273 1.966 1.00 21.18 38 ASP C N 1
ATOM 2684 C CA . ASP C 1 38 ? -7.657 -58.122 2.703 1.00 22.88 38 ASP C CA 1
ATOM 2685 C C . ASP C 1 38 ? -9.039 -58.337 3.289 1.00 23.37 38 ASP C C 1
ATOM 2686 O O . ASP C 1 38 ? -9.946 -58.773 2.600 1.00 24.45 38 ASP C O 1
ATOM 2691 N N . ALA C 1 39 ? -9.200 -58.032 4.546 1.00 23.46 39 ALA C N 1
ATOM 2692 C CA . ALA C 1 39 ? -10.447 -58.231 5.224 1.00 25.75 39 ALA C CA 1
ATOM 2693 C C . ALA C 1 39 ? -11.633 -57.526 4.632 1.00 25.72 39 ALA C C 1
ATOM 2694 O O . ALA C 1 39 ? -12.675 -58.066 4.585 1.00 25.35 39 ALA C O 1
ATOM 2696 N N . HIS C 1 40 ? -11.421 -56.297 4.250 1.00 26.58 40 HIS C N 1
ATOM 2697 C CA . HIS C 1 40 ? -12.481 -55.448 3.764 1.00 26.21 40 HIS C CA 1
ATOM 2698 C C . HIS C 1 40 ? -12.752 -55.535 2.290 1.00 29.12 40 HIS C C 1
ATOM 2699 O O . HIS C 1 40 ? -13.874 -55.430 1.878 1.00 27.35 40 HIS C O 1
ATOM 2706 N N . LYS C 1 41 ? -11.713 -55.721 1.514 1.00 23.46 41 LYS C N 1
ATOM 2707 C CA . LYS C 1 41 ? -11.880 -55.771 0.090 1.00 23.14 41 LYS C CA 1
ATOM 2708 C C . LYS C 1 41 ? -12.053 -57.142 -0.494 1.00 22.41 41 LYS C C 1
ATOM 2709 O O . LYS C 1 41 ? -12.625 -57.262 -1.519 1.00 26.96 41 LYS C O 1
ATOM 2715 N N . THR C 1 42 ? -11.545 -58.172 0.172 1.00 23.81 42 THR C N 1
ATOM 2716 C CA . THR C 1 42 ? -11.572 -59.532 -0.337 1.00 22.83 42 THR C CA 1
ATOM 2717 C C . THR C 1 42 ? -11.960 -60.491 0.784 1.00 25.73 42 THR C C 1
ATOM 2718 O O . THR C 1 42 ? -11.320 -61.520 0.989 1.00 23.59 42 THR C O 1
ATOM 2722 N N . ALA C 1 43 ? -13.044 -60.169 1.483 1.00 29.13 43 ALA C N 1
ATOM 2723 C CA . ALA C 1 43 ? -13.468 -60.967 2.636 1.00 29.69 43 ALA C CA 1
ATOM 2724 C C . ALA C 1 43 ? -13.756 -62.403 2.240 1.00 30.50 43 ALA C C 1
ATOM 2725 O O . ALA C 1 43 ? -13.408 -63.331 2.969 1.00 29.89 43 ALA C O 1
ATOM 2727 N N . GLU C 1 44 ? -14.384 -62.619 1.091 1.00 32.54 44 GLU C N 1
ATOM 2728 C CA . GLU C 1 44 ? -14.803 -63.971 0.745 1.00 34.87 44 GLU C CA 1
ATOM 2729 C C . GLU C 1 44 ? -13.609 -64.820 0.360 1.00 31.39 44 GLU C C 1
ATOM 2730 O O . GLU C 1 44 ? -13.549 -66.015 0.646 1.00 29.45 44 GLU C O 1
ATOM 2736 N N . HIS C 1 45 ? -12.651 -64.186 -0.296 1.00 26.57 45 HIS C N 1
ATOM 2737 C CA . HIS C 1 45 ? -11.382 -64.818 -0.603 1.00 25.30 45 HIS C CA 1
ATOM 2738 C C . HIS C 1 45 ? -10.677 -65.241 0.707 1.00 23.33 45 HIS C C 1
ATOM 2739 O O . HIS C 1 45 ? -10.139 -66.355 0.812 1.00 25.10 45 HIS C O 1
ATOM 2746 N N . VAL C 1 46 ? -10.721 -64.373 1.707 1.00 22.51 46 VAL C N 1
ATOM 2747 C CA . VAL C 1 46 ? -10.077 -64.670 2.988 1.00 21.40 46 VAL C CA 1
ATOM 2748 C C . VAL C 1 46 ? -10.822 -65.816 3.647 1.00 22.24 46 VAL C C 1
ATOM 2749 O O . VAL C 1 46 ? -10.212 -66.766 4.106 1.00 21.22 46 VAL C O 1
ATOM 2753 N N . VAL C 1 47 ? -12.145 -65.743 3.676 1.00 22.39 47 VAL C N 1
ATOM 2754 C CA . VAL C 1 47 ? -12.898 -66.830 4.311 1.00 24.29 47 VAL C CA 1
ATOM 2755 C C . VAL C 1 47 ? -12.619 -68.182 3.633 1.00 23.36 47 VAL C C 1
ATOM 2756 O O . VAL C 1 47 ? -12.419 -69.194 4.313 1.00 24.86 47 VAL C O 1
ATOM 2760 N N . SER C 1 48 ? -12.609 -68.212 2.302 1.00 25.71 48 SER C N 1
ATOM 2761 C CA . SER C 1 48 ? -12.450 -69.468 1.602 1.00 29.78 48 SER C CA 1
ATOM 2762 C C . SER C 1 48 ? -11.070 -70.035 1.910 1.00 25.58 48 SER C C 1
ATOM 2763 O O . SER C 1 48 ? -10.918 -71.244 2.087 1.00 27.36 48 SER C O 1
ATOM 2766 N N . MET C 1 49 ? -10.079 -69.149 2.015 1.00 24.86 49 MET C N 1
ATOM 2767 C CA . MET C 1 49 ? -8.726 -69.559 2.378 1.00 23.37 49 MET C CA 1
ATOM 2768 C C . MET C 1 49 ? -8.666 -70.119 3.807 1.00 21.85 49 MET C C 1
ATOM 2769 O O . MET C 1 49 ? -8.077 -71.172 4.044 1.00 22.78 49 MET C O 1
ATOM 2774 N N . LEU C 1 50 ? -9.286 -69.423 4.758 1.00 20.58 50 LEU C N 1
ATOM 2775 C CA . LEU C 1 50 ? -9.302 -69.893 6.136 1.00 19.85 50 LEU C CA 1
ATOM 2776 C C . LEU C 1 50 ? -10.005 -71.244 6.272 1.00 21.67 50 LEU C C 1
ATOM 2777 O O . LEU C 1 50 ? -9.516 -72.105 7.013 1.00 24.52 50 LEU C O 1
ATOM 2782 N N . LYS C 1 51 ? -11.103 -71.462 5.539 1.00 23.01 51 LYS C N 1
ATOM 2783 C CA . LYS C 1 51 ? -11.754 -72.765 5.592 1.00 22.61 51 LYS C CA 1
ATOM 2784 C C . LYS C 1 51 ? -10.802 -73.881 5.138 1.00 24.96 51 LYS C C 1
ATOM 2785 O O . LYS C 1 51 ? -10.779 -74.970 5.725 1.00 24.70 51 LYS C O 1
ATOM 2791 N N . GLU C 1 52 ? -9.996 -73.600 4.116 1.00 22.18 52 GLU C N 1
ATOM 2792 C CA . GLU C 1 52 ? -9.078 -74.594 3.597 1.00 24.89 52 GLU C CA 1
ATOM 2793 C C . GLU C 1 52 ? -8.043 -74.977 4.642 1.00 23.15 52 GLU C C 1
ATOM 2794 O O . GLU C 1 52 ? -7.751 -76.158 4.819 1.00 26.79 52 GLU C O 1
ATOM 2800 N N . TYR C 1 53 ? -7.484 -73.983 5.330 1.00 23.05 53 TYR C N 1
ATOM 2801 C CA . TYR C 1 53 ? -6.458 -74.258 6.345 1.00 21.05 53 TYR C CA 1
ATOM 2802 C C . TYR C 1 53 ? -7.084 -74.884 7.571 1.00 23.41 53 TYR C C 1
ATOM 2803 O O . TYR C 1 53 ? -6.522 -75.805 8.157 1.00 22.87 53 TYR C O 1
ATOM 2812 N N . GLU C 1 54 ? -8.266 -74.407 7.938 1.00 21.98 54 GLU C N 1
ATOM 2813 C CA . GLU C 1 54 ? -8.945 -74.909 9.137 1.00 23.79 54 GLU C CA 1
ATOM 2814 C C . GLU C 1 54 ? -9.266 -76.385 9.021 1.00 24.88 54 GLU C C 1
ATOM 2815 O O . GLU C 1 54 ? -9.385 -77.086 10.037 1.00 25.50 54 GLU C O 1
ATOM 2821 N N . ALA C 1 55 ? -9.427 -76.860 7.790 1.00 23.82 55 ALA C N 1
ATOM 2822 C CA . ALA C 1 55 ? -9.749 -78.267 7.572 1.00 24.49 55 ALA C CA 1
ATOM 2823 C C . ALA C 1 55 ? -8.546 -79.185 7.764 1.00 26.04 55 ALA C C 1
ATOM 2824 O O . ALA C 1 55 ? -8.722 -80.399 7.823 1.00 29.47 55 ALA C O 1
ATOM 2826 N N . LEU C 1 56 ? -7.335 -78.635 7.876 1.00 25.57 56 LEU C N 1
ATOM 2827 C CA . LEU C 1 56 ? -6.148 -79.483 8.041 1.00 26.39 56 LEU C CA 1
ATOM 2828 C C . LEU C 1 56 ? -6.070 -79.997 9.467 1.00 26.72 56 LEU C C 1
ATOM 2829 O O . LEU C 1 56 ? -6.189 -79.222 10.426 1.00 27.38 56 LEU C O 1
ATOM 2834 N N . ASP C 1 57 ? -5.866 -81.304 9.609 1.00 27.59 57 ASP C N 1
ATOM 2835 C CA . ASP C 1 57 ? -5.780 -81.902 10.931 1.00 24.78 57 ASP C CA 1
ATOM 2836 C C . ASP C 1 57 ? -4.328 -81.910 11.414 1.00 25.58 57 ASP C C 1
ATOM 2837 O O . ASP C 1 57 ? -3.605 -82.926 11.375 1.00 29.65 57 ASP C O 1
ATOM 2842 N N . ARG C 1 58 ? -3.898 -80.737 11.830 1.00 24.95 58 ARG C N 1
ATOM 2843 C CA . ARG C 1 58 ? -2.558 -80.530 12.350 1.00 25.35 58 ARG C CA 1
ATOM 2844 C C . ARG C 1 58 ? -2.602 -79.264 13.180 1.00 22.85 58 ARG C C 1
ATOM 2845 O O . ARG C 1 58 ? -3.448 -78.397 12.965 1.00 22.33 58 ARG C O 1
ATOM 2853 N N . PRO C 1 59 ? -1.691 -79.141 14.139 1.00 20.27 59 PRO C N 1
ATOM 2854 C CA . PRO C 1 59 ? -1.690 -77.920 14.953 1.00 18.27 59 PRO C CA 1
ATOM 2855 C C . PRO C 1 59 ? -1.309 -76.716 14.139 1.00 21.51 59 PRO C C 1
ATOM 2856 O O . PRO C 1 59 ? -0.306 -76.748 13.429 1.00 22.00 59 PRO C O 1
ATOM 2860 N N . LYS C 1 60 ? -2.098 -75.657 14.237 1.00 16.97 60 LYS C N 1
ATOM 2861 C CA . LYS C 1 60 ? -1.856 -74.506 13.401 1.00 16.30 60 LYS C CA 1
ATOM 2862 C C . LYS C 1 60 ? -2.017 -73.199 14.158 1.00 17.12 60 LYS C C 1
ATOM 2863 O O . LYS C 1 60 ? -2.769 -73.087 15.134 1.00 17.21 60 LYS C O 1
ATOM 2869 N N . LEU C 1 61 ? -1.237 -72.241 13.712 1.00 16.02 61 LEU C N 1
ATOM 2870 C CA . LEU C 1 61 ? -1.363 -70.839 14.158 1.00 13.37 61 LEU C CA 1
ATOM 2871 C C . LEU C 1 61 ? -1.455 -69.953 12.955 1.00 14.98 61 LEU C C 1
ATOM 2872 O O . LEU C 1 61 ? -0.921 -70.283 11.902 1.00 17.83 61 LEU C O 1
ATOM 2877 N N . TYR C 1 62 ? -2.153 -68.817 13.108 1.00 13.65 62 TYR C N 1
ATOM 2878 C CA . TYR C 1 62 ? -2.197 -67.808 12.102 1.00 14.61 62 TYR C CA 1
ATOM 2879 C C . TYR C 1 62 ? -1.490 -66.586 12.621 1.00 13.72 62 TYR C C 1
ATOM 2880 O O . TYR C 1 62 ? -1.739 -66.199 13.760 1.00 16.95 62 TYR C O 1
ATOM 2889 N N . ILE C 1 63 ? -0.622 -66.009 11.798 1.00 13.68 63 ILE C N 1
ATOM 2890 C CA . ILE C 1 63 ? -0.005 -64.720 12.094 1.00 12.91 63 ILE C CA 1
ATOM 2891 C C . ILE C 1 63 ? -0.511 -63.742 11.060 1.00 14.11 63 ILE C C 1
ATOM 2892 O O . ILE C 1 63 ? -0.262 -63.899 9.867 1.00 15.28 63 ILE C O 1
ATOM 2897 N N . THR C 1 64 ? -1.221 -62.728 11.542 1.00 13.56 64 THR C N 1
ATOM 2898 C CA . THR C 1 64 ? -1.908 -61.770 10.673 1.00 14.49 64 THR C CA 1
ATOM 2899 C C . THR C 1 64 ? -1.206 -60.425 10.672 1.00 14.06 64 THR C C 1
ATOM 2900 O O . THR C 1 64 ? -0.840 -59.880 11.706 1.00 15.48 64 THR C O 1
ATOM 2904 N N . ILE C 1 65 ? -0.997 -59.912 9.464 1.00 15.54 65 ILE C N 1
ATOM 2905 C CA . ILE C 1 65 ? -0.223 -58.712 9.216 1.00 14.03 65 ILE C CA 1
ATOM 2906 C C . ILE C 1 65 ? -1.069 -57.751 8.417 1.00 14.66 65 ILE C C 1
ATOM 2907 O O . ILE C 1 65 ? -1.381 -58.034 7.253 1.00 16.60 65 ILE C O 1
ATOM 2912 N N . ALA C 1 66 ? -1.422 -56.607 8.989 1.00 14.81 66 ALA C N 1
ATOM 2913 C CA . ALA C 1 66 ? -2.162 -55.594 8.242 1.00 14.43 66 ALA C CA 1
ATOM 2914 C C . ALA C 1 66 ? -1.749 -54.222 8.732 1.00 15.38 66 ALA C C 1
ATOM 2915 O O . ALA C 1 66 ? -1.723 -53.962 9.919 1.00 17.18 66 ALA C O 1
ATOM 2917 N N . GLY C 1 67 ? -1.428 -53.373 7.763 1.00 15.65 67 GLY C N 1
ATOM 2918 C CA . GLY C 1 67 ? -1.076 -51.997 8.042 1.00 16.42 67 GLY C CA 1
ATOM 2919 C C . GLY C 1 67 ? -2.293 -51.118 8.244 1.00 16.12 67 GLY C C 1
ATOM 2920 O O . GLY C 1 67 ? -3.430 -51.553 8.102 1.00 16.95 67 GLY C O 1
ATOM 2921 N N . ARG C 1 68 ? -2.021 -49.852 8.532 1.00 13.88 68 ARG C N 1
ATOM 2922 C CA . ARG C 1 68 ? -3.068 -48.873 8.808 1.00 14.23 68 ARG C CA 1
ATOM 2923 C C . ARG C 1 68 ? -3.998 -49.420 9.884 1.00 15.68 68 ARG C C 1
ATOM 2924 O O . ARG C 1 68 ? -3.547 -50.047 10.852 1.00 15.23 68 ARG C O 1
ATOM 2932 N N . SER C 1 69 ? -5.297 -49.194 9.750 1.00 14.64 69 SER C N 1
ATOM 2933 C CA . SER C 1 69 ? -6.235 -49.740 10.694 1.00 13.94 69 SER C CA 1
ATOM 2934 C C . SER C 1 69 ? -6.373 -51.231 10.463 1.00 16.61 69 SER C C 1
ATOM 2935 O O . SER C 1 69 ? -6.911 -51.660 9.444 1.00 17.43 69 SER C O 1
ATOM 2938 N N . ASN C 1 70 ? -5.865 -51.996 11.413 1.00 13.30 70 ASN C N 1
ATOM 2939 C CA . ASN C 1 70 ? -5.817 -53.465 11.278 1.00 14.00 70 ASN C CA 1
ATOM 2940 C C . ASN C 1 70 ? -7.151 -54.077 11.623 1.00 14.60 70 ASN C C 1
ATOM 2941 O O . ASN C 1 70 ? -7.491 -54.273 12.809 1.00 16.52 70 ASN C O 1
ATOM 2946 N N . ALA C 1 71 ? -7.913 -54.414 10.588 1.00 14.18 71 ALA C N 1
ATOM 2947 C CA . ALA C 1 71 ? -9.119 -55.189 10.777 1.00 14.64 71 ALA C CA 1
ATOM 2948 C C . ALA C 1 71 ? -8.892 -56.679 10.548 1.00 16.01 71 ALA C C 1
ATOM 2949 O O . ALA C 1 71 ? -9.730 -57.494 10.914 1.00 18.41 71 ALA C O 1
ATOM 2951 N N . LEU C 1 72 ? -7.788 -57.024 9.909 1.00 15.63 72 LEU C N 1
ATOM 2952 C CA . LEU C 1 72 ? -7.545 -58.411 9.510 1.00 15.07 72 LEU C CA 1
ATOM 2953 C C . LEU C 1 72 ? -7.347 -59.327 10.710 1.00 15.34 72 LEU C C 1
ATOM 2954 O O . LEU C 1 72 ? -7.871 -60.448 10.734 1.00 15.97 72 LEU C O 1
ATOM 2959 N N . SER C 1 73 ? -6.590 -58.883 11.713 1.00 14.31 73 SER C N 1
ATOM 2960 C CA . SER C 1 73 ? -6.284 -59.801 12.803 1.00 14.15 73 SER C CA 1
ATOM 2961 C C . SER C 1 73 ? -7.550 -60.261 13.518 1.00 15.24 73 SER C C 1
ATOM 2962 O O . SER C 1 73 ? -7.714 -61.439 13.828 1.00 15.44 73 SER C O 1
ATOM 2965 N N . GLY C 1 74 ? -8.462 -59.327 13.763 1.00 14.93 74 GLY C N 1
ATOM 2966 C CA . GLY C 1 74 ? -9.697 -59.651 14.452 1.00 14.94 74 GLY C CA 1
ATOM 2967 C C . GLY C 1 74 ? -10.630 -60.484 13.624 1.00 17.79 74 GLY C C 1
ATOM 2968 O O . GLY C 1 74 ? -11.342 -61.318 14.159 1.00 19.01 74 GLY C O 1
ATOM 2969 N N . PHE C 1 75 ? -10.644 -60.223 12.327 1.00 17.88 75 PHE C N 1
ATOM 2970 C CA . PHE C 1 75 ? -11.460 -60.969 11.393 1.00 15.68 75 PHE C CA 1
ATOM 2971 C C . PHE C 1 75 ? -11.041 -62.444 11.393 1.00 18.37 75 PHE C C 1
ATOM 2972 O O . PHE C 1 75 ? -11.862 -63.339 11.568 1.00 18.88 75 PHE C O 1
ATOM 2980 N N . VAL C 1 76 ? -9.747 -62.680 11.223 1.00 16.35 76 VAL C N 1
ATOM 2981 C CA . VAL C 1 76 ? -9.220 -64.049 11.250 1.00 15.81 76 VAL C CA 1
ATOM 2982 C C . VAL C 1 76 ? -9.471 -64.689 12.611 1.00 17.20 76 VAL C C 1
ATOM 2983 O O . VAL C 1 76 ? -9.925 -65.851 12.721 1.00 17.39 76 VAL C O 1
ATOM 2987 N N . ASP C 1 77 ? -9.162 -63.955 13.675 1.00 14.01 77 ASP C N 1
ATOM 2988 C CA . ASP C 1 77 ? -9.310 -64.482 15.011 1.00 14.75 77 ASP C CA 1
ATOM 2989 C C . ASP C 1 77 ? -10.765 -64.872 15.357 1.00 17.70 77 ASP C C 1
ATOM 2990 O O . ASP C 1 77 ? -11.005 -65.841 16.076 1.00 18.69 77 ASP C O 1
ATOM 2995 N N . GLY C 1 78 ? -11.739 -64.126 14.843 1.00 17.29 78 GLY C N 1
ATOM 2996 C CA . GLY C 1 78 ? -13.120 -64.484 15.112 1.00 16.87 78 GLY C CA 1
ATOM 2997 C C . GLY C 1 78 ? -13.627 -65.641 14.273 1.00 20.17 78 GLY C C 1
ATOM 2998 O O . GLY C 1 78 ? -14.686 -66.190 14.567 1.00 22.33 78 GLY C O 1
ATOM 2999 N N . PHE C 1 79 ? -12.848 -66.051 13.270 1.00 18.94 79 PHE C N 1
ATOM 3000 C CA . PHE C 1 79 ? -13.260 -67.155 12.388 1.00 18.93 79 PHE C CA 1
ATOM 3001 C C . PHE C 1 79 ? -12.635 -68.499 12.787 1.00 21.14 79 PHE C C 1
ATOM 3002 O O . PHE C 1 79 ? -13.326 -69.522 12.845 1.00 21.29 79 PHE C O 1
ATOM 3010 N N . VAL C 1 80 ? -11.343 -68.504 13.073 1.00 18.27 80 VAL C N 1
ATOM 3011 C CA . VAL C 1 80 ? -10.614 -69.762 13.256 1.00 17.37 80 VAL C CA 1
ATOM 3012 C C . VAL C 1 80 ? -10.763 -70.249 14.673 1.00 21.28 80 VAL C C 1
ATOM 3013 O O . VAL C 1 80 ? -11.132 -69.506 15.570 1.00 21.48 80 VAL C O 1
ATOM 3017 N N . LYS C 1 81 ? -10.499 -71.533 14.860 1.00 17.83 81 LYS C N 1
ATOM 3018 C CA . LYS C 1 81 ? -10.700 -72.169 16.131 1.00 20.07 81 LYS C CA 1
ATOM 3019 C C . LYS C 1 81 ? -9.596 -71.840 17.120 1.00 19.83 81 LYS C C 1
ATOM 3020 O O . LYS C 1 81 ? -9.842 -71.457 18.266 1.00 21.82 81 LYS C O 1
ATOM 3026 N N . GLY C 1 82 ? -8.366 -72.010 16.676 1.00 18.35 82 GLY C N 1
ATOM 3027 C CA . GLY C 1 82 ? -7.237 -71.901 17.580 1.00 19.68 82 GLY C CA 1
ATOM 3028 C C . GLY C 1 82 ? -6.679 -70.492 17.683 1.00 15.38 82 GLY C C 1
ATOM 3029 O O . GLY C 1 82 ? -7.242 -69.522 17.173 1.00 17.44 82 GLY C O 1
ATOM 3030 N N . ALA C 1 83 ? -5.539 -70.399 18.344 1.00 16.76 83 ALA C N 1
ATOM 3031 C CA . ALA C 1 83 ? -4.899 -69.108 18.595 1.00 15.96 83 ALA C CA 1
ATOM 3032 C C . ALA C 1 83 ? -4.361 -68.444 17.347 1.00 17.42 83 ALA C C 1
ATOM 3033 O O . ALA C 1 83 ? -4.052 -69.081 16.330 1.00 16.21 83 ALA C O 1
ATOM 3035 N N . THR C 1 84 ? -4.311 -67.121 17.423 1.00 13.06 84 THR C N 1
ATOM 3036 C CA . THR C 1 84 ? -3.716 -66.281 16.397 1.00 12.62 84 THR C CA 1
ATOM 3037 C C . THR C 1 84 ? -2.846 -65.203 17.040 1.00 12.79 84 THR C C 1
ATOM 3038 O O . THR C 1 84 ? -2.957 -64.894 18.238 1.00 13.73 84 THR C O 1
ATOM 3042 N N . ILE C 1 85 ? -1.948 -64.693 16.210 1.00 13.19 85 ILE C N 1
ATOM 3043 C CA . ILE C 1 85 ? -0.949 -63.689 16.554 1.00 12.38 85 ILE C CA 1
ATOM 3044 C C . ILE C 1 85 ? -1.051 -62.542 15.569 1.00 12.81 85 ILE C C 1
ATOM 3045 O O . ILE C 1 85 ? -0.993 -62.752 14.371 1.00 16.05 85 ILE C O 1
ATOM 3050 N N . ALA C 1 86 ? -1.192 -61.327 16.090 1.00 12.74 86 ALA C N 1
ATOM 3051 C CA . ALA C 1 86 ? -1.183 -60.100 15.300 1.00 12.72 86 ALA C CA 1
ATOM 3052 C C . ALA C 1 86 ? 0.237 -59.540 15.337 1.00 13.04 86 ALA C C 1
ATOM 3053 O O . ALA C 1 86 ? 0.841 -59.380 16.402 1.00 14.76 86 ALA C O 1
ATOM 3055 N N . CYS C 1 87 ? 0.782 -59.264 14.153 1.00 12.79 87 CYS C N 1
ATOM 3056 C CA . CYS C 1 87 ? 2.134 -58.705 14.045 1.00 13.06 87 CYS C CA 1
ATOM 3057 C C . CYS C 1 87 ? 2.082 -57.631 12.945 1.00 13.59 87 CYS C C 1
ATOM 3058 O O . CYS C 1 87 ? 2.434 -57.861 11.800 1.00 14.09 87 CYS C O 1
ATOM 3061 N N . PRO C 1 88 ? 1.563 -56.437 13.288 1.00 14.27 88 PRO C N 1
ATOM 3062 C CA . PRO C 1 88 ? 1.401 -55.399 12.262 1.00 14.00 88 PRO C CA 1
ATOM 3063 C C . PRO C 1 88 ? 2.723 -54.851 11.807 1.00 14.31 88 PRO C C 1
ATOM 3064 O O . PRO C 1 88 ? 3.725 -54.895 12.558 1.00 16.35 88 PRO C O 1
ATOM 3068 N N . PRO C 1 89 ? 2.766 -54.386 10.557 1.00 14.41 89 PRO C N 1
ATOM 3069 C CA . PRO C 1 89 ? 4.018 -53.787 10.095 1.00 14.96 89 PRO C CA 1
ATOM 3070 C C . PRO C 1 89 ? 4.240 -52.460 10.790 1.00 15.83 89 PRO C C 1
ATOM 3071 O O . PRO C 1 89 ? 3.311 -51.839 11.294 1.00 16.64 89 PRO C O 1
ATOM 3075 N N . PRO C 1 90 ? 5.500 -52.016 10.869 1.00 15.13 90 PRO C N 1
ATOM 3076 C CA . PRO C 1 90 ? 5.797 -50.783 11.605 1.00 14.80 90 PRO C CA 1
ATOM 3077 C C . PRO C 1 90 ? 5.331 -49.571 10.826 1.00 17.16 90 PRO C C 1
ATOM 3078 O O . PRO C 1 90 ? 5.308 -49.567 9.597 1.00 21.88 90 PRO C O 1
ATOM 3082 N N . SER C 1 91 ? 4.914 -48.555 11.542 1.00 18.52 91 SER C N 1
ATOM 3083 C CA . SER C 1 91 ? 4.547 -47.288 10.896 1.00 20.09 91 SER C CA 1
ATOM 3084 C C . SER C 1 91 ? 4.763 -46.180 11.867 1.00 19.43 91 SER C C 1
ATOM 3085 O O . SER C 1 91 ? 4.522 -46.365 13.066 1.00 22.50 91 SER C O 1
ATOM 3088 N N . ASP C 1 92 ? 5.191 -45.045 11.347 1.00 18.66 92 ASP C N 1
ATOM 3089 C CA . ASP C 1 92 ? 5.344 -43.864 12.185 1.00 20.09 92 ASP C CA 1
ATOM 3090 C C . ASP C 1 92 ? 4.255 -42.848 11.889 1.00 19.60 92 ASP C C 1
ATOM 3091 O O . ASP C 1 92 ? 4.290 -41.721 12.367 1.00 23.18 92 ASP C O 1
ATOM 3096 N N . SER C 1 93 ? 3.250 -43.239 11.120 1.00 18.95 93 SER C N 1
ATOM 3097 C CA . SER C 1 93 ? 2.117 -42.342 10.849 1.00 19.22 93 SER C CA 1
ATOM 3098 C C . SER C 1 93 ? 1.448 -42.016 12.192 1.00 16.18 93 SER C C 1
ATOM 3099 O O . SER C 1 93 ? 1.248 -42.935 12.998 1.00 17.77 93 SER C O 1
ATOM 3102 N N . PHE C 1 94 ? 1.133 -40.742 12.435 1.00 15.62 94 PHE C N 1
ATOM 3103 C CA . PHE C 1 94 ? 0.496 -40.324 13.680 1.00 15.90 94 PHE C CA 1
ATOM 3104 C C . PHE C 1 94 ? 1.234 -40.914 14.886 1.00 15.99 94 PHE C C 1
ATOM 3105 O O . PHE C 1 94 ? 0.605 -41.408 15.843 1.00 16.55 94 PHE C O 1
ATOM 3113 N N . ALA C 1 95 ? 2.564 -40.808 14.796 1.00 19.71 95 ALA C N 1
ATOM 3114 C CA . ALA C 1 95 ? 3.475 -41.314 15.833 1.00 24.03 95 ALA C CA 1
ATOM 3115 C C . ALA C 1 95 ? 3.160 -42.742 16.275 1.00 21.20 95 ALA C C 1
ATOM 3116 O O . ALA C 1 95 ? 3.179 -43.085 17.463 1.00 21.36 95 ALA C O 1
ATOM 3118 N N . GLY C 1 96 ? 2.826 -43.588 15.310 1.00 15.53 96 GLY C N 1
ATOM 3119 C CA . GLY C 1 96 ? 2.595 -44.988 15.591 1.00 14.95 96 GLY C CA 1
ATOM 3120 C C . GLY C 1 96 ? 1.219 -45.395 16.047 1.00 15.38 96 GLY C C 1
ATOM 3121 O O . GLY C 1 96 ? 1.015 -46.557 16.427 1.00 15.32 96 GLY C O 1
ATOM 3122 N N . ALA C 1 97 ? 0.267 -44.475 15.956 1.00 14.38 97 ALA C N 1
ATOM 3123 C CA . ALA C 1 97 ? -1.060 -44.712 16.511 1.00 14.46 97 ALA C CA 1
ATOM 3124 C C . ALA C 1 97 ? -1.853 -45.798 15.812 1.00 14.03 97 ALA C C 1
ATOM 3125 O O . ALA C 1 97 ? -2.860 -46.243 16.358 1.00 14.88 97 ALA C O 1
ATOM 3127 N N . ASP C 1 98 ? -1.387 -46.303 14.664 1.00 13.95 98 ASP C N 1
ATOM 3128 C CA . ASP C 1 98 ? -2.041 -47.492 14.063 1.00 13.05 98 ASP C CA 1
ATOM 3129 C C . ASP C 1 98 ? -2.026 -48.695 15.038 1.00 13.33 98 ASP C C 1
ATOM 3130 O O . ASP C 1 98 ? -2.817 -49.623 14.908 1.00 14.41 98 ASP C O 1
ATOM 3135 N N . ILE C 1 99 ? -1.087 -48.680 15.989 1.00 14.30 99 ILE C N 1
ATOM 3136 C CA . ILE C 1 99 ? -0.992 -49.782 16.938 1.00 14.20 99 ILE C CA 1
ATOM 3137 C C . ILE C 1 99 ? -2.312 -49.977 17.720 1.00 13.88 99 ILE C C 1
ATOM 3138 O O . ILE C 1 99 ? -2.658 -51.113 18.062 1.00 15.48 99 ILE C O 1
ATOM 3143 N N . TYR C 1 100 ? -3.064 -48.919 17.974 1.00 14.08 100 TYR C N 1
ATOM 3144 C CA . TYR C 1 100 ? -4.270 -49.072 18.795 1.00 15.14 100 TYR C CA 1
ATOM 3145 C C . TYR C 1 100 ? -5.329 -49.919 18.108 1.00 17.24 100 TYR C C 1
ATOM 3146 O O . TYR C 1 100 ? -6.127 -50.559 18.805 1.00 18.35 100 TYR C O 1
ATOM 3155 N N . SER C 1 101 ? -5.342 -49.947 16.766 1.00 14.36 101 SER C N 1
ATOM 3156 C CA . SER C 1 101 ? -6.286 -50.795 16.047 1.00 11.69 101 SER C CA 1
ATOM 3157 C C . SER C 1 101 ? -6.037 -52.271 16.255 1.00 15.03 101 SER C C 1
ATOM 3158 O O . SER C 1 101 ? -6.949 -53.088 16.119 1.00 16.06 101 SER C O 1
ATOM 3161 N N . SER C 1 102 ? -4.799 -52.633 16.556 1.00 15.70 102 SER C N 1
ATOM 3162 C CA . SER C 1 102 ? -4.466 -54.021 16.858 1.00 15.72 102 SER C CA 1
ATOM 3163 C C . SER C 1 102 ? -4.734 -54.358 18.322 1.00 18.53 102 SER C C 1
ATOM 3164 O O . SER C 1 102 ? -5.109 -55.494 18.633 1.00 19.93 102 SER C O 1
ATOM 3167 N N . LEU C 1 103 ? -4.524 -53.384 19.207 1.00 17.21 103 LEU C N 1
ATOM 3168 C CA . LEU C 1 103 ? -4.675 -53.562 20.668 1.00 17.02 103 LEU C CA 1
ATOM 3169 C C . LEU C 1 103 ? -6.127 -53.703 21.126 1.00 17.85 103 LEU C C 1
ATOM 3170 O O . LEU C 1 103 ? -6.442 -54.555 21.966 1.00 16.96 103 LEU C O 1
ATOM 3175 N N . ARG C 1 104 ? -6.999 -52.850 20.598 1.00 16.55 104 ARG C N 1
ATOM 3176 C CA . ARG C 1 104 ? -8.327 -52.621 21.181 1.00 13.44 104 ARG C CA 1
ATOM 3177 C C . ARG C 1 104 ? -9.392 -53.545 20.605 1.00 14.28 104 ARG C C 1
ATOM 3178 O O . ARG C 1 104 ? -10.296 -53.143 19.895 1.00 15.11 104 ARG C O 1
ATOM 3186 N N . MET C 1 105 ? -9.284 -54.804 21.009 1.00 16.46 105 MET C N 1
ATOM 3187 C CA . MET C 1 105 ? -10.239 -55.814 20.610 1.00 16.25 105 MET C CA 1
ATOM 3188 C C . MET C 1 105 ? -11.450 -55.839 21.560 1.00 17.77 105 MET C C 1
ATOM 3189 O O . MET C 1 105 ? -11.346 -55.498 22.731 1.00 23.65 105 MET C O 1
ATOM 3194 N N . PRO C 1 106 ? -12.607 -56.252 21.043 1.00 19.30 106 PRO C N 1
ATOM 3195 C CA . PRO C 1 106 ? -13.776 -56.535 21.886 1.00 22.88 106 PRO C CA 1
ATOM 3196 C C . PRO C 1 106 ? -13.508 -57.770 22.752 1.00 24.20 106 PRO C C 1
ATOM 3197 O O . PRO C 1 106 ? -12.624 -58.537 22.461 1.00 18.78 106 PRO C O 1
ATOM 3201 N N . SER C 1 107 ? -14.233 -57.934 23.844 1.00 28.73 107 SER C N 1
ATOM 3202 C CA . SER C 1 107 ? -14.162 -59.181 24.582 1.00 27.62 107 SER C CA 1
ATOM 3203 C C . SER C 1 107 ? -14.565 -60.305 23.629 1.00 22.02 107 SER C C 1
ATOM 3204 O O . SER C 1 107 ? -15.543 -60.171 22.903 1.00 25.17 107 SER C O 1
ATOM 3207 N N . GLY C 1 108 ? -13.824 -61.414 23.616 1.00 21.49 108 GLY C N 1
ATOM 3208 C CA . GLY C 1 108 ? -14.162 -62.526 22.732 1.00 18.81 108 GLY C CA 1
ATOM 3209 C C . GLY C 1 108 ? -13.327 -62.638 21.465 1.00 17.21 108 GLY C C 1
ATOM 3210 O O . GLY C 1 108 ? -13.468 -63.575 20.695 1.00 18.87 108 GLY C O 1
ATOM 3211 N N . ILE C 1 109 ? -12.443 -61.661 21.236 1.00 14.14 109 ILE C N 1
ATOM 3212 C CA . ILE C 1 109 ? -11.526 -61.656 20.104 1.00 13.71 109 ILE C CA 1
ATOM 3213 C C . ILE C 1 109 ? -10.137 -61.496 20.712 1.00 18.33 109 ILE C C 1
ATOM 3214 O O . ILE C 1 109 ? -9.853 -60.472 21.334 1.00 16.98 109 ILE C O 1
ATOM 3219 N N . SER C 1 110 ? -9.279 -62.506 20.564 1.00 15.20 110 SER C N 1
ATOM 3220 C CA . SER C 1 110 ? -8.099 -62.585 21.399 1.00 13.87 110 SER C CA 1
ATOM 3221 C C . SER C 1 110 ? -6.783 -62.835 20.695 1.00 13.55 110 SER C C 1
ATOM 3222 O O . SER C 1 110 ? -6.004 -63.669 21.172 1.00 16.22 110 SER C O 1
ATOM 3225 N N . PRO C 1 111 ? -6.480 -62.111 19.605 1.00 13.31 111 PRO C N 1
ATOM 3226 C CA . PRO C 1 111 ? -5.161 -62.304 18.995 1.00 13.72 111 PRO C CA 1
ATOM 3227 C C . PRO C 1 111 ? -4.044 -61.851 19.930 1.00 15.88 111 PRO C C 1
ATOM 3228 O O . PRO C 1 111 ? -4.183 -60.862 20.648 1.00 15.86 111 PRO C O 1
ATOM 3232 N N . ALA C 1 112 ? -2.947 -62.577 19.930 1.00 13.19 112 ALA C N 1
ATOM 3233 C CA . ALA C 1 112 ? -1.755 -62.202 20.659 1.00 13.05 112 ALA C CA 1
ATOM 3234 C C . ALA C 1 112 ? -1.023 -61.088 19.901 1.00 14.01 112 ALA C C 1
ATOM 3235 O O . ALA C 1 112 ? -0.587 -61.310 18.773 1.00 19.65 112 ALA C O 1
ATOM 3237 N N . LEU C 1 113 ? -0.828 -59.921 20.505 1.00 12.67 113 LEU C N 1
ATOM 3238 C CA . LEU C 1 113 ? -0.112 -58.860 19.786 1.00 11.41 113 LEU C CA 1
ATOM 3239 C C . LEU C 1 113 ? 1.366 -58.938 20.134 1.00 12.49 113 LEU C C 1
ATOM 3240 O O . LEU C 1 113 ? 1.726 -58.978 21.329 1.00 14.14 113 LEU C O 1
ATOM 3245 N N . VAL C 1 114 ? 2.188 -58.931 19.083 1.00 12.46 114 VAL C N 1
ATOM 3246 C CA . VAL C 1 114 ? 3.640 -58.883 19.203 1.00 15.67 114 VAL C CA 1
ATOM 3247 C C . VAL C 1 114 ? 4.148 -57.906 18.141 1.00 15.99 114 VAL C C 1
ATOM 3248 O O . VAL C 1 114 ? 3.715 -57.974 16.993 1.00 19.39 114 VAL C O 1
ATOM 3252 N N . LEU C 1 115 ? 5.033 -56.978 18.510 1.00 14.51 115 LEU C N 1
ATOM 3253 C CA . LEU C 1 115 ? 5.485 -55.978 17.552 1.00 13.90 115 LEU C CA 1
ATOM 3254 C C . LEU C 1 115 ? 6.559 -56.495 16.619 1.00 18.47 115 LEU C C 1
ATOM 3255 O O . LEU C 1 115 ? 6.513 -56.216 15.436 1.00 20.00 115 LEU C O 1
ATOM 3260 N N . GLU C 1 116 ? 7.564 -57.181 17.145 1.00 15.17 116 GLU C N 1
ATOM 3261 C CA . GLU C 1 116 ? 8.730 -57.526 16.354 1.00 17.07 116 GLU C CA 1
ATOM 3262 C C . GLU C 1 116 ? 8.510 -58.823 15.593 1.00 16.39 116 GLU C C 1
ATOM 3263 O O . GLU C 1 116 ? 8.124 -59.828 16.188 1.00 17.25 116 GLU C O 1
ATOM 3269 N N . PRO C 1 117 ? 8.837 -58.845 14.294 1.00 16.04 117 PRO C N 1
ATOM 3270 C CA . PRO C 1 117 ? 8.566 -60.066 13.533 1.00 16.44 117 PRO C CA 1
ATOM 3271 C C . PRO C 1 117 ? 9.346 -61.307 14.038 1.00 18.13 117 PRO C C 1
ATOM 3272 O O . PRO C 1 117 ? 8.777 -62.408 14.053 1.00 17.79 117 PRO C O 1
ATOM 3276 N N . LYS C 1 118 ? 10.587 -61.159 14.487 1.00 16.28 118 LYS C N 1
ATOM 3277 C CA . LYS C 1 118 ? 11.283 -62.303 15.068 1.00 16.72 118 LYS C CA 1
ATOM 3278 C C . LYS C 1 118 ? 10.569 -62.762 16.345 1.00 16.31 118 LYS C C 1
ATOM 3279 O O . LYS C 1 118 ? 10.586 -63.954 16.645 1.00 16.93 118 LYS C O 1
ATOM 3285 N N . ASN C 1 119 ? 9.916 -61.852 17.065 1.00 14.54 119 ASN C N 1
ATOM 3286 C CA . ASN C 1 119 ? 9.230 -62.250 18.295 1.00 15.88 119 ASN C CA 1
ATOM 3287 C C . ASN C 1 119 ? 7.907 -62.918 17.956 1.00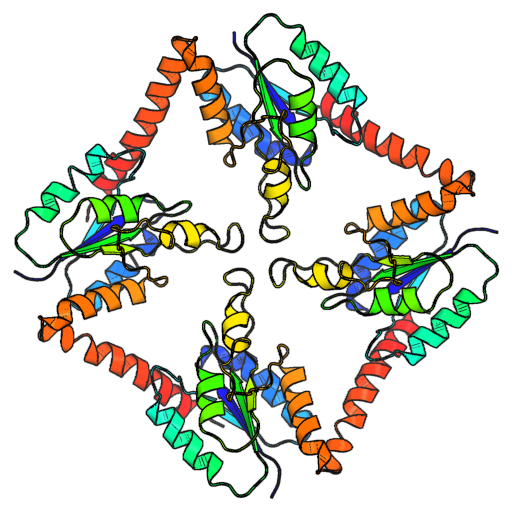 16.66 119 ASN C C 1
ATOM 3288 O O . ASN C 1 119 ? 7.472 -63.779 18.710 1.00 18.39 119 ASN C O 1
ATOM 3293 N N . ALA C 1 120 ? 7.268 -62.555 16.842 1.00 16.40 120 ALA C N 1
ATOM 3294 C CA . ALA C 1 120 ? 6.056 -63.264 16.439 1.00 18.11 120 ALA C CA 1
ATOM 3295 C C . ALA C 1 120 ? 6.413 -64.722 16.160 1.00 16.99 120 ALA C C 1
ATOM 3296 O O . ALA C 1 120 ? 5.696 -65.657 16.550 1.00 16.68 120 ALA C O 1
ATOM 3298 N N . ALA C 1 121 ? 7.520 -64.940 15.455 1.00 15.67 121 ALA C N 1
ATOM 3299 C CA . ALA C 1 121 ? 7.978 -66.294 15.185 1.00 16.81 121 ALA C CA 1
ATOM 3300 C C . ALA C 1 121 ? 8.333 -67.044 16.482 1.00 15.11 121 ALA C C 1
ATOM 3301 O O . ALA C 1 121 ? 7.980 -68.216 16.646 1.00 16.77 121 ALA C O 1
ATOM 3303 N N . LEU C 1 122 ? 9.051 -66.395 17.392 1.00 13.85 122 LEU C N 1
ATOM 3304 C CA . LEU C 1 122 ? 9.426 -67.025 18.663 1.00 13.22 122 LEU C CA 1
ATOM 3305 C C . LEU C 1 122 ? 8.181 -67.351 19.504 1.00 15.39 122 LEU C C 1
ATOM 3306 O O . LEU C 1 122 ? 8.105 -68.448 20.075 1.00 15.80 122 LEU C O 1
ATOM 3311 N N . LEU C 1 123 ? 7.211 -66.433 19.561 1.00 16.34 123 LEU C N 1
ATOM 3312 C CA . LEU C 1 123 ? 5.984 -66.744 20.296 1.00 14.03 123 LEU C CA 1
ATOM 3313 C C . LEU C 1 123 ? 5.288 -67.981 19.677 1.00 15.36 123 LEU C C 1
ATOM 3314 O O . LEU C 1 123 ? 4.860 -68.880 20.407 1.00 15.63 123 LEU C O 1
ATOM 3319 N N . ALA C 1 124 ? 5.163 -68.005 18.356 1.00 15.39 124 ALA C N 1
ATOM 3320 C CA . ALA C 1 124 ? 4.592 -69.169 17.671 1.00 16.12 124 ALA C CA 1
ATOM 3321 C C . ALA C 1 124 ? 5.317 -70.445 18.066 1.00 16.16 124 ALA C C 1
ATOM 3322 O O . ALA C 1 124 ? 4.680 -71.443 18.434 1.00 15.58 124 ALA C O 1
ATOM 3324 N N . ALA C 1 125 ? 6.651 -70.441 18.012 1.00 13.55 125 ALA C N 1
ATOM 3325 C CA . ALA C 1 125 ? 7.425 -71.620 18.405 1.00 16.11 125 ALA C CA 1
ATOM 3326 C C . ALA C 1 125 ? 7.131 -72.010 19.843 1.00 16.08 125 ALA C C 1
ATOM 3327 O O . ALA C 1 125 ? 6.988 -73.198 20.169 1.00 18.33 125 ALA C O 1
ATOM 3329 N N . ARG C 1 126 ? 7.069 -71.016 20.729 1.00 14.70 126 ARG C N 1
ATOM 3330 C CA . ARG C 1 126 ? 6.903 -71.308 22.146 1.00 15.78 126 ARG C CA 1
ATOM 3331 C C . ARG C 1 126 ? 5.496 -71.800 22.460 1.00 17.90 126 ARG C C 1
ATOM 3332 O O . ARG C 1 126 ? 5.286 -72.542 23.419 1.00 19.64 126 ARG C O 1
ATOM 3340 N N . ILE C 1 127 ? 4.548 -71.393 21.633 1.00 16.83 127 ILE C N 1
ATOM 3341 C CA . ILE C 1 127 ? 3.195 -71.938 21.727 1.00 14.32 127 ILE C CA 1
ATOM 3342 C C . ILE C 1 127 ? 3.186 -73.428 21.390 1.00 18.28 127 ILE C C 1
ATOM 3343 O O . ILE C 1 127 ? 2.645 -74.262 22.152 1.00 16.72 127 ILE C O 1
ATOM 3348 N N . PHE C 1 128 ? 3.788 -73.799 20.262 1.00 16.72 128 PHE C N 1
ATOM 3349 C CA . PHE C 1 128 ? 3.862 -75.220 19.917 1.00 17.70 128 PHE C CA 1
ATOM 3350 C C . PHE C 1 128 ? 4.674 -75.996 20.943 1.00 17.21 128 PHE C C 1
ATOM 3351 O O . PHE C 1 128 ? 4.423 -77.183 21.145 1.00 17.89 128 PHE C O 1
ATOM 3359 N N . SER C 1 129 ? 5.644 -75.344 21.579 1.00 17.29 129 SER C N 1
ATOM 3360 C CA . SER C 1 129 ? 6.599 -76.038 22.429 1.00 17.91 129 SER C CA 1
ATOM 3361 C C . SER C 1 129 ? 5.963 -76.624 23.663 1.00 22.28 129 SER C C 1
ATOM 3362 O O . SER C 1 129 ? 6.553 -77.460 24.310 1.00 23.99 129 SER C O 1
ATOM 3365 N N . LEU C 1 130 ? 4.753 -76.176 23.991 1.00 20.76 130 LEU C N 1
ATOM 3366 C CA . LEU C 1 130 ? 4.092 -76.733 25.153 1.00 19.51 130 LEU C CA 1
ATOM 3367 C C . LEU C 1 130 ? 3.837 -78.233 24.947 1.00 21.15 130 LEU C C 1
ATOM 3368 O O . LEU C 1 130 ? 3.724 -79.002 25.913 1.00 24.17 130 LEU C O 1
ATOM 3373 N N . TYR C 1 131 ? 3.765 -78.652 23.683 1.00 19.72 131 TYR C N 1
ATOM 3374 C CA . TYR C 1 131 ? 3.453 -80.027 23.358 1.00 19.93 131 TYR C CA 1
ATOM 3375 C C . TYR C 1 131 ? 4.444 -80.692 22.386 1.00 23.53 131 TYR C C 1
ATOM 3376 O O . TYR C 1 131 ? 4.319 -81.887 22.115 1.00 29.72 131 TYR C O 1
ATOM 3385 N N . ASP C 1 132 ? 5.379 -79.923 21.840 1.00 22.06 132 ASP C N 1
ATOM 3386 C CA . ASP C 1 132 ? 6.308 -80.382 20.789 1.00 20.64 132 ASP C CA 1
ATOM 3387 C C . ASP C 1 132 ? 7.712 -80.246 21.310 1.00 21.92 132 ASP C C 1
ATOM 3388 O O . ASP C 1 132 ? 8.233 -79.122 21.413 1.00 22.13 132 ASP C O 1
ATOM 3393 N N . LYS C 1 133 ? 8.3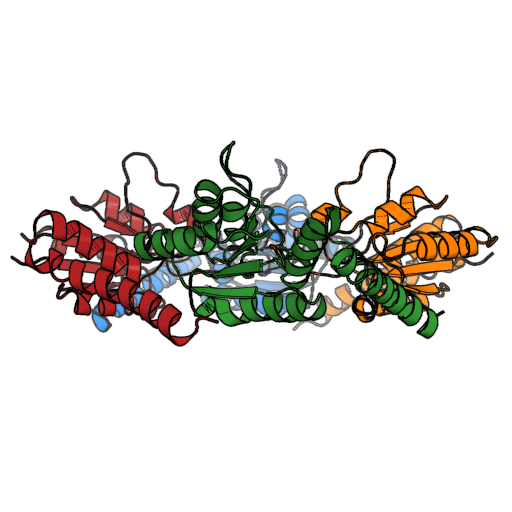16 -81.393 21.648 1.00 21.94 133 LYS C N 1
ATOM 3394 C CA . LYS C 1 133 ? 9.585 -81.373 22.352 1.00 23.38 133 LYS C CA 1
ATOM 3395 C C . LYS C 1 133 ? 10.711 -80.924 21.410 1.00 24.64 133 LYS C C 1
ATOM 3396 O O . LYS C 1 133 ? 11.668 -80.276 21.853 1.00 25.33 133 LYS C O 1
ATOM 3402 N N . GLU C 1 134 ? 10.608 -81.262 20.124 1.00 24.90 134 GLU C N 1
ATOM 3403 C CA . GLU C 1 134 ? 11.624 -80.839 19.156 1.00 24.88 134 GLU C CA 1
ATOM 3404 C C . GLU C 1 134 ? 11.648 -79.315 19.042 1.00 20.74 134 GLU C C 1
ATOM 3405 O O . GLU C 1 134 ? 12.713 -78.701 19.015 1.00 23.42 134 GLU C O 1
ATOM 3411 N N . ILE C 1 135 ? 10.475 -78.701 18.988 1.00 19.82 135 ILE C N 1
ATOM 3412 C CA . ILE C 1 135 ? 10.435 -77.238 18.917 1.00 19.23 135 ILE C CA 1
ATOM 3413 C C . ILE C 1 135 ? 10.925 -76.637 20.235 1.00 19.12 135 ILE C C 1
ATOM 3414 O O . ILE C 1 135 ? 11.685 -75.657 20.224 1.00 21.08 135 ILE C O 1
ATOM 3419 N N . ALA C 1 136 ? 10.545 -77.237 21.367 1.00 19.31 136 ALA C N 1
ATOM 3420 C CA . ALA C 1 136 ? 11.059 -76.811 22.662 1.00 20.48 136 ALA C CA 1
ATOM 3421 C C . ALA C 1 136 ? 12.594 -76.816 22.665 1.00 22.32 136 ALA C C 1
ATOM 3422 O O . ALA C 1 136 ? 13.207 -75.886 23.184 1.00 22.58 136 ALA C O 1
ATOM 3424 N N . ASP C 1 137 ? 13.207 -77.867 22.103 1.00 22.15 137 ASP C N 1
ATOM 3425 C CA . ASP C 1 137 ? 14.669 -77.949 22.030 1.00 24.95 137 ASP C CA 1
ATOM 3426 C C . ASP C 1 137 ? 15.233 -76.805 21.197 1.00 26.00 137 ASP C C 1
ATOM 3427 O O . ASP C 1 137 ? 16.253 -76.207 21.550 1.00 26.42 137 ASP C O 1
ATOM 3432 N N . SER C 1 138 ? 14.574 -76.494 20.090 1.00 22.50 138 SER C N 1
ATOM 3433 C CA A SER C 1 138 ? 15.034 -75.420 19.223 0.31 23.14 138 SER C CA 1
ATOM 3434 C CA B SER C 1 138 ? 15.034 -75.410 19.229 0.69 23.18 138 SER C CA 1
ATOM 3435 C C . SER C 1 138 ? 14.917 -74.060 19.920 1.00 19.72 138 SER C C 1
ATOM 3436 O O . SER C 1 138 ? 15.810 -73.225 19.802 1.00 24.54 138 SER C O 1
ATOM 3441 N N . VAL C 1 139 ? 13.804 -73.830 20.624 1.00 20.41 139 VAL C N 1
ATOM 3442 C CA . VAL C 1 139 ? 13.621 -72.586 21.398 1.00 19.57 139 VAL C CA 1
ATOM 3443 C C . VAL C 1 139 ? 14.702 -72.400 22.467 1.00 21.06 139 VAL C C 1
ATOM 3444 O O . VAL C 1 139 ? 15.227 -71.304 22.675 1.00 21.56 139 VAL C O 1
ATOM 3448 N N . LYS C 1 140 ? 15.043 -73.478 23.157 1.00 23.94 140 LYS C N 1
ATOM 3449 C CA . LYS C 1 140 ? 16.083 -73.416 24.169 1.00 22.00 140 LYS C CA 1
ATOM 3450 C C . LYS C 1 140 ? 17.407 -72.956 23.581 1.00 22.51 140 LYS C C 1
ATOM 3451 O O . LYS C 1 140 ? 18.075 -72.111 24.159 1.00 25.69 140 LYS C O 1
ATOM 3457 N N . SER C 1 141 ? 17.806 -73.548 22.447 1.00 22.33 141 SER C N 1
ATOM 3458 C CA . SER C 1 141 ? 19.082 -73.208 21.803 1.00 22.17 141 SER C CA 1
ATOM 3459 C C . SER C 1 141 ? 19.112 -71.760 21.355 1.00 21.31 141 SER C C 1
ATOM 3460 O O . SER C 1 141 ? 20.127 -71.081 21.543 1.00 24.65 141 SER C O 1
ATOM 3463 N N . TYR C 1 142 ? 17.996 -71.316 20.782 1.00 22.55 142 TYR C N 1
ATOM 3464 C CA . TYR C 1 142 ? 17.831 -69.977 20.272 1.00 23.26 142 TYR C CA 1
ATOM 3465 C C . TYR C 1 142 ? 17.947 -68.977 21.403 1.00 24.09 142 TYR C C 1
ATOM 3466 O O . TYR C 1 142 ? 18.688 -68.004 21.312 1.00 23.56 142 TYR C O 1
ATOM 3475 N N . MET C 1 143 ? 17.201 -69.204 22.476 1.00 21.61 143 MET C N 1
ATOM 3476 C CA . MET C 1 143 ? 17.176 -68.230 23.550 1.00 21.52 143 MET C CA 1
ATOM 3477 C C . MET C 1 143 ? 18.522 -68.245 24.289 1.00 22.16 143 MET C C 1
ATOM 3478 O O . MET C 1 143 ? 19.041 -67.182 24.631 1.00 23.19 143 MET C O 1
ATOM 3483 N N . GLU C 1 144 ? 19.117 -69.417 24.493 1.00 22.68 144 GLU C N 1
ATOM 3484 C CA . GLU C 1 144 ? 20.450 -69.486 25.103 1.00 25.79 144 GLU C CA 1
ATOM 3485 C C . GLU C 1 144 ? 21.508 -68.780 24.260 1.00 25.55 144 GLU C C 1
ATOM 3486 O O . GLU C 1 144 ? 22.395 -68.100 24.801 1.00 26.53 144 GLU C O 1
ATOM 3492 N N . SER C 1 145 ? 21.396 -68.894 22.939 1.00 26.71 145 SER C N 1
ATOM 3493 C CA . SER C 1 145 ? 22.337 -68.230 22.040 1.00 28.04 145 SER C CA 1
ATOM 3494 C C . SER C 1 145 ? 22.213 -66.694 22.134 1.00 25.61 145 SER C C 1
ATOM 3495 O O . SER C 1 145 ? 23.219 -65.971 22.090 1.00 27.32 145 SER C O 1
ATOM 3498 N N . ASN C 1 146 ? 20.994 -66.209 22.269 1.00 24.44 146 ASN C N 1
ATOM 3499 C CA . ASN C 1 146 ? 20.767 -64.770 22.442 1.00 23.72 146 ASN C CA 1
ATOM 3500 C C . ASN C 1 146 ? 21.397 -64.272 23.734 1.00 27.72 146 ASN C C 1
ATOM 3501 O O . ASN C 1 146 ? 22.003 -63.199 23.756 1.00 25.24 146 ASN C O 1
ATOM 3506 N N . ALA C 1 147 ? 21.276 -65.045 24.809 1.00 23.74 147 ALA C N 1
ATOM 3507 C CA . ALA C 1 147 ? 21.850 -64.613 26.072 1.00 25.88 147 ALA C CA 1
ATOM 3508 C C . ALA C 1 147 ? 23.371 -64.647 25.980 1.00 26.33 147 ALA C C 1
ATOM 3509 O O . ALA C 1 147 ? 24.062 -63.742 26.449 1.00 28.29 147 ALA C O 1
ATOM 3511 N N . GLN C 1 148 ? 23.911 -65.687 25.355 1.00 26.21 148 GLN C N 1
ATOM 3512 C CA . GLN C 1 148 ? 25.351 -65.812 25.261 1.00 31.46 148 GLN C CA 1
ATOM 3513 C C . GLN C 1 148 ? 26.001 -64.710 24.436 1.00 28.98 148 GLN C C 1
ATOM 3514 O O . GLN C 1 148 ? 27.133 -64.317 24.735 1.00 32.06 148 GLN C O 1
ATOM 3520 N N . LYS C 1 149 ? 25.312 -64.214 23.417 1.00 27.18 149 LYS C N 1
ATOM 3521 C CA . LYS C 1 149 ? 25.871 -63.135 22.585 1.00 28.72 149 LYS C CA 1
ATOM 3522 C C . LYS C 1 149 ? 26.077 -61.879 23.438 1.00 28.88 149 LYS C C 1
ATOM 3523 O O . LYS C 1 149 ? 27.084 -61.182 23.317 1.00 29.24 149 LYS C O 1
ATOM 3529 N N . ILE C 1 150 ? 25.128 -61.612 24.319 1.00 24.43 150 ILE C N 1
ATOM 3530 C CA . ILE C 1 150 ? 25.227 -60.423 25.189 1.00 21.89 150 ILE C CA 1
ATOM 3531 C C . ILE C 1 150 ? 26.388 -60.528 26.157 1.00 25.43 150 ILE C C 1
ATOM 3532 O O . ILE C 1 150 ? 27.189 -59.585 26.344 1.00 30.07 150 ILE C O 1
ATOM 3537 N N . ILE C 1 151 ? 26.492 -61.674 26.813 1.00 26.67 151 ILE C N 1
ATOM 3538 C CA . ILE C 1 151 ? 27.579 -61.894 27.732 1.00 29.23 151 ILE C CA 1
ATOM 3539 C C . ILE C 1 151 ? 28.945 -61.795 27.039 1.00 28.71 151 ILE C C 1
ATOM 3540 O O . ILE C 1 151 ? 29.889 -61.232 27.582 1.00 28.55 151 ILE C O 1
ATOM 3545 N N . GLU C 1 152 ? 29.037 -62.343 25.837 1.00 32.13 152 GLU C N 1
ATOM 3546 C CA . GLU C 1 152 ? 30.258 -62.248 25.057 1.00 33.82 152 GLU C CA 1
ATOM 3547 C C . GLU C 1 152 ? 30.574 -60.792 24.708 1.00 33.29 152 GLU C C 1
ATOM 3548 O O . GLU C 1 152 ? 31.735 -60.390 24.727 1.00 34.30 152 GLU C O 1
ATOM 3554 N N . ASP C 1 153 ? 29.546 -60.012 24.386 1.00 31.41 153 ASP C N 1
ATOM 3555 C CA . ASP C 1 153 ? 29.728 -58.590 24.090 1.00 33.38 153 ASP C CA 1
ATOM 3556 C C . ASP C 1 153 ? 30.301 -57.867 25.295 1.00 34.79 153 ASP C C 1
ATOM 3557 O O . ASP C 1 153 ? 31.237 -57.074 25.161 1.00 33.81 153 ASP C O 1
ATOM 3562 N N . ASP C 1 154 ? 29.753 -58.146 26.475 1.00 31.81 154 ASP C N 1
ATOM 3563 C CA . ASP C 1 154 ? 30.342 -57.621 27.713 1.00 30.37 154 ASP C CA 1
ATOM 3564 C C . ASP C 1 154 ? 31.780 -58.094 27.931 1.00 34.76 154 ASP C C 1
ATOM 3565 O O . ASP C 1 154 ? 32.629 -57.339 28.418 1.00 36.08 154 ASP C O 1
ATOM 3570 N N . SER C 1 155 ? 32.076 -59.344 27.597 1.00 31.57 155 SER C N 1
ATOM 3571 C CA . SER C 1 155 ? 33.439 -59.850 27.806 1.00 36.49 155 SER C CA 1
ATOM 3572 C C . SER C 1 155 ? 34.455 -59.131 26.948 1.00 36.64 155 SER C C 1
ATOM 3573 O O . SER C 1 155 ? 35.620 -58.966 27.342 1.00 40.51 155 SER C O 1
ATOM 3576 N N . LYS C 1 156 ? 34.023 -58.697 25.772 1.00 39.29 156 LYS C N 1
ATOM 3577 C CA . LYS C 1 156 ? 34.903 -57.940 24.894 1.00 49.27 156 LYS C CA 1
ATOM 3578 C C . LYS C 1 156 ? 35.204 -56.576 25.531 1.00 55.06 156 LYS C C 1
ATOM 3579 O O . LYS C 1 156 ? 36.128 -55.881 25.105 1.00 59.86 156 LYS C O 1
ATOM 3585 N N . LEU C 1 157 ? 34.430 -56.217 26.563 1.00 53.95 157 LEU C N 1
ATOM 3586 C CA . LEU C 1 157 ? 34.573 -54.936 27.287 1.00 54.99 157 LEU C CA 1
ATOM 3587 C C . LEU C 1 157 ? 35.164 -55.062 28.704 1.00 57.91 157 LEU C C 1
ATOM 3588 O O . LEU C 1 157 ? 36.014 -54.253 29.111 1.00 54.43 157 LEU C O 1
ATOM 3593 N N . LYS C 1 158 ? 34.694 -56.064 29.448 1.00 60.05 158 LYS C N 1
ATOM 3594 C CA . LYS C 1 158 ? 35.138 -56.321 30.817 1.00 64.22 158 LYS C CA 1
ATOM 3595 C C . LYS C 1 158 ? 34.432 -57.543 31.393 1.00 64.11 158 LYS C C 1
ATOM 3596 O O . LYS C 1 158 ? 35.052 -58.385 32.039 1.00 66.93 158 LYS C O 1
ATOM 3602 N N . MET D 1 1 ? -28.444 -31.820 -15.143 1.00 47.91 1 MET D N 1
ATOM 3603 C CA . MET D 1 1 ? -27.047 -31.849 -15.648 1.00 45.73 1 MET D CA 1
ATOM 3604 C C . MET D 1 1 ? -26.163 -32.718 -14.753 1.00 44.47 1 MET D C 1
ATOM 3605 O O . MET D 1 1 ? -26.519 -33.077 -13.626 1.00 44.04 1 MET D O 1
ATOM 3610 N N . ARG D 1 2 ? -25.006 -33.053 -15.292 1.00 37.98 2 ARG D N 1
ATOM 3611 C CA . ARG D 1 2 ? -24.091 -34.000 -14.692 1.00 32.74 2 ARG D CA 1
ATOM 3612 C C . ARG D 1 2 ? -23.490 -33.482 -13.382 1.00 27.15 2 ARG D C 1
ATOM 3613 O O . ARG D 1 2 ? -23.471 -32.283 -13.128 1.00 26.00 2 ARG D O 1
ATOM 3621 N N . PRO D 1 3 ? -23.003 -34.396 -12.550 1.00 24.93 3 PRO D N 1
ATOM 3622 C CA . PRO D 1 3 ? -22.375 -33.980 -11.301 1.00 24.56 3 PRO D CA 1
ATOM 3623 C C . PRO D 1 3 ? -21.145 -33.092 -11.482 1.00 24.09 3 PRO D C 1
ATOM 3624 O O . PRO D 1 3 ? -20.520 -33.094 -12.544 1.00 23.19 3 PRO D O 1
ATOM 3628 N N . LEU D 1 4 ? -20.832 -32.331 -10.435 1.00 23.46 4 LEU D N 1
ATOM 3629 C CA . LEU D 1 4 ? -19.673 -31.456 -10.399 1.00 22.18 4 LEU D CA 1
ATOM 3630 C C . LEU D 1 4 ? -19.040 -31.540 -9.015 1.00 21.48 4 LEU D C 1
ATOM 3631 O O . LEU D 1 4 ? -19.735 -31.466 -8.013 1.00 21.11 4 LEU D O 1
ATOM 3636 N N . VAL D 1 5 ? -17.723 -31.666 -8.953 1.00 18.88 5 VAL D N 1
ATOM 3637 C CA . VAL D 1 5 ? -17.020 -31.615 -7.693 1.00 18.46 5 VAL D CA 1
ATOM 3638 C C . VAL D 1 5 ? -16.106 -30.403 -7.720 1.00 22.50 5 VAL D C 1
ATOM 3639 O O . VAL D 1 5 ? -15.277 -30.277 -8.608 1.00 22.44 5 VAL D O 1
ATOM 3643 N N . ILE D 1 6 ? -16.266 -29.525 -6.745 1.00 20.31 6 ILE D N 1
ATOM 3644 C CA . ILE D 1 6 ? -15.434 -28.357 -6.633 1.00 20.27 6 ILE D CA 1
ATOM 3645 C C . ILE D 1 6 ? -14.366 -28.693 -5.615 1.00 19.45 6 ILE D C 1
ATOM 3646 O O . ILE D 1 6 ? -14.671 -28.945 -4.459 1.00 18.49 6 ILE D O 1
ATOM 3651 N N . ILE D 1 7 ? -13.118 -28.672 -6.065 1.00 18.77 7 ILE D N 1
ATOM 3652 C CA . ILE D 1 7 ? -11.976 -28.916 -5.189 1.00 19.83 7 ILE D CA 1
ATOM 3653 C C . ILE D 1 7 ? -11.410 -27.579 -4.814 1.00 19.77 7 ILE D C 1
ATOM 3654 O O . ILE D 1 7 ? -10.858 -26.885 -5.671 1.00 24.01 7 ILE D O 1
ATOM 3659 N N . LEU D 1 8 ? -11.580 -27.181 -3.557 1.00 18.54 8 LEU D N 1
ATOM 3660 C CA . LEU D 1 8 ? -11.156 -25.857 -3.098 1.00 18.92 8 LEU D CA 1
ATOM 3661 C C . LEU D 1 8 ? -10.066 -25.975 -2.054 1.00 19.01 8 LEU D C 1
ATOM 3662 O O . LEU D 1 8 ? -10.255 -26.629 -1.015 1.00 19.18 8 LEU D O 1
ATOM 3667 N N . MET D 1 9 ? -8.918 -25.360 -2.329 1.00 19.42 9 MET D N 1
ATOM 3668 C CA . MET D 1 9 ? -7.782 -25.469 -1.431 1.00 20.65 9 MET D CA 1
ATOM 3669 C C . MET D 1 9 ? -7.396 -24.096 -0.877 1.00 24.21 9 MET D C 1
ATOM 3670 O O . MET D 1 9 ? -7.583 -23.078 -1.541 1.00 23.75 9 MET D O 1
ATOM 3675 N N . GLY D 1 10 ? -6.844 -24.084 0.331 1.00 22.04 10 GLY D N 1
ATOM 3676 C CA . GLY D 1 10 ? -6.538 -22.842 1.010 1.00 23.45 10 GLY D CA 1
ATOM 3677 C C . GLY D 1 10 ? -5.315 -22.159 0.465 1.00 23.64 10 GLY D C 1
ATOM 3678 O O . GLY D 1 10 ? -5.180 -20.951 0.605 1.00 26.05 10 GLY D O 1
ATOM 3679 N N . SER D 1 11 ? -4.434 -22.934 -0.152 1.00 21.37 11 SER D N 1
ATOM 3680 C CA . SER D 1 11 ? -3.178 -22.409 -0.675 1.00 26.32 11 SER D CA 1
ATOM 3681 C C . SER D 1 11 ? -2.722 -23.154 -1.916 1.00 26.59 11 SER D C 1
ATOM 3682 O O . SER D 1 11 ? -2.902 -24.369 -2.025 1.00 26.02 11 SER D O 1
ATOM 3685 N N . SER D 1 12 ? -2.090 -22.431 -2.835 1.00 27.63 12 SER D N 1
ATOM 3686 C CA . SER D 1 12 ? -1.521 -23.075 -4.009 1.00 26.64 12 SER D CA 1
ATOM 3687 C C . SER D 1 12 ? -0.482 -24.122 -3.617 1.00 28.69 12 SER D C 1
ATOM 3688 O O . SER D 1 12 ? -0.144 -24.984 -4.423 1.00 26.67 12 SER D O 1
ATOM 3691 N N . SER D 1 13 ? 0.010 -24.066 -2.382 1.00 27.63 13 SER D N 1
ATOM 3692 C CA . SER D 1 13 ? 1.000 -25.039 -1.951 1.00 28.98 13 SER D CA 1
ATOM 3693 C C . SER D 1 13 ? 0.389 -26.432 -1.881 1.00 26.53 13 SER D C 1
ATOM 3694 O O . SER D 1 13 ? 1.131 -27.424 -1.851 1.00 25.80 13 SER D O 1
ATOM 3697 N N . ASP D 1 14 ? -0.951 -26.504 -1.850 1.00 24.16 14 ASP D N 1
ATOM 3698 C CA . ASP D 1 14 ? -1.682 -27.775 -1.789 1.00 22.44 14 ASP D CA 1
ATOM 3699 C C . ASP D 1 14 ? -2.005 -28.384 -3.152 1.00 22.62 14 ASP D C 1
ATOM 3700 O O . ASP D 1 14 ? -2.735 -29.373 -3.216 1.00 22.54 14 ASP D O 1
ATOM 3705 N N . MET D 1 15 ? -1.477 -27.835 -4.237 1.00 20.31 15 MET D N 1
ATOM 3706 C CA . MET D 1 15 ? -1.961 -28.191 -5.568 1.00 22.49 15 MET D CA 1
ATOM 3707 C C . MET D 1 15 ? -1.717 -29.676 -5.874 1.00 24.74 15 MET D C 1
ATOM 3708 O O . MET D 1 15 ? -2.570 -30.339 -6.463 1.00 24.61 15 MET D O 1
ATOM 3713 N N . GLY D 1 16 ? -0.586 -30.208 -5.431 1.00 23.71 16 GLY D N 1
ATOM 3714 C CA . GLY D 1 16 ? -0.282 -31.611 -5.690 1.00 23.76 16 GLY D CA 1
ATOM 3715 C C . GLY D 1 16 ? -1.312 -32.558 -5.100 1.00 24.58 16 GLY D C 1
ATOM 3716 O O . GLY D 1 16 ? -1.698 -33.549 -5.715 1.00 26.05 16 GLY D O 1
ATOM 3717 N N . HIS D 1 17 ? -1.759 -32.243 -3.891 1.00 21.18 17 HIS D N 1
ATOM 3718 C CA . HIS D 1 17 ? -2.790 -32.995 -3.192 1.00 18.41 17 HIS D CA 1
ATOM 3719 C C . HIS D 1 17 ? -4.117 -32.902 -3.929 1.00 19.51 17 HIS D C 1
ATOM 3720 O O . HIS D 1 17 ? -4.778 -33.900 -4.194 1.00 19.95 17 HIS D O 1
ATOM 3727 N N . ALA D 1 18 ? -4.463 -31.693 -4.329 1.00 20.18 18 ALA D N 1
ATOM 3728 C CA . ALA D 1 18 ? -5.679 -31.490 -5.117 1.00 19.77 18 ALA D CA 1
ATOM 3729 C C . ALA D 1 18 ? -5.627 -32.279 -6.429 1.00 22.35 18 ALA D C 1
ATOM 3730 O O . ALA D 1 18 ? -6.638 -32.827 -6.870 1.00 23.08 18 ALA D O 1
ATOM 3732 N N . GLU D 1 19 ? -4.463 -32.324 -7.077 1.00 22.23 19 GLU D N 1
ATOM 3733 C CA A GLU D 1 19 ? -4.336 -33.023 -8.346 0.55 24.59 19 GLU D CA 1
ATOM 3734 C CA B GLU D 1 19 ? -4.350 -33.019 -8.352 0.45 24.54 19 GLU D CA 1
ATOM 3735 C C . GLU D 1 19 ? -4.559 -34.519 -8.188 1.00 22.49 19 GLU D C 1
ATOM 3736 O O . GLU D 1 19 ? -5.096 -35.176 -9.094 1.00 25.88 19 GLU D O 1
ATOM 3747 N N . LYS D 1 20 ? -4.151 -35.074 -7.053 1.00 20.75 20 LYS D N 1
ATOM 3748 C CA . LYS D 1 20 ? -4.387 -36.490 -6.803 1.00 19.98 20 LYS D CA 1
ATOM 3749 C C . LYS D 1 20 ? -5.855 -36.777 -6.749 1.00 22.35 20 LYS D C 1
ATOM 3750 O O . LYS D 1 20 ? -6.313 -37.811 -7.239 1.00 22.86 20 LYS D O 1
ATOM 3756 N N . ILE D 1 21 ? -6.607 -35.864 -6.144 1.00 21.08 21 ILE D N 1
ATOM 3757 C CA . ILE D 1 21 ? -8.044 -36.041 -6.069 1.00 21.24 21 ILE D CA 1
ATOM 3758 C C . ILE D 1 21 ? -8.665 -35.906 -7.448 1.00 22.47 21 ILE D C 1
ATOM 3759 O O . ILE D 1 21 ? -9.507 -36.704 -7.842 1.00 21.11 21 ILE D O 1
ATOM 3764 N N . ALA D 1 22 ? -8.242 -34.892 -8.190 1.00 21.94 22 ALA D N 1
ATOM 3765 C CA . ALA D 1 22 ? -8.854 -34.612 -9.482 1.00 23.03 22 ALA D CA 1
ATOM 3766 C C . ALA D 1 22 ? -8.570 -35.777 -10.421 1.00 24.91 22 ALA D C 1
ATOM 3767 O O . ALA D 1 22 ? -9.445 -36.227 -11.153 1.00 25.29 22 ALA D O 1
ATOM 3769 N N . SER D 1 23 ? -7.339 -36.276 -10.369 1.00 23.83 23 SER D N 1
ATOM 3770 C CA . SER D 1 23 ? -6.934 -37.399 -11.205 1.00 28.44 23 SER D CA 1
ATOM 3771 C C . SER D 1 23 ? -7.860 -38.584 -10.983 1.00 25.59 23 SER D C 1
ATOM 3772 O O . SER D 1 23 ? -8.280 -39.253 -11.929 1.00 29.42 23 SER D O 1
ATOM 3775 N N . GLU D 1 24 ? -8.184 -38.840 -9.733 1.00 22.24 24 GLU D N 1
ATOM 3776 C CA . GLU D 1 24 ? -9.025 -39.990 -9.437 1.00 25.08 24 GLU D CA 1
ATOM 3777 C C . GLU D 1 24 ? -10.469 -39.713 -9.882 1.00 25.33 24 GLU D C 1
ATOM 3778 O O . GLU D 1 24 ? -11.132 -40.603 -10.415 1.00 26.07 24 GLU D O 1
ATOM 3784 N N . LEU D 1 25 ? -10.952 -38.485 -9.706 1.00 23.44 25 LEU D N 1
ATOM 3785 C CA . LEU D 1 25 ? -12.310 -38.152 -10.173 1.00 23.17 25 LEU D CA 1
ATOM 3786 C C . LEU D 1 25 ? -12.429 -38.334 -11.690 1.00 26.40 25 LEU D C 1
ATOM 3787 O O . LEU D 1 25 ? -13.471 -38.732 -12.209 1.00 27.22 25 LEU D O 1
ATOM 3792 N N . LYS D 1 26 ? -11.348 -38.078 -12.413 1.00 26.00 26 LYS D N 1
ATOM 3793 C CA . LYS D 1 26 ? -11.384 -38.216 -13.856 1.00 28.89 26 LYS D CA 1
ATOM 3794 C C . LYS D 1 26 ? -11.606 -39.665 -14.259 1.00 29.07 26 LYS D C 1
ATOM 3795 O O . LYS D 1 26 ? -12.280 -39.925 -15.247 1.00 31.83 26 LYS D O 1
ATOM 3801 N N . THR D 1 27 ? -11.056 -40.600 -13.486 1.00 29.23 27 THR D N 1
ATOM 3802 C CA . THR D 1 27 ? -11.228 -42.019 -13.766 1.00 31.24 27 THR D CA 1
ATOM 3803 C C . THR D 1 27 ? -12.700 -42.438 -13.604 1.00 30.94 27 THR D C 1
ATOM 3804 O O . THR D 1 27 ? -13.156 -43.339 -14.299 1.00 33.56 27 THR D O 1
ATOM 3808 N N . PHE D 1 28 ? -13.435 -41.782 -12.704 1.00 30.63 28 PHE D N 1
ATOM 3809 C CA . PHE D 1 28 ? -14.871 -42.055 -12.513 1.00 26.55 28 PHE D CA 1
ATOM 3810 C C . PHE D 1 28 ? -15.776 -41.300 -13.488 1.00 31.86 28 PHE D C 1
ATOM 3811 O O . PHE D 1 28 ? -17.003 -41.499 -13.488 1.00 34.51 28 PHE D O 1
ATOM 3819 N N . GLY D 1 29 ? -15.188 -40.434 -14.308 1.00 29.88 29 GLY D N 1
ATOM 3820 C CA . GLY D 1 29 ? -15.944 -39.682 -15.291 1.00 31.40 29 GLY D CA 1
ATOM 3821 C C . GLY D 1 29 ? -16.708 -38.499 -14.696 1.00 30.30 29 GLY D C 1
ATOM 3822 O O . GLY D 1 29 ? -17.753 -38.073 -15.213 1.00 32.61 29 GLY D O 1
ATOM 3823 N N . ILE D 1 30 ? -16.164 -37.950 -13.624 1.00 22.27 30 ILE D N 1
ATOM 3824 C CA . ILE D 1 30 ? -16.811 -36.874 -12.867 1.00 24.22 30 ILE D CA 1
ATOM 3825 C C . ILE D 1 30 ? -16.094 -35.549 -13.098 1.00 22.38 30 ILE D C 1
ATOM 3826 O O . ILE D 1 30 ? -14.885 -35.425 -12.857 1.00 24.59 30 ILE D O 1
ATOM 3831 N N . GLU D 1 31 ? -16.846 -34.556 -13.571 1.00 21.49 31 GLU D N 1
ATOM 3832 C CA . GLU D 1 31 ? -16.272 -33.237 -13.798 1.00 23.52 31 GLU D CA 1
ATOM 3833 C C . GLU D 1 31 ? -15.852 -32.626 -12.476 1.00 24.32 31 GLU D C 1
ATOM 3834 O O . GLU D 1 31 ? -16.589 -32.717 -11.476 1.00 24.44 31 GLU D O 1
ATOM 3840 N N . TYR D 1 32 ? -14.717 -31.926 -12.503 1.00 25.38 32 TYR D N 1
ATOM 3841 C CA . TYR D 1 32 ? -14.212 -31.219 -11.322 1.00 23.19 32 TYR D CA 1
ATOM 3842 C C . TYR D 1 32 ? -13.751 -29.801 -11.694 1.00 23.13 32 TYR D C 1
ATOM 3843 O O . TYR D 1 32 ? -13.509 -29.477 -12.874 1.00 25.33 32 TYR D O 1
ATOM 3852 N N . ALA D 1 33 ? -13.706 -28.947 -10.681 1.00 22.32 33 ALA D N 1
ATOM 3853 C CA . ALA D 1 33 ? -13.090 -27.638 -10.778 1.00 25.13 33 ALA D CA 1
ATOM 3854 C C . ALA D 1 33 ? -12.098 -27.537 -9.650 1.00 25.11 33 ALA D C 1
ATOM 3855 O O . ALA D 1 33 ? -12.368 -28.024 -8.575 1.00 27.90 33 ALA D O 1
ATOM 3857 N N . ILE D 1 34 ? -10.928 -26.949 -9.928 1.00 23.36 34 ILE D N 1
ATOM 3858 C CA . ILE D 1 34 ? -9.918 -26.715 -8.902 1.00 21.16 34 ILE D CA 1
ATOM 3859 C C . ILE D 1 34 ? -9.764 -25.231 -8.682 1.00 23.80 34 ILE D C 1
ATOM 3860 O O . ILE D 1 34 ? -9.541 -24.475 -9.628 1.00 26.23 34 ILE D O 1
ATOM 3865 N N . ARG D 1 35 ? -9.900 -24.834 -7.420 1.00 21.81 35 ARG D N 1
ATOM 3866 C CA . ARG D 1 35 ? -9.872 -23.427 -7.037 1.00 22.64 35 ARG D CA 1
ATOM 3867 C C . ARG D 1 35 ? -9.037 -23.232 -5.786 1.00 22.06 35 ARG D C 1
ATOM 3868 O O . ARG D 1 35 ? -8.817 -24.160 -5.009 1.00 22.98 35 ARG D O 1
ATOM 3876 N N . ILE D 1 36 ? -8.593 -21.999 -5.610 1.00 23.40 36 ILE D N 1
ATOM 3877 C CA . ILE D 1 36 ? -7.817 -21.590 -4.464 1.00 23.58 36 ILE D CA 1
ATOM 3878 C C . ILE D 1 36 ? -8.483 -20.439 -3.720 1.00 26.78 36 ILE D C 1
ATOM 3879 O O . ILE D 1 36 ? -8.888 -19.450 -4.318 1.00 26.45 36 ILE D O 1
ATOM 3884 N N . GLY D 1 37 ? -8.560 -20.563 -2.406 1.00 23.32 37 GLY D N 1
ATOM 3885 C CA . GLY D 1 37 ? -9.066 -19.492 -1.582 1.00 26.07 37 GLY D CA 1
ATOM 3886 C C . GLY D 1 37 ? -8.957 -19.851 -0.126 1.00 26.55 37 GLY D C 1
ATOM 3887 O O . GLY D 1 37 ? -9.217 -20.991 0.259 1.00 24.40 37 GLY D O 1
ATOM 3888 N N . ASP D 1 38 ? -8.572 -18.862 0.668 1.00 28.25 38 ASP D N 1
ATOM 3889 C CA . ASP D 1 38 ? -8.335 -19.043 2.081 1.00 31.17 38 ASP D CA 1
ATOM 3890 C C . ASP D 1 38 ? -9.462 -18.449 2.910 1.00 31.34 38 ASP D C 1
ATOM 3891 O O . ASP D 1 38 ? -9.919 -17.335 2.661 1.00 30.99 38 ASP D O 1
ATOM 3896 N N . ALA D 1 39 ? -9.905 -19.207 3.915 1.00 30.20 39 ALA D N 1
ATOM 3897 C CA . ALA D 1 39 ? -11.033 -18.796 4.745 1.00 32.83 39 ALA D CA 1
ATOM 3898 C C . ALA D 1 39 ? -10.790 -17.522 5.540 1.00 34.61 39 ALA D C 1
ATOM 3899 O O . ALA D 1 39 ? -11.712 -16.745 5.738 1.00 34.89 39 ALA D O 1
ATOM 3901 N N . HIS D 1 40 ? -9.572 -17.322 6.021 1.00 35.36 40 HIS D N 1
ATOM 3902 C CA . HIS D 1 40 ? -9.306 -16.196 6.931 1.00 34.57 40 HIS D CA 1
ATOM 3903 C C . HIS D 1 40 ? -8.747 -14.968 6.262 1.00 34.14 40 HIS D C 1
ATOM 3904 O O . HIS D 1 40 ? -8.985 -13.855 6.726 1.00 35.42 40 HIS D O 1
ATOM 3911 N N . LYS D 1 41 ? -8.034 -15.168 5.165 1.00 32.26 41 LYS D N 1
ATOM 3912 C CA . LYS D 1 41 ? -7.374 -14.059 4.482 1.00 30.51 41 LYS D CA 1
ATOM 3913 C C . LYS D 1 41 ? -8.162 -13.575 3.262 1.00 31.75 41 LYS D C 1
ATOM 3914 O O . LYS D 1 41 ? -8.043 -12.412 2.871 1.00 32.41 41 LYS D O 1
ATOM 3920 N N . THR D 1 42 ? -8.977 -14.451 2.665 1.00 28.81 42 THR D N 1
ATOM 3921 C CA . THR D 1 42 ? -9.719 -14.077 1.460 1.00 27.15 42 THR D CA 1
ATOM 3922 C C . THR D 1 42 ? -11.162 -14.576 1.539 1.00 29.75 42 THR D C 1
ATOM 3923 O O . THR D 1 42 ? -11.669 -15.172 0.584 1.00 30.07 42 THR D O 1
ATOM 3927 N N . ALA D 1 43 ? -11.811 -14.307 2.668 1.00 30.63 43 ALA D N 1
ATOM 3928 C CA . ALA D 1 43 ? -13.175 -14.788 2.924 1.00 33.97 43 ALA D CA 1
ATOM 3929 C C . ALA D 1 43 ? -14.146 -14.343 1.856 1.00 34.03 43 ALA D C 1
ATOM 3930 O O . ALA D 1 43 ? -14.926 -15.151 1.336 1.00 33.49 43 ALA D O 1
ATOM 3932 N N . GLU D 1 44 ? -14.123 -13.053 1.534 1.00 34.61 44 GLU D N 1
ATOM 3933 C CA . GLU D 1 44 ? -15.048 -12.506 0.547 1.00 38.09 44 GLU D CA 1
ATOM 3934 C C . GLU D 1 44 ? -14.866 -13.165 -0.809 1.00 35.69 44 GLU D C 1
ATOM 3935 O O . GLU D 1 44 ? -15.840 -13.413 -1.522 1.00 32.26 44 GLU D O 1
ATOM 3941 N N . HIS D 1 45 ? -13.610 -13.441 -1.158 1.00 32.00 45 HIS D N 1
ATOM 3942 C CA . HIS D 1 45 ? -13.293 -14.126 -2.400 1.00 28.72 45 HIS D CA 1
ATOM 3943 C C . HIS D 1 45 ? -13.888 -15.548 -2.382 1.00 27.22 45 HIS D C 1
ATOM 3944 O O . HIS D 1 45 ? -14.473 -15.996 -3.375 1.00 28.01 45 HIS D O 1
ATOM 3951 N N . VAL D 1 46 ? -13.768 -16.227 -1.246 1.00 27.01 46 VAL D N 1
ATOM 3952 C CA . VAL D 1 46 ? -14.289 -17.592 -1.111 1.00 21.91 46 VAL D CA 1
ATOM 3953 C C . VAL D 1 46 ? -15.817 -17.539 -1.206 1.00 25.10 46 VAL D C 1
ATOM 3954 O O . VAL D 1 46 ? -16.415 -18.317 -1.934 1.00 25.66 46 VAL D O 1
ATOM 3958 N N . VAL D 1 47 ? -16.445 -16.610 -0.498 1.00 26.41 47 VAL D N 1
ATOM 3959 C CA . VAL D 1 47 ? -17.909 -16.469 -0.561 1.00 26.86 47 VAL D CA 1
ATOM 3960 C C . VAL D 1 47 ? -18.379 -16.205 -1.983 1.00 25.03 47 VAL D C 1
ATOM 3961 O O . VAL D 1 47 ? -19.348 -16.796 -2.450 1.00 24.98 47 VAL D O 1
ATOM 3965 N N . SER D 1 48 ? -17.707 -15.299 -2.682 1.00 26.34 48 SER D N 1
ATOM 3966 C CA A SER D 1 48 ? -18.093 -14.955 -4.038 0.38 28.82 48 SER D CA 1
ATOM 3967 C CA B SER D 1 48 ? -18.099 -14.961 -4.038 0.62 28.78 48 SER D CA 1
ATOM 3968 C C . SER D 1 48 ? -18.053 -16.192 -4.938 1.00 27.90 48 SER D C 1
ATOM 3969 O O . SER D 1 48 ? -18.973 -16.433 -5.730 1.00 28.40 48 SER D O 1
ATOM 3974 N N . MET D 1 49 ? -16.995 -16.977 -4.793 1.00 25.41 49 MET D N 1
ATOM 3975 C CA . MET D 1 49 ? -16.817 -18.208 -5.548 1.00 24.86 49 MET D CA 1
ATOM 3976 C C . MET D 1 49 ? -17.897 -19.221 -5.224 1.00 22.17 49 MET D C 1
ATOM 3977 O O . MET D 1 49 ? -18.477 -19.830 -6.129 1.00 23.65 49 MET D O 1
ATOM 3982 N N . LEU D 1 50 ? -18.160 -19.395 -3.938 1.00 23.03 50 LEU D N 1
ATOM 3983 C CA . LEU D 1 50 ? -19.173 -20.363 -3.525 1.00 20.95 50 LEU D CA 1
ATOM 3984 C C . LEU D 1 50 ? -20.552 -19.947 -4.055 1.00 22.30 50 LEU D C 1
ATOM 3985 O O . LEU D 1 50 ? -21.340 -20.817 -4.453 1.00 24.21 50 LEU D O 1
ATOM 3990 N N . LYS D 1 51 ? -20.857 -18.649 -4.081 1.00 23.00 51 LYS D N 1
ATOM 3991 C CA . LYS D 1 51 ? -22.174 -18.228 -4.583 1.00 23.87 51 LYS D CA 1
ATOM 3992 C C . LYS D 1 51 ? -22.338 -18.609 -6.052 1.00 28.26 51 LYS D C 1
ATOM 3993 O O . LYS D 1 51 ? -23.427 -18.988 -6.494 1.00 27.24 51 LYS D O 1
ATOM 3999 N N . GLU D 1 52 ? -21.261 -18.495 -6.818 1.00 25.84 52 GLU D N 1
ATOM 4000 C CA . GLU D 1 52 ? -21.318 -18.853 -8.232 1.00 26.85 52 GLU D CA 1
ATOM 4001 C C . GLU D 1 52 ? -21.598 -20.357 -8.416 1.00 23.88 52 GLU D C 1
ATOM 4002 O O . GLU D 1 52 ? -22.479 -20.725 -9.203 1.00 26.95 52 GLU D O 1
ATOM 4008 N N . TYR D 1 53 ? -20.883 -21.217 -7.690 1.00 23.53 53 TYR D N 1
ATOM 4009 C CA . TYR D 1 53 ? -21.082 -22.672 -7.820 1.00 22.43 53 TYR D CA 1
ATOM 4010 C C . TYR D 1 53 ? -22.450 -23.090 -7.269 1.00 24.23 53 TYR D C 1
ATOM 4011 O O . TYR D 1 53 ? -23.124 -23.953 -7.840 1.00 22.73 53 TYR D O 1
ATOM 4020 N N . GLU D 1 54 ? -22.880 -22.446 -6.196 1.00 21.37 54 GLU D N 1
ATOM 4021 C CA . GLU D 1 54 ? -24.149 -22.810 -5.545 1.00 19.93 54 GLU D CA 1
ATOM 4022 C C . GLU D 1 54 ? -25.374 -22.547 -6.419 1.00 23.78 54 GLU D C 1
ATOM 4023 O O . GLU D 1 54 ? -26.412 -23.220 -6.277 1.00 23.73 54 GLU D O 1
ATOM 4029 N N . ALA D 1 55 ? -25.253 -21.570 -7.311 1.00 23.13 55 ALA D N 1
ATOM 4030 C CA . ALA D 1 55 ? -26.309 -21.182 -8.231 1.00 25.88 55 ALA D CA 1
ATOM 4031 C C . ALA D 1 55 ? -26.475 -22.176 -9.399 1.00 25.89 55 ALA D C 1
ATOM 4032 O O . ALA D 1 55 ? -27.454 -22.117 -10.150 1.00 29.96 55 ALA D O 1
ATOM 4034 N N . LEU D 1 56 ? -25.542 -23.111 -9.548 1.00 22.95 56 LEU D N 1
ATOM 4035 C CA . LEU D 1 56 ? -25.655 -24.084 -10.639 1.00 25.93 56 LEU D CA 1
ATOM 4036 C C . LEU D 1 56 ? -26.672 -25.194 -10.313 1.00 24.00 56 LEU D C 1
ATOM 4037 O O . LEU D 1 56 ? -26.599 -25.831 -9.270 1.00 25.30 56 LEU D O 1
ATOM 4042 N N . ASP D 1 57 ? -27.609 -25.421 -11.224 1.00 23.35 57 ASP D N 1
ATOM 4043 C CA . ASP D 1 57 ? -28.562 -26.503 -11.034 1.00 24.72 57 ASP D CA 1
ATOM 4044 C C . ASP D 1 57 ? -27.975 -27.822 -11.517 1.00 25.79 57 ASP D C 1
ATOM 4045 O O . ASP D 1 57 ? -28.300 -28.306 -12.604 1.00 29.01 57 ASP D O 1
ATOM 4050 N N . ARG D 1 58 ? -27.111 -28.388 -10.692 1.00 25.04 58 ARG D N 1
ATOM 4051 C CA . ARG D 1 58 ? -26.551 -29.703 -10.921 1.00 21.18 58 ARG D CA 1
ATOM 4052 C C . ARG D 1 58 ? -26.096 -30.241 -9.580 1.00 20.04 58 ARG D C 1
ATOM 4053 O O . ARG D 1 58 ? -25.822 -29.467 -8.675 1.00 23.68 58 ARG D O 1
ATOM 4061 N N . PRO D 1 59 ? -26.035 -31.567 -9.436 1.00 20.47 59 PRO D N 1
ATOM 4062 C CA . PRO D 1 59 ? -25.565 -32.143 -8.176 1.00 18.70 59 PRO D CA 1
ATOM 4063 C C . PRO D 1 59 ? -24.127 -31.797 -7.943 1.00 21.74 59 PRO D C 1
ATOM 4064 O O . PRO D 1 59 ? -23.336 -32.007 -8.852 1.00 24.57 59 PRO D O 1
ATOM 4068 N N . LYS D 1 60 ? -23.791 -31.267 -6.773 1.00 19.46 60 LYS D N 1
ATOM 4069 C CA . LYS D 1 60 ? -22.407 -30.898 -6.532 1.00 19.20 60 LYS D CA 1
ATOM 4070 C C . LYS D 1 60 ? -21.934 -31.287 -5.169 1.00 17.49 60 LYS D C 1
ATOM 4071 O O . LYS D 1 60 ? -22.713 -31.396 -4.227 1.00 18.54 60 LYS D O 1
ATOM 4077 N N . LEU D 1 61 ? -20.625 -31.494 -5.097 1.00 17.24 61 LEU D N 1
ATOM 4078 C CA . LEU D 1 61 ? -19.917 -31.694 -3.847 1.00 16.96 61 LEU D CA 1
ATOM 4079 C C . LEU D 1 61 ? -18.733 -30.737 -3.813 1.00 17.42 61 LEU D C 1
ATOM 4080 O O . LEU D 1 61 ? -18.195 -30.398 -4.854 1.00 19.08 61 LEU D O 1
ATOM 4085 N N . TYR D 1 62 ? -18.353 -30.315 -2.613 1.00 15.32 62 TYR D N 1
ATOM 4086 C CA . TYR D 1 62 ? -17.124 -29.569 -2.417 1.00 15.69 62 TYR D CA 1
ATOM 4087 C C . TYR D 1 62 ? -16.156 -30.436 -1.653 1.00 16.68 62 TYR D C 1
ATOM 4088 O O . TYR D 1 62 ? -16.547 -31.031 -0.653 1.00 18.54 62 TYR D O 1
ATOM 4097 N N . ILE D 1 63 ? -14.918 -30.511 -2.124 1.00 15.37 63 ILE D N 1
ATOM 4098 C CA . ILE D 1 63 ? -13.845 -31.179 -1.378 1.00 16.99 63 ILE D CA 1
ATOM 4099 C C . ILE D 1 63 ? -12.885 -30.073 -0.967 1.00 18.79 63 ILE D C 1
ATOM 4100 O O . ILE D 1 63 ? -12.311 -29.391 -1.823 1.00 18.95 63 ILE D O 1
ATOM 4105 N N . THR D 1 64 ? -12.705 -29.901 0.340 1.00 15.46 64 THR D N 1
ATOM 4106 C CA . THR D 1 64 ? -11.952 -28.783 0.882 1.00 15.89 64 THR D CA 1
ATOM 4107 C C . THR D 1 64 ? -10.633 -29.223 1.488 1.00 16.09 64 THR D C 1
ATOM 4108 O O . THR D 1 64 ? -10.562 -30.156 2.270 1.00 18.10 64 THR D O 1
ATOM 4112 N N . ILE D 1 65 ? -9.586 -28.556 1.035 1.00 16.49 65 ILE D N 1
ATOM 4113 C CA . ILE D 1 65 ? -8.201 -28.893 1.380 1.00 15.82 65 ILE D CA 1
ATOM 4114 C C . ILE D 1 65 ? -7.494 -27.751 2.083 1.00 19.09 65 ILE D C 1
ATOM 4115 O O . ILE D 1 65 ? -7.255 -26.735 1.477 1.00 21.21 65 ILE D O 1
ATOM 4120 N N . ALA D 1 66 ? -7.158 -27.909 3.357 1.00 17.42 66 ALA D N 1
ATOM 4121 C CA . ALA D 1 66 ? -6.438 -26.867 4.058 1.00 17.69 66 ALA D CA 1
ATOM 4122 C C . ALA D 1 66 ? -5.505 -27.498 5.071 1.00 19.17 66 ALA D C 1
ATOM 4123 O O . ALA D 1 66 ? -5.924 -28.374 5.831 1.00 20.23 66 ALA D O 1
ATOM 4125 N N . GLY D 1 67 ? -4.257 -27.033 5.071 1.00 19.31 67 GLY D N 1
ATOM 4126 C CA . GLY D 1 67 ? -3.290 -27.530 6.026 1.00 21.73 67 GLY D CA 1
ATOM 4127 C C . GLY D 1 67 ? -3.330 -26.780 7.337 1.00 22.00 67 GLY D C 1
ATOM 4128 O O . GLY D 1 67 ? -4.132 -25.857 7.534 1.00 21.83 67 GLY D O 1
ATOM 4129 N N . ARG D 1 68 ? -2.439 -27.181 8.242 1.00 19.24 68 ARG D N 1
ATOM 4130 C CA . ARG D 1 68 ? -2.374 -26.593 9.563 1.00 19.50 68 ARG D CA 1
ATOM 4131 C C . ARG D 1 68 ? -3.735 -26.655 10.181 1.00 20.99 68 ARG D C 1
ATOM 4132 O O . ARG D 1 68 ? -4.410 -27.669 10.021 1.00 20.30 68 ARG D O 1
ATOM 4140 N N . SER D 1 69 ? -4.151 -25.633 10.911 1.00 19.11 69 SER D N 1
ATOM 4141 C CA . SER D 1 69 ? -5.491 -25.629 11.465 1.00 16.99 69 SER D CA 1
ATOM 4142 C C . SER D 1 69 ? -6.509 -25.387 10.356 1.00 21.85 69 SER D C 1
ATOM 4143 O O . SER D 1 69 ? -6.559 -24.309 9.752 1.00 23.25 69 SER D O 1
ATOM 4146 N N . ASN D 1 70 ? -7.301 -26.408 10.076 1.00 17.95 70 ASN D N 1
ATOM 4147 C CA . ASN D 1 70 ? -8.248 -26.350 8.979 1.00 19.40 70 ASN D CA 1
ATOM 4148 C C . ASN D 1 70 ? -9.529 -25.620 9.351 1.00 19.87 70 ASN D C 1
ATOM 4149 O O . ASN D 1 70 ? -10.413 -26.195 9.998 1.00 20.36 70 ASN D O 1
ATOM 4154 N N . ALA D 1 71 ? -9.617 -24.361 8.949 1.00 17.91 71 ALA D N 1
ATOM 4155 C CA . ALA D 1 71 ? -10.844 -23.580 9.103 1.00 19.82 71 ALA D CA 1
ATOM 4156 C C . ALA D 1 71 ? -11.657 -23.577 7.812 1.00 19.42 71 ALA D C 1
ATOM 4157 O O . ALA D 1 71 ? -12.843 -23.264 7.835 1.00 20.57 71 ALA D O 1
ATOM 4159 N N . LEU D 1 72 ? -11.049 -23.936 6.690 1.00 17.56 72 LEU D N 1
ATOM 4160 C CA . LEU D 1 72 ? -11.758 -23.869 5.393 1.00 19.45 72 LEU D CA 1
ATOM 4161 C C . LEU D 1 72 ? -12.919 -24.840 5.304 1.00 18.56 72 LEU D C 1
ATOM 4162 O O . LEU D 1 72 ? -13.987 -24.482 4.814 1.00 19.10 72 LEU D O 1
ATOM 4167 N N . SER D 1 73 ? -12.729 -26.066 5.772 1.00 17.76 73 SER D N 1
ATOM 4168 C CA . SER D 1 73 ? -13.756 -27.068 5.563 1.00 14.92 73 SER D CA 1
ATOM 4169 C C . SER D 1 73 ? -15.056 -26.659 6.288 1.00 17.99 73 SER D C 1
ATOM 4170 O O . SER D 1 73 ? -16.133 -26.728 5.703 1.00 19.17 73 SER D O 1
ATOM 4173 N N . GLY D 1 74 ? -14.968 -26.210 7.538 1.00 17.05 74 GLY D N 1
ATOM 4174 C CA . GLY D 1 74 ? -16.152 -25.757 8.245 1.00 18.52 74 GLY D CA 1
ATOM 4175 C C . GLY D 1 74 ? -16.777 -24.510 7.650 1.00 19.62 74 GLY D C 1
ATOM 4176 O O . GLY D 1 74 ? -17.995 -24.367 7.665 1.00 20.05 74 GLY D O 1
ATOM 4177 N N . PHE D 1 75 ? -15.954 -23.591 7.161 1.00 19.86 75 PHE D N 1
ATOM 4178 C CA . PHE D 1 75 ? -16.443 -22.357 6.557 1.00 19.28 75 PHE D CA 1
ATOM 4179 C C . PHE D 1 75 ? -17.287 -22.649 5.345 1.00 21.14 75 PHE D C 1
ATOM 4180 O O . PHE D 1 75 ? -18.397 -22.155 5.204 1.00 21.52 75 PHE D O 1
ATOM 4188 N N . VAL D 1 76 ? -16.756 -23.492 4.478 1.00 18.97 76 VAL D N 1
ATOM 4189 C CA . VAL D 1 76 ? -17.471 -23.866 3.269 1.00 19.18 76 VAL D CA 1
ATOM 4190 C C . VAL D 1 76 ? -18.709 -24.684 3.629 1.00 20.37 76 VAL D C 1
ATOM 4191 O O . VAL D 1 76 ? -19.789 -24.448 3.109 1.00 20.15 76 VAL D O 1
ATOM 4195 N N . ASP D 1 77 ? -18.548 -25.665 4.517 1.00 17.43 77 ASP D N 1
ATOM 4196 C CA . ASP D 1 77 ? -19.682 -26.476 4.936 1.00 17.37 77 ASP D CA 1
ATOM 4197 C C . ASP D 1 77 ? -20.822 -25.654 5.556 1.00 21.98 77 ASP D C 1
ATOM 4198 O O . ASP D 1 77 ? -22.011 -25.952 5.355 1.00 21.57 77 ASP D O 1
ATOM 4203 N N . GLY D 1 78 ? -20.488 -24.593 6.285 1.00 19.51 78 GLY D N 1
ATOM 4204 C CA . GLY D 1 78 ? -21.517 -23.741 6.850 1.00 17.62 78 GLY D CA 1
ATOM 4205 C C . GLY D 1 78 ? -22.232 -22.861 5.840 1.00 20.29 78 GLY D C 1
ATOM 4206 O O . GLY D 1 78 ? -23.317 -22.359 6.110 1.00 22.58 78 GLY D O 1
ATOM 4207 N N . PHE D 1 79 ? -21.617 -22.674 4.684 1.00 20.94 79 PHE D N 1
ATOM 4208 C CA . PHE D 1 79 ? -22.164 -21.801 3.650 1.00 19.19 79 PHE D CA 1
ATOM 4209 C C . PHE D 1 79 ? -23.037 -22.546 2.630 1.00 22.16 79 PHE D C 1
ATOM 4210 O O . PHE D 1 79 ? -24.137 -22.081 2.281 1.00 23.48 79 PHE D O 1
ATOM 4218 N N . VAL D 1 80 ? -22.557 -23.682 2.124 1.00 19.00 80 VAL D N 1
ATOM 4219 C CA . VAL D 1 80 ? -23.229 -24.338 0.998 1.00 19.00 80 VAL D CA 1
ATOM 4220 C C . VAL D 1 80 ? -24.372 -25.215 1.485 1.00 19.24 80 VAL D C 1
ATOM 4221 O O . VAL D 1 80 ? -24.432 -25.585 2.663 1.00 22.14 80 VAL D O 1
ATOM 4225 N N . LYS D 1 81 ? -25.285 -25.520 0.568 1.00 18.67 81 LYS D N 1
ATOM 4226 C CA . LYS D 1 81 ? -26.495 -26.277 0.884 1.00 20.59 81 LYS D CA 1
ATOM 4227 C C . LYS D 1 81 ? -26.198 -27.752 1.115 1.00 21.05 81 LYS D C 1
ATOM 4228 O O . LYS D 1 81 ? -26.641 -28.347 2.110 1.00 21.72 81 LYS D O 1
ATOM 4234 N N . GLY D 1 82 ? -25.493 -28.344 0.159 1.00 18.67 82 GLY D N 1
ATOM 4235 C CA . GLY D 1 82 ? -25.281 -29.779 0.114 1.00 19.73 82 GLY D CA 1
ATOM 4236 C C . GLY D 1 82 ? -24.058 -30.230 0.873 1.00 19.14 82 GLY D C 1
ATOM 4237 O O . GLY D 1 82 ? -23.416 -29.459 1.575 1.00 17.76 82 GLY D O 1
ATOM 4238 N N . ALA D 1 83 ? -23.732 -31.502 0.723 1.00 17.39 83 ALA D N 1
ATOM 4239 C CA . ALA D 1 83 ? -22.633 -32.091 1.481 1.00 15.89 83 ALA D CA 1
ATOM 4240 C C . ALA D 1 83 ? -21.273 -31.597 1.021 1.00 18.17 83 ALA D C 1
ATOM 4241 O O . ALA D 1 83 ? -21.090 -31.159 -0.130 1.00 19.55 83 ALA D O 1
ATOM 4243 N N . THR D 1 84 ? -20.317 -31.693 1.935 1.00 17.24 84 THR D N 1
ATOM 4244 C CA . THR D 1 84 ? -18.925 -31.424 1.627 1.00 15.99 84 THR D CA 1
ATOM 4245 C C . THR D 1 84 ? -18.046 -32.492 2.229 1.00 14.98 84 THR D C 1
ATOM 4246 O O . THR D 1 84 ? -18.459 -33.231 3.113 1.00 16.43 84 THR D O 1
ATOM 4250 N N . ILE D 1 85 ? -16.831 -32.550 1.716 1.00 15.45 85 ILE D N 1
ATOM 4251 C CA . ILE D 1 85 ? -15.803 -33.527 2.130 1.00 14.31 85 ILE D CA 1
ATOM 4252 C C . ILE D 1 85 ? -14.525 -32.764 2.492 1.00 15.92 85 ILE D C 1
ATOM 4253 O O . ILE D 1 85 ? -14.055 -31.952 1.710 1.00 17.48 85 ILE D O 1
ATOM 4258 N N . ALA D 1 86 ? -13.980 -33.014 3.682 1.00 14.76 86 ALA D N 1
ATOM 4259 C CA . ALA D 1 86 ? -12.666 -32.488 4.071 1.00 15.07 86 ALA D CA 1
ATOM 4260 C C . ALA D 1 86 ? -11.601 -33.509 3.755 1.00 15.98 86 ALA D C 1
ATOM 4261 O O . ALA D 1 86 ? -11.712 -34.638 4.185 1.00 16.25 86 ALA D O 1
ATOM 4263 N N . CYS D 1 87 ? -10.560 -33.097 3.053 1.00 16.73 87 CYS D N 1
ATOM 4264 C CA . CYS D 1 87 ? -9.441 -33.981 2.775 1.00 15.24 87 CYS D CA 1
ATOM 4265 C C . CYS D 1 87 ? -8.175 -33.158 2.957 1.00 16.70 87 CYS D C 1
ATOM 4266 O O . CYS D 1 87 ? -7.620 -32.624 1.987 1.00 19.08 87 CYS D O 1
ATOM 4269 N N . PRO D 1 88 ? -7.715 -33.036 4.218 1.00 16.80 88 PRO D N 1
ATOM 4270 C CA . PRO D 1 88 ? -6.570 -32.182 4.482 1.00 17.77 88 PRO D CA 1
ATOM 4271 C C . PRO D 1 88 ? -5.288 -32.836 3.954 1.00 18.51 88 PRO D C 1
ATOM 4272 O O . PRO D 1 88 ? -5.238 -34.069 3.836 1.00 16.70 88 PRO D O 1
ATOM 4276 N N . PRO D 1 89 ? -4.277 -32.022 3.634 1.00 17.31 89 PRO D N 1
ATOM 4277 C CA . PRO D 1 89 ? -2.999 -32.575 3.228 1.00 19.58 89 PRO D CA 1
ATOM 4278 C C . PRO D 1 89 ? -2.349 -33.258 4.409 1.00 19.83 89 PRO D C 1
ATOM 4279 O O . PRO D 1 89 ? -2.648 -32.933 5.553 1.00 21.31 89 PRO D O 1
ATOM 4283 N N . PRO D 1 90 ? -1.496 -34.240 4.145 1.00 19.18 90 PRO D N 1
ATOM 4284 C CA . PRO D 1 90 ? -0.918 -34.935 5.291 1.00 16.39 90 PRO D CA 1
ATOM 4285 C C . PRO D 1 90 ? 0.164 -34.101 5.953 1.00 19.98 90 PRO D C 1
ATOM 4286 O O . PRO D 1 90 ? 0.848 -33.321 5.291 1.00 24.43 90 PRO D O 1
ATOM 4290 N N . SER D 1 91 ? 0.286 -34.243 7.266 1.00 20.22 91 SER D N 1
ATOM 4291 C CA . SER D 1 91 ? 1.345 -33.565 7.988 1.00 18.35 91 SER D CA 1
ATOM 4292 C C . SER D 1 91 ? 1.797 -34.419 9.127 1.00 21.42 91 SER D C 1
ATOM 4293 O O . SER D 1 91 ? 0.974 -35.091 9.756 1.00 21.79 91 SER D O 1
ATOM 4296 N N . ASP D 1 92 ? 3.088 -34.369 9.395 1.00 22.45 92 ASP D N 1
ATOM 4297 C CA . ASP D 1 92 ? 3.658 -35.103 10.515 1.00 24.12 92 ASP D CA 1
ATOM 4298 C C . ASP D 1 92 ? 3.994 -34.168 11.669 1.00 26.74 92 ASP D C 1
ATOM 4299 O O . ASP D 1 92 ? 4.559 -34.589 12.675 1.00 31.10 92 ASP D O 1
ATOM 4304 N N . SER D 1 93 ? 3.656 -32.899 11.533 1.00 25.51 93 SER D N 1
ATOM 4305 C CA A SER D 1 93 ? 3.909 -31.949 12.601 0.54 27.46 93 SER D CA 1
ATOM 4306 C CA B SER D 1 93 ? 3.887 -31.927 12.591 0.46 28.53 93 SER D CA 1
ATOM 4307 C C . SER D 1 93 ? 3.063 -32.328 13.814 1.00 24.76 93 SER D C 1
ATOM 4308 O O . SER D 1 93 ? 1.900 -32.682 13.675 1.00 19.25 93 SER D O 1
ATOM 4313 N N . PHE D 1 94 ? 3.677 -32.293 14.997 1.00 24.56 94 PHE D N 1
ATOM 4314 C CA . PHE D 1 94 ? 2.978 -32.670 16.225 1.00 23.70 94 PHE D CA 1
ATOM 4315 C C . PHE D 1 94 ? 2.277 -34.025 16.076 1.00 19.03 94 PHE D C 1
ATOM 4316 O O . PHE D 1 94 ? 1.126 -34.219 16.475 1.00 17.73 94 PHE D O 1
ATOM 4324 N N . ALA D 1 95 ? 2.985 -34.951 15.432 1.00 20.73 95 ALA D N 1
ATOM 4325 C CA . ALA D 1 95 ? 2.486 -36.318 15.307 1.00 26.75 95 ALA D CA 1
ATOM 4326 C C . ALA D 1 95 ? 1.164 -36.370 14.590 1.00 23.27 95 ALA D C 1
ATOM 4327 O O . ALA D 1 95 ? 0.298 -37.195 14.879 1.00 26.16 95 ALA D O 1
ATOM 4329 N N . GLY D 1 96 ? 0.957 -35.439 13.676 1.00 17.21 96 GLY D N 1
ATOM 4330 C CA . GLY D 1 96 ? -0.244 -35.464 12.885 1.00 16.85 96 GLY D CA 1
ATOM 4331 C C . GLY D 1 96 ? -1.443 -34.773 13.526 1.00 15.17 96 GLY D C 1
ATOM 4332 O O . GLY D 1 96 ? -2.554 -34.874 13.008 1.00 16.24 96 GLY D O 1
ATOM 4333 N N . ALA D 1 97 ? -1.208 -33.998 14.592 1.00 16.25 97 ALA D N 1
ATOM 4334 C CA . ALA D 1 97 ? -2.301 -33.456 15.399 1.00 16.22 97 ALA D CA 1
ATOM 4335 C C . ALA D 1 97 ? -3.123 -32.384 14.682 1.00 18.49 97 ALA D C 1
ATOM 4336 O O . ALA D 1 97 ? -4.201 -32.027 15.160 1.00 17.26 97 ALA D O 1
ATOM 4338 N N . ASP D 1 98 ? -2.664 -31.888 13.534 1.00 15.61 98 ASP D N 1
ATOM 4339 C CA . ASP D 1 98 ? -3.571 -31.050 12.697 1.00 15.39 98 ASP D CA 1
ATOM 4340 C C . ASP D 1 98 ? -4.884 -31.734 12.380 1.00 15.08 98 ASP D C 1
ATOM 4341 O O . ASP D 1 98 ? -5.867 -31.083 12.068 1.00 15.31 98 ASP D O 1
ATOM 4346 N N . ILE D 1 99 ? -4.925 -33.068 12.431 1.00 14.25 99 ILE D N 1
ATOM 4347 C CA . ILE D 1 99 ? -6.145 -33.762 12.057 1.00 13.72 99 ILE D CA 1
ATOM 4348 C C . ILE D 1 99 ? -7.309 -33.382 12.965 1.00 14.91 99 ILE D C 1
ATOM 4349 O O . ILE D 1 99 ? -8.466 -33.362 12.512 1.00 16.97 99 ILE D O 1
ATOM 4354 N N . TYR D 1 100 ? -7.023 -33.031 14.210 1.00 14.10 100 TYR D N 1
ATOM 4355 C CA . TYR D 1 100 ? -8.123 -32.712 15.144 1.00 17.00 100 TYR D CA 1
ATOM 4356 C C . TYR D 1 100 ? -8.881 -31.461 14.715 1.00 20.85 100 TYR D C 1
ATOM 4357 O O . TYR D 1 100 ? -10.084 -31.361 14.982 1.00 18.27 100 TYR D O 1
ATOM 4366 N N . SER D 1 101 ? -8.220 -30.527 14.028 1.00 18.06 101 SER D N 1
ATOM 4367 C CA . SER D 1 101 ? -8.927 -29.339 13.532 1.00 16.89 101 SER D CA 1
ATOM 4368 C C . SER D 1 101 ? -9.956 -29.646 12.452 1.00 19.71 101 SER D C 1
ATOM 4369 O O . SER D 1 101 ? -10.894 -28.856 12.259 1.00 19.39 101 SER D O 1
ATOM 4372 N N . SER D 1 102 ? -9.780 -30.746 11.722 1.00 18.65 102 SER D N 1
ATOM 4373 C CA . SER D 1 102 ? -10.783 -31.198 10.762 1.00 17.90 102 SER D CA 1
ATOM 4374 C C . SER D 1 102 ? -11.848 -32.058 11.449 1.00 19.75 102 SER D C 1
ATOM 4375 O O . SER D 1 102 ? -13.010 -32.039 11.009 1.00 22.61 102 SER D O 1
ATOM 4378 N N . LEU D 1 103 ? -11.477 -32.800 12.492 1.00 17.24 103 LEU D N 1
ATOM 4379 C CA . LEU D 1 103 ? -12.438 -33.689 13.220 1.00 18.34 103 LEU D CA 1
ATOM 4380 C C . LEU D 1 103 ? -13.487 -32.940 14.071 1.00 20.55 103 LEU D C 1
ATOM 4381 O O . LEU D 1 103 ? -14.680 -33.269 14.031 1.00 19.46 103 LEU D O 1
ATOM 4386 N N . ARG D 1 104 ? -13.042 -31.965 14.853 1.00 18.90 104 ARG D N 1
ATOM 4387 C CA . ARG D 1 104 ? -13.827 -31.428 15.962 1.00 16.45 104 ARG D CA 1
ATOM 4388 C C . ARG D 1 104 ? -14.721 -30.252 15.589 1.00 17.18 104 ARG D C 1
ATOM 4389 O O . ARG D 1 104 ? -14.481 -29.095 15.938 1.00 17.23 104 ARG D O 1
ATOM 4397 N N . MET D 1 105 ? -15.754 -30.587 14.850 1.00 17.90 105 MET D N 1
ATOM 4398 C CA . MET D 1 105 ? -16.727 -29.605 14.385 1.00 18.02 105 MET D CA 1
ATOM 4399 C C . MET D 1 105 ? -17.796 -29.358 15.450 1.00 21.53 105 MET D C 1
ATOM 4400 O O . MET D 1 105 ? -18.104 -30.257 16.257 1.00 27.96 105 MET D O 1
ATOM 4405 N N . PRO D 1 106 ? -18.379 -28.163 15.447 1.00 24.63 106 PRO D N 1
ATOM 4406 C CA . PRO D 1 106 ? -19.558 -27.911 16.284 1.00 25.61 106 PRO D CA 1
ATOM 4407 C C . PRO D 1 106 ? -20.751 -28.696 15.727 1.00 26.94 106 PRO D C 1
ATOM 4408 O O . PRO D 1 106 ? -20.681 -29.206 14.604 1.00 19.26 106 PRO D O 1
ATOM 4412 N N . SER D 1 107 ? -21.825 -28.818 16.498 1.00 32.90 107 SER D N 1
ATOM 4413 C CA . SER D 1 107 ? -23.014 -29.478 15.971 1.00 32.80 107 SER D CA 1
ATOM 4414 C C . SER D 1 107 ? -23.515 -28.562 14.877 1.00 26.10 107 SER D C 1
ATOM 4415 O O . SER D 1 107 ? -23.468 -27.361 15.040 1.00 28.15 107 SER D O 1
ATOM 4418 N N . GLY D 1 108 ? -23.932 -29.121 13.746 1.00 21.21 108 GLY D N 1
ATOM 4419 C CA . GLY D 1 108 ? -24.472 -28.318 12.666 1.00 18.49 108 GLY D CA 1
ATOM 4420 C C . GLY D 1 108 ? -23.520 -28.015 11.542 1.00 20.50 108 GLY D C 1
ATOM 4421 O O . GLY D 1 108 ? -23.898 -27.364 10.565 1.00 20.99 108 GLY D O 1
ATOM 4422 N N . ILE D 1 109 ? -22.293 -28.518 11.664 1.00 18.34 109 ILE D N 1
ATOM 4423 C CA . ILE D 1 109 ? -21.260 -28.377 10.644 1.00 16.87 109 ILE D CA 1
ATOM 4424 C C . ILE D 1 109 ? -20.771 -29.792 10.379 1.00 18.89 109 ILE D C 1
ATOM 4425 O O . ILE D 1 109 ? -20.214 -30.445 11.274 1.00 20.47 109 ILE D O 1
ATOM 4430 N N . SER D 1 110 ? -21.026 -30.305 9.183 1.00 17.15 110 SER D N 1
ATOM 4431 C CA . SER D 1 110 ? -20.924 -31.765 8.975 1.00 17.99 110 SER D CA 1
ATOM 4432 C C . SER D 1 110 ? -20.090 -32.204 7.775 1.00 17.79 110 SER D C 1
ATOM 4433 O O . SER D 1 110 ? -20.522 -33.056 7.018 1.00 18.50 110 SER D O 1
ATOM 4436 N N . PRO D 1 111 ? -18.876 -31.639 7.596 1.00 15.79 111 PRO D N 1
ATOM 4437 C CA . PRO D 1 111 ? -18.069 -32.158 6.490 1.00 16.24 111 PRO D CA 1
ATOM 4438 C C . PRO D 1 111 ? -17.667 -33.603 6.730 1.00 19.50 111 PRO D C 1
ATOM 4439 O O . PRO D 1 111 ? -17.381 -33.970 7.869 1.00 20.29 111 PRO D O 1
ATOM 4443 N N . ALA D 1 112 ? -17.686 -34.415 5.688 1.00 16.48 112 ALA D N 1
ATOM 4444 C CA . ALA D 1 112 ? -17.163 -35.782 5.714 1.00 15.37 112 ALA D CA 1
ATOM 4445 C C . ALA D 1 112 ? -15.644 -35.762 5.727 1.00 17.19 112 ALA D C 1
ATOM 4446 O O . ALA D 1 112 ? -15.048 -35.262 4.787 1.00 21.11 112 ALA D O 1
ATOM 4448 N N . LEU D 1 113 ? -15.000 -36.316 6.752 1.00 12.75 113 LEU D N 1
ATOM 4449 C CA . LEU D 1 113 ? -13.542 -36.348 6.758 1.00 14.34 113 LEU D CA 1
ATOM 4450 C C . LEU D 1 113 ? -13.022 -37.651 6.145 1.00 16.16 113 LEU D C 1
ATOM 4451 O O . LEU D 1 113 ? -13.484 -38.746 6.508 1.00 16.56 113 LEU D O 1
ATOM 4456 N N . VAL D 1 114 ? -12.103 -37.516 5.192 1.00 14.82 114 VAL D N 1
ATOM 4457 C CA . VAL D 1 114 ? -11.417 -38.656 4.574 1.00 16.88 114 VAL D CA 1
ATOM 4458 C C . VAL D 1 114 ? -9.954 -38.309 4.430 1.00 18.14 114 VAL D C 1
ATOM 4459 O O . VAL D 1 114 ? -9.632 -37.215 3.960 1.00 19.01 114 VAL D O 1
ATOM 4463 N N . LEU D 1 115 ? -9.060 -39.218 4.809 1.00 16.68 115 LEU D N 1
ATOM 4464 C CA . LEU D 1 115 ? -7.645 -38.882 4.746 1.00 15.55 115 LEU D CA 1
ATOM 4465 C C . LEU D 1 115 ? -6.998 -38.971 3.380 1.00 19.81 115 LEU D C 1
ATOM 4466 O O . LEU D 1 115 ? -6.201 -38.101 3.012 1.00 21.82 115 LEU D O 1
ATOM 4471 N N . GLU D 1 116 ? -7.252 -40.047 2.654 1.00 17.74 116 GLU D N 1
ATOM 4472 C CA . GLU D 1 116 ? -6.537 -40.248 1.418 1.00 18.92 116 GLU D CA 1
ATOM 4473 C C . GLU D 1 116 ? -7.248 -39.578 0.246 1.00 19.45 116 GLU D C 1
ATOM 4474 O O . GLU D 1 116 ? -8.453 -39.770 0.059 1.00 17.56 116 GLU D O 1
ATOM 4480 N N . PRO D 1 117 ? -6.497 -38.877 -0.591 1.00 19.08 117 PRO D N 1
ATOM 4481 C CA . PRO D 1 117 ? -7.091 -38.224 -1.760 1.00 17.83 117 PRO D CA 1
ATOM 4482 C C . PRO D 1 117 ? -7.855 -39.166 -2.683 1.00 18.69 117 PRO D C 1
ATOM 4483 O O . PRO D 1 117 ? -8.926 -38.780 -3.167 1.00 18.77 117 PRO D O 1
ATOM 4487 N N . LYS D 1 118 ? -7.366 -40.380 -2.919 1.00 17.80 118 LYS D N 1
ATOM 4488 C CA . LYS D 1 118 ? -8.120 -41.294 -3.772 1.00 20.20 118 LYS D CA 1
ATOM 4489 C C . LYS D 1 118 ? -9.446 -41.652 -3.117 1.00 20.88 118 LYS D C 1
ATOM 4490 O O . LYS D 1 118 ? -10.428 -41.910 -3.824 1.00 17.15 118 LYS D O 1
ATOM 4496 N N . ASN D 1 119 ? -9.469 -41.694 -1.778 1.00 17.75 119 ASN D N 1
ATOM 4497 C CA . ASN D 1 119 ? -10.688 -42.045 -1.041 1.00 17.98 119 ASN D CA 1
ATOM 4498 C C . ASN D 1 119 ? -11.636 -40.875 -1.012 1.00 19.84 119 ASN D C 1
ATOM 4499 O O . ASN D 1 119 ? -12.826 -41.074 -0.981 1.00 18.30 119 ASN D O 1
ATOM 4504 N N . ALA D 1 120 ? -11.126 -39.653 -1.064 1.00 18.42 120 ALA D N 1
ATOM 4505 C CA . ALA D 1 120 ? -12.048 -38.524 -1.135 1.00 17.62 120 ALA D CA 1
ATOM 4506 C C . ALA D 1 120 ? -12.790 -38.567 -2.483 1.00 19.37 120 ALA D C 1
ATOM 4507 O O . ALA D 1 120 ? -14.004 -38.319 -2.576 1.00 18.22 120 ALA D O 1
ATOM 4509 N N . ALA D 1 121 ? -12.076 -38.913 -3.541 1.00 17.47 121 ALA D N 1
ATOM 4510 C CA . ALA D 1 121 ? -12.702 -39.062 -4.862 1.00 19.09 121 ALA D CA 1
ATOM 4511 C C . ALA D 1 121 ? -13.699 -40.205 -4.895 1.00 19.40 121 ALA D C 1
ATOM 4512 O O . ALA D 1 121 ? -14.793 -40.065 -5.447 1.00 19.28 121 ALA D O 1
ATOM 4514 N N . LEU D 1 122 ? -13.338 -41.334 -4.297 1.00 18.05 122 LEU D N 1
ATOM 4515 C CA . LEU D 1 122 ? -14.237 -42.482 -4.268 1.00 19.96 122 LEU D CA 1
ATOM 4516 C C . LEU D 1 122 ? -15.488 -42.191 -3.467 1.00 17.45 122 LEU D C 1
ATOM 4517 O O . LEU D 1 122 ? -16.598 -42.552 -3.898 1.00 17.79 122 LEU D O 1
ATOM 4522 N N . LEU D 1 123 ? -15.331 -41.516 -2.331 1.00 15.31 123 LEU D N 1
ATOM 4523 C CA . LEU D 1 123 ? -16.502 -41.160 -1.539 1.00 16.62 123 LEU D CA 1
ATOM 4524 C C . LEU D 1 123 ? -17.393 -40.247 -2.348 1.00 17.68 123 LEU D C 1
ATOM 4525 O O . LEU D 1 123 ? -18.610 -40.408 -2.346 1.00 17.12 123 LEU D O 1
ATOM 4530 N N . ALA D 1 124 ? -16.806 -39.255 -3.006 1.00 18.70 124 ALA D N 1
ATOM 4531 C CA . ALA D 1 124 ? -17.632 -38.351 -3.822 1.00 17.93 124 ALA D CA 1
ATOM 4532 C C . ALA D 1 124 ? -18.411 -39.166 -4.866 1.00 18.12 124 ALA D C 1
ATOM 4533 O O . ALA D 1 124 ? -19.624 -38.969 -5.075 1.00 16.39 124 ALA D O 1
ATOM 4535 N N . ALA D 1 125 ? -17.719 -40.061 -5.557 1.00 17.71 125 ALA D N 1
ATOM 4536 C CA . ALA D 1 125 ? -18.377 -40.859 -6.580 1.00 17.12 125 ALA D CA 1
ATOM 4537 C C . ALA D 1 125 ? -19.502 -41.677 -5.967 1.00 18.01 125 ALA D C 1
ATOM 4538 O O . ALA D 1 125 ? -20.588 -41.797 -6.551 1.00 20.54 125 ALA D O 1
ATOM 4540 N N . ARG D 1 126 ? -19.263 -42.235 -4.789 1.00 19.11 126 ARG D N 1
ATOM 4541 C CA . ARG D 1 126 ? -20.280 -43.089 -4.171 1.00 17.99 126 ARG D CA 1
ATOM 4542 C C . ARG D 1 126 ? -21.461 -42.293 -3.639 1.00 19.79 126 ARG D C 1
ATOM 4543 O O . ARG D 1 126 ? -22.574 -42.824 -3.561 1.00 21.94 126 ARG D O 1
ATOM 4551 N N . ILE D 1 127 ? -21.248 -41.019 -3.317 1.00 15.85 127 ILE D N 1
ATOM 4552 C CA . ILE D 1 127 ? -22.363 -40.132 -2.962 1.00 17.14 127 ILE D CA 1
ATOM 4553 C C . ILE D 1 127 ? -23.261 -39.904 -4.176 1.00 19.64 127 ILE D C 1
ATOM 4554 O O . ILE D 1 127 ? -24.488 -40.082 -4.077 1.00 20.58 127 ILE D O 1
ATOM 4559 N N . PHE D 1 128 ? -22.684 -39.585 -5.338 1.00 18.30 128 PHE D N 1
ATOM 4560 C CA . PHE D 1 128 ? -23.513 -39.398 -6.538 1.00 20.12 128 PHE D CA 1
ATOM 4561 C C . PHE D 1 128 ? -24.168 -40.710 -6.948 1.00 21.66 128 PHE D C 1
ATOM 4562 O O . PHE D 1 128 ? -25.278 -40.708 -7.499 1.00 21.86 128 PHE D O 1
ATOM 4570 N N . SER D 1 129 ? -23.508 -41.830 -6.653 1.00 20.92 129 SER D N 1
ATOM 4571 C CA . SER D 1 129 ? -23.971 -43.128 -7.141 1.00 20.87 129 SER D CA 1
ATOM 4572 C C . SER D 1 129 ? -25.292 -43.566 -6.533 1.00 23.67 129 SER D C 1
ATOM 4573 O O . SER D 1 129 ? -25.924 -44.468 -7.073 1.00 24.08 129 SER D O 1
ATOM 4576 N N . LEU D 1 130 ? -25.704 -42.975 -5.414 1.00 18.26 130 LEU D N 1
ATOM 4577 C CA . LEU D 1 130 ? -27.034 -43.275 -4.834 1.00 19.98 130 LEU D CA 1
ATOM 4578 C C . LEU D 1 130 ? -28.164 -42.951 -5.823 1.00 23.41 130 LEU D C 1
ATOM 4579 O O . LEU D 1 130 ? -29.269 -43.531 -5.749 1.00 24.80 130 LEU D O 1
ATOM 4584 N N . TYR D 1 131 ? -27.905 -42.027 -6.750 1.00 20.30 131 TYR D N 1
ATOM 4585 C CA . TYR D 1 131 ? -28.925 -41.604 -7.727 1.00 23.10 131 TYR D CA 1
ATOM 4586 C C . TYR D 1 131 ? -28.455 -41.706 -9.179 1.00 28.01 131 TYR D C 1
ATOM 4587 O O . TYR D 1 131 ? -29.251 -41.543 -10.111 1.00 31.03 131 TYR D O 1
ATOM 4596 N N . ASP D 1 132 ? -27.167 -41.937 -9.373 1.00 23.87 132 ASP D N 1
ATOM 4597 C CA . ASP D 1 132 ? -26.565 -41.949 -10.705 1.00 26.07 132 ASP D CA 1
ATOM 4598 C C . ASP D 1 132 ? -26.008 -43.319 -11.066 1.00 26.39 132 ASP D C 1
ATOM 4599 O O . ASP D 1 132 ? -24.966 -43.716 -10.556 1.00 25.79 132 ASP D O 1
ATOM 4604 N N . LYS D 1 133 ? -26.715 -44.034 -11.941 1.00 28.90 133 LYS D N 1
ATOM 4605 C CA . LYS D 1 133 ? -26.387 -45.424 -12.261 1.00 29.43 133 LYS D CA 1
ATOM 4606 C C . LYS D 1 133 ? -25.082 -45.551 -13.003 1.00 29.69 133 LYS D C 1
ATOM 4607 O O . LYS D 1 133 ? -24.372 -46.546 -12.844 1.00 30.65 133 LYS D O 1
ATOM 4613 N N . GLU D 1 134 ? -24.779 -44.577 -13.852 1.00 28.29 134 GLU D N 1
ATOM 4614 C CA . GLU D 1 134 ? -23.561 -44.661 -14.634 1.00 32.30 134 GLU D CA 1
ATOM 4615 C C . GLU D 1 134 ? -22.350 -44.539 -13.712 1.00 30.17 134 GLU D C 1
ATOM 4616 O O . GLU D 1 134 ? -21.366 -45.262 -13.868 1.00 29.74 134 GLU D O 1
ATOM 4622 N N . ILE D 1 135 ? -22.418 -43.636 -12.746 1.00 28.56 135 ILE D N 1
ATOM 4623 C CA . ILE D 1 135 ? -21.313 -43.516 -11.795 1.00 26.68 135 ILE D CA 1
ATOM 4624 C C . ILE D 1 135 ? -21.264 -44.773 -10.902 1.00 26.84 135 ILE D C 1
ATOM 4625 O O . ILE D 1 135 ? -20.176 -45.260 -10.572 1.00 25.20 135 ILE D O 1
ATOM 4630 N N . ALA D 1 136 ? -22.428 -45.318 -10.545 1.00 26.90 136 ALA D N 1
ATOM 4631 C CA . ALA D 1 136 ? -22.461 -46.565 -9.782 1.00 24.12 136 ALA D CA 1
ATOM 4632 C C . ALA D 1 136 ? -21.753 -47.711 -10.524 1.00 26.12 136 ALA D C 1
ATOM 4633 O O . ALA D 1 136 ? -21.015 -48.485 -9.914 1.00 24.82 136 ALA D O 1
ATOM 4635 N N . ASP D 1 137 ? -21.982 -47.824 -11.829 1.00 25.05 137 ASP D N 1
ATOM 4636 C CA . ASP D 1 137 ? -21.259 -48.802 -12.647 1.00 28.72 137 ASP D CA 1
ATOM 4637 C C . ASP D 1 137 ? -19.736 -48.612 -12.595 1.00 29.18 137 ASP D C 1
ATOM 4638 O O . ASP D 1 137 ? -18.964 -49.582 -12.494 1.00 27.37 137 ASP D O 1
ATOM 4643 N N . SER D 1 138 ? -19.310 -47.360 -12.672 1.00 27.80 138 SER D N 1
ATOM 4644 C CA A SER D 1 138 ? -17.891 -47.028 -12.618 0.38 28.19 138 SER D CA 1
ATOM 4645 C CA B SER D 1 138 ? -17.889 -47.032 -12.605 0.62 28.08 138 SER D CA 1
ATOM 4646 C C . SER D 1 138 ? -17.281 -47.380 -11.263 1.00 27.97 138 SER D C 1
ATOM 4647 O O . SER D 1 138 ? -16.165 -47.895 -11.186 1.00 28.99 138 SER D O 1
ATOM 4652 N N . VAL D 1 139 ? -18.006 -47.066 -10.199 1.00 22.76 139 VAL D N 1
ATOM 4653 C CA . VAL D 1 139 ? -17.562 -47.400 -8.848 1.00 24.65 139 VAL D CA 1
ATOM 4654 C C . VAL D 1 139 ? -17.394 -48.910 -8.739 1.00 27.04 139 VAL D C 1
ATOM 4655 O O . VAL D 1 139 ? -16.423 -49.396 -8.158 1.00 23.49 139 VAL D O 1
ATOM 4659 N N . LYS D 1 140 ? -18.350 -49.655 -9.273 1.00 27.19 140 LYS D N 1
ATOM 4660 C CA . LYS D 1 140 ? -18.299 -51.109 -9.150 1.00 26.57 140 LYS D CA 1
ATOM 4661 C C . LYS D 1 140 ? -17.076 -51.672 -9.886 1.00 27.42 140 LYS D C 1
ATOM 4662 O O . LYS D 1 140 ? -16.357 -52.496 -9.348 1.00 30.61 140 LYS D O 1
ATOM 4668 N N . SER D 1 141 ? -16.824 -51.185 -11.095 1.00 24.60 141 SER D N 1
ATOM 4669 C CA . SER D 1 141 ? -15.657 -51.613 -11.862 1.00 30.60 141 SER D CA 1
ATOM 4670 C C . SER D 1 141 ? -14.355 -51.313 -11.082 1.00 30.29 141 SER D C 1
ATOM 4671 O O . SER D 1 141 ? -13.446 -52.147 -11.007 1.00 31.13 141 SER D O 1
ATOM 4674 N N . TYR D 1 142 ? -14.296 -50.135 -10.470 1.00 26.59 142 TYR D N 1
ATOM 4675 C CA . TYR D 1 142 ? -13.138 -49.683 -9.689 1.00 23.57 142 TYR D CA 1
ATOM 4676 C C . TYR D 1 142 ? -12.877 -50.567 -8.490 1.00 26.26 142 TYR D C 1
ATOM 4677 O O . TYR D 1 142 ? -11.750 -51.011 -8.242 1.00 27.37 142 TYR D O 1
ATOM 4686 N N . MET D 1 143 ? -13.938 -50.823 -7.733 1.00 25.77 143 MET D N 1
ATOM 4687 C CA . MET D 1 143 ? -13.800 -51.547 -6.490 1.00 23.06 143 MET D CA 1
ATOM 4688 C C . MET D 1 143 ? -13.541 -53.025 -6.808 1.00 26.15 143 MET D C 1
ATOM 4689 O O . MET D 1 143 ? -12.756 -53.677 -6.113 1.00 24.97 143 MET D O 1
ATOM 4694 N N . GLU D 1 144 ? -14.128 -53.543 -7.885 1.00 26.66 144 GLU D N 1
ATOM 4695 C CA . GLU D 1 144 ? -13.857 -54.926 -8.280 1.00 28.28 144 GLU D CA 1
ATOM 4696 C C . GLU D 1 144 ? -12.419 -55.094 -8.730 1.00 30.62 144 GLU D C 1
ATOM 4697 O O . GLU D 1 144 ? -11.768 -56.093 -8.409 1.00 29.77 144 GLU D O 1
ATOM 4703 N N . SER D 1 145 ? -11.915 -54.104 -9.451 1.00 28.42 145 SER D N 1
ATOM 4704 C CA . SER D 1 145 ? -10.528 -54.133 -9.894 1.00 30.84 145 SER D CA 1
ATOM 4705 C C . SER D 1 145 ? -9.571 -54.154 -8.709 1.00 26.70 145 SER D C 1
ATOM 4706 O O . SER D 1 145 ? -8.576 -54.885 -8.730 1.00 28.48 145 SER D O 1
ATOM 4709 N N . ASN D 1 146 ? -9.854 -53.373 -7.667 1.00 24.47 146 ASN D N 1
ATOM 4710 C CA . ASN D 1 146 ? -8.980 -53.353 -6.490 1.00 22.99 146 ASN D CA 1
ATOM 4711 C C . ASN D 1 146 ? -8.926 -54.735 -5.842 1.00 26.45 146 ASN D C 1
ATOM 4712 O O . ASN D 1 146 ? -7.851 -55.245 -5.475 1.00 25.47 146 ASN D O 1
ATOM 4717 N N . ALA D 1 147 ? -10.098 -55.353 -5.728 1.00 26.26 147 ALA D N 1
ATOM 4718 C CA . ALA D 1 147 ? -10.203 -56.670 -5.115 1.00 25.59 147 ALA D CA 1
ATOM 4719 C C . ALA D 1 147 ? -9.428 -57.693 -5.935 1.00 24.80 147 ALA D C 1
ATOM 4720 O O . ALA D 1 147 ? -8.688 -58.521 -5.395 1.00 26.69 147 ALA D O 1
ATOM 4722 N N . GLN D 1 148 ? -9.586 -57.637 -7.248 1.00 24.15 148 GLN D N 1
ATOM 4723 C CA . GLN D 1 148 ? -9.010 -58.664 -8.111 1.00 28.42 148 GLN D CA 1
ATOM 4724 C C . GLN D 1 148 ? -7.496 -58.571 -8.108 1.00 26.77 148 GLN D C 1
ATOM 4725 O O . GLN D 1 148 ? -6.807 -59.585 -8.239 1.00 28.67 148 GLN D O 1
ATOM 4731 N N . LYS D 1 149 ? -6.964 -57.370 -7.908 1.00 28.02 149 LYS D N 1
ATOM 4732 C CA . LYS D 1 149 ? -5.511 -57.232 -7.852 1.00 29.86 149 LYS D CA 1
ATOM 4733 C C . LYS D 1 149 ? -4.930 -57.938 -6.623 1.00 26.47 149 LYS D C 1
ATOM 4734 O O . LYS D 1 149 ? -3.871 -58.557 -6.694 1.00 26.98 149 LYS D O 1
ATOM 4740 N N . ILE D 1 150 ? -5.614 -57.819 -5.493 1.00 21.73 150 ILE D N 1
ATOM 4741 C CA . ILE D 1 150 ? -5.204 -58.479 -4.256 1.00 20.48 150 ILE D CA 1
ATOM 4742 C C . ILE D 1 150 ? -5.234 -59.993 -4.413 1.00 23.03 150 ILE D C 1
ATOM 4743 O O . ILE D 1 150 ? -4.297 -60.701 -4.045 1.00 22.83 150 ILE D O 1
ATOM 4748 N N . ILE D 1 151 ? -6.315 -60.489 -4.991 1.00 24.78 151 ILE D N 1
ATOM 4749 C CA . ILE D 1 151 ? -6.452 -61.935 -5.202 1.00 23.91 151 ILE D CA 1
ATOM 4750 C C . ILE D 1 151 ? -5.395 -62.427 -6.189 1.00 24.56 151 ILE D C 1
ATOM 4751 O O . ILE D 1 151 ? -4.829 -63.514 -6.027 1.00 26.08 151 ILE D O 1
ATOM 4756 N N . GLU D 1 152 ? -5.115 -61.626 -7.219 1.00 25.61 152 GLU D N 1
ATOM 4757 C CA . GLU D 1 152 ? -4.065 -61.989 -8.180 1.00 28.13 152 GLU D CA 1
ATOM 4758 C C . GLU D 1 152 ? -2.701 -61.998 -7.504 1.00 26.43 152 GLU D C 1
ATOM 4759 O O . GLU D 1 152 ? -1.866 -62.834 -7.814 1.00 29.61 152 GLU D O 1
ATOM 4765 N N . ASP D 1 153 ? -2.473 -61.065 -6.587 1.00 26.66 153 ASP D N 1
ATOM 4766 C CA . ASP D 1 153 ? -1.191 -61.038 -5.883 1.00 25.72 153 ASP D CA 1
ATOM 4767 C C . ASP D 1 153 ? -1.046 -62.304 -5.061 1.00 26.16 153 ASP D C 1
ATOM 4768 O O . ASP D 1 153 ? 0.020 -62.899 -5.010 1.00 27.68 153 ASP D O 1
ATOM 4773 N N . ASP D 1 154 ? -2.126 -62.723 -4.408 1.00 25.83 154 ASP D N 1
ATOM 4774 C CA . ASP D 1 154 ? -2.072 -63.971 -3.668 1.00 26.08 154 ASP D CA 1
ATOM 4775 C C . ASP D 1 154 ? -1.812 -65.163 -4.572 1.00 27.23 154 ASP D C 1
ATOM 4776 O O . ASP D 1 154 ? -1.070 -66.072 -4.229 1.00 30.42 154 ASP D O 1
ATOM 4781 N N . SER D 1 155 ? -2.421 -65.155 -5.744 1.00 26.98 155 SER D N 1
ATOM 4782 C CA . SER D 1 155 ? -2.258 -66.289 -6.645 1.00 33.57 155 SER D CA 1
ATOM 4783 C C . SER D 1 155 ? -0.821 -66.417 -7.131 1.00 34.78 155 SER D C 1
ATOM 4784 O O . SER D 1 155 ? -0.349 -67.520 -7.384 1.00 38.82 155 SER D O 1
ATOM 4787 N N . LYS D 1 156 ? -0.124 -65.294 -7.260 1.00 36.43 156 LYS D N 1
ATOM 4788 C CA . LYS D 1 156 ? 1.257 -65.306 -7.750 1.00 43.39 156 LYS D CA 1
ATOM 4789 C C . LYS D 1 156 ? 2.211 -65.676 -6.635 1.00 48.59 156 LYS D C 1
ATOM 4790 O O . LYS D 1 156 ? 3.004 -66.609 -6.749 1.00 52.04 156 LYS D O 1
ATOM 4796 N N . LEU D 1 157 ? 2.089 -64.933 -5.539 1.00 49.79 157 LEU D N 1
ATOM 4797 C CA . LEU D 1 157 ? 3.118 -64.852 -4.501 1.00 51.66 157 LEU D CA 1
ATOM 4798 C C . LEU D 1 157 ? 2.914 -65.820 -3.339 1.00 51.12 157 LEU D C 1
ATOM 4799 O O . LEU D 1 157 ? 3.686 -65.807 -2.383 1.00 54.75 157 LEU D O 1
ATOM 4804 N N . LYS D 1 158 ? 1.887 -66.657 -3.417 1.00 47.07 158 LYS D N 1
ATOM 4805 C CA . LYS D 1 158 ? 1.56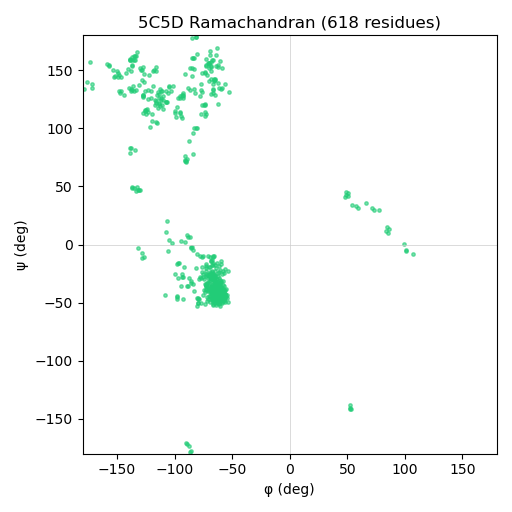3 -67.523 -2.296 1.00 46.53 158 LYS D CA 1
ATOM 4806 C C . LYS D 1 158 ? 2.513 -68.712 -2.224 1.00 50.75 158 LYS D C 1
ATOM 4807 O O . LYS D 1 158 ? 2.857 -69.311 -3.246 1.00 51.95 158 LYS D O 1
ATOM 4813 N N . ARG D 1 159 ? 2.936 -69.028 -1.001 1.00 52.35 159 ARG D N 1
ATOM 4814 C CA . ARG D 1 159 ? 3.827 -70.154 -0.740 1.00 56.91 159 ARG D CA 1
ATOM 4815 C C . ARG D 1 159 ? 3.294 -71.017 0.406 1.00 52.69 159 ARG D C 1
ATOM 4816 O O . ARG D 1 159 ? 3.713 -72.178 0.579 1.00 53.47 159 ARG D O 1
#

Radius of gyration: 30.92 Å; Cα contacts (8 Å, |Δi|>4): 1157; chains: 4; bounding box: 67×90×66 Å